Protein AF-A0A9P1BXK1-F1 (afdb_monomer)

Sequence (501 aa):
MALTTPMTELFKIKHPVMLAGMAGAAGPELAAAVSNAGGLGNIGGVGFTPAALRKTIGLLKKDLVDKNAPFGVDLLLPQVGGGARKTNKDYTAGALPELVDIIIEEKAALFICAVGVPPKWAVDKFHSAGIPVMNMIGAVKHVGKALEAGVDLICAQGGEGGGHTGDTATAILLPKVADAVRGKMSPLTGRPVQVVGAGGIFDGRGLAACLAMGCSGVWVGTRFIASDEAGAGPLHKQKILSGDYSETVRTTIYTGRPMRVFKTPYIQDWEQNRMKEMLQLQESGVPAWVVDVDGLEGGFSVGILQQEKKKGVQLSRKETRERGVFLSGQCAGAITDIKPAGQIVEEMVQGAVEQLQTRTFIQLRLFAVAELRFRPLWDFMIQGGDFTKGDGTGGKSIYGEKFADENFKLKHKRGGLLSMANAGKDTNGSQFFITTVTTPHLDGRHVVFGTVLEGMKFVRQIEAQNGTPPKEECKIEDSGEIPLEKPYKDATYRGKLDEEL

Secondary structure (DSSP, 8-state):
-----HHHHHHT-SSSEEE---TTTS-HHHHHHHHHTTSBEEEE-TT--HHHHHHHHHHHHHH-SSTT--EEEEEE-PPBS-TTS-B---TTTT-HHHHHHHHHHTT-SEEEEESS---HHHHHHHHHTT--EEEEESSGGGHHHHHHTT-SEEEEE-TTSSEE--SS-HHHHHHHHHHHHTT-B-TTTSSBPEEEEESS--SHHHHHHHHHTT-SEEEE-HHHHTBSS----HHHHHHHHT--TTSEEEE-TTTTS-EEEE--HHHHHHHHTSHHHHHHHHHTT--GGGGGSSS----STTTHHHHHHHTT----TTHHHHT------GGGGG----B-HHHHHHHHHHHHHHHHHHHH-----TB--S----EEETTTEEEE--TTTSSSS---BTTBS-B------S---SSSEEEE--SSTT-B-S-EEEESS--GGGTTTS-EEEE--S-HHHHHHHHHT-SSS-SS-----B------SS----B-TTSPBPS--

Nearest PDB structures (foldseek):
  2cfe-assembly1_A  TM=8.986E-01  e=7.215E-14  Malassezia sympodialis
  1cyn-assembly1_A  TM=7.731E-01  e=2.241E-15  Homo sapiens
  2alf-assembly1_A  TM=8.663E-01  e=1.480E-13  Homo sapiens
  4zsd-assembly1_A  TM=7.719E-01  e=1.571E-13  Homo sapiens
  9bfy-assembly2_C  TM=7.742E-01  e=3.632E-13  Homo sapiens

Structure (mmCIF, N/CA/C/O backbone):
data_AF-A0A9P1BXK1-F1
#
_entry.id   AF-A0A9P1BXK1-F1
#
loop_
_atom_site.group_PDB
_atom_site.id
_atom_site.type_symbol
_atom_site.label_atom_id
_atom_site.label_alt_id
_atom_site.label_comp_id
_atom_site.label_asym_id
_atom_site.label_entity_id
_atom_site.label_seq_id
_atom_site.pdbx_PDB_ins_code
_atom_site.Cartn_x
_atom_site.Cartn_y
_atom_site.Cartn_z
_atom_site.occupancy
_atom_site.B_iso_or_equiv
_atom_site.auth_seq_id
_atom_site.auth_comp_id
_atom_site.auth_asym_id
_atom_site.auth_atom_id
_atom_site.pdbx_PDB_model_num
ATOM 1 N N . MET A 1 1 ? -0.272 -0.522 21.206 1.00 59.00 1 MET A N 1
ATOM 2 C CA . MET A 1 1 ? -1.734 -0.288 21.045 1.00 59.00 1 MET A CA 1
ATOM 3 C C . MET A 1 1 ? -2.209 -1.000 19.775 1.00 59.00 1 MET A C 1
ATOM 5 O O . MET A 1 1 ? -1.367 -1.593 19.113 1.00 59.00 1 MET A O 1
ATOM 9 N N . ALA A 1 2 ? -3.501 -0.990 19.431 1.00 65.94 2 ALA A N 1
ATOM 10 C CA . ALA A 1 2 ? -4.022 -1.560 18.179 1.00 65.94 2 ALA A CA 1
ATOM 11 C C . ALA A 1 2 ? -5.198 -0.716 17.652 1.00 65.94 2 ALA A C 1
ATOM 13 O O . ALA A 1 2 ? -5.863 -0.044 18.439 1.00 65.94 2 ALA A O 1
ATOM 14 N N . LEU A 1 3 ? -5.435 -0.752 16.338 1.00 83.19 3 LEU A N 1
ATOM 15 C CA . LEU A 1 3 ? -6.536 -0.057 15.661 1.00 83.19 3 LEU A CA 1
ATOM 16 C C . LEU A 1 3 ? -7.360 -1.092 14.893 1.00 83.19 3 LEU A C 1
ATOM 18 O O . LEU A 1 3 ? -6.921 -1.556 13.844 1.00 83.19 3 LEU A O 1
ATOM 22 N N . THR A 1 4 ? -8.532 -1.454 15.414 1.00 89.62 4 THR A N 1
ATOM 23 C CA . THR A 1 4 ? -9.440 -2.386 14.735 1.00 89.62 4 THR A CA 1
ATOM 24 C C . THR A 1 4 ? -10.182 -1.676 13.608 1.00 89.62 4 THR A C 1
ATOM 26 O O . THR A 1 4 ? -10.806 -0.638 13.820 1.00 89.62 4 THR A O 1
ATOM 29 N N . THR A 1 5 ? -10.138 -2.250 12.410 1.00 94.06 5 THR A N 1
ATOM 30 C CA . THR A 1 5 ? -10.879 -1.816 11.221 1.00 94.06 5 THR A CA 1
ATOM 31 C C . THR A 1 5 ? -11.443 -3.046 10.492 1.00 94.06 5 THR A C 1
ATOM 33 O O . THR A 1 5 ? -10.995 -4.170 10.743 1.00 94.06 5 THR A O 1
ATOM 36 N N . PRO A 1 6 ? -12.354 -2.887 9.513 1.00 95.62 6 PRO A N 1
ATOM 37 C CA . PRO A 1 6 ? -12.804 -4.018 8.697 1.00 95.62 6 PRO A CA 1
ATOM 38 C C . PRO A 1 6 ? -11.660 -4.728 7.949 1.00 95.62 6 PRO A C 1
ATOM 40 O O . PRO A 1 6 ? -11.767 -5.913 7.644 1.00 95.62 6 PRO A O 1
ATOM 43 N N . MET A 1 7 ? -10.548 -4.029 7.686 1.00 95.81 7 MET A N 1
ATOM 44 C CA . MET A 1 7 ? -9.342 -4.598 7.077 1.00 95.81 7 MET A CA 1
ATOM 45 C C . MET A 1 7 ? -8.569 -5.475 8.064 1.00 95.81 7 MET A C 1
ATOM 47 O O . MET A 1 7 ? -8.105 -6.551 7.690 1.00 95.81 7 MET A O 1
ATOM 51 N N . THR A 1 8 ? -8.445 -5.043 9.325 1.00 96.62 8 THR A N 1
ATOM 52 C CA . THR A 1 8 ? -7.776 -5.855 10.349 1.00 96.62 8 THR A CA 1
ATOM 53 C C . THR A 1 8 ? -8.582 -7.104 10.682 1.00 96.62 8 THR A C 1
ATOM 55 O O . THR A 1 8 ? -7.996 -8.166 10.854 1.00 96.62 8 THR A O 1
ATOM 58 N N . GLU A 1 9 ? -9.917 -7.008 10.694 1.00 96.12 9 GLU A N 1
ATOM 59 C CA . GLU A 1 9 ? -10.799 -8.177 10.803 1.00 96.12 9 GLU A CA 1
ATOM 60 C C . GLU A 1 9 ? -10.638 -9.145 9.624 1.00 96.12 9 GLU A C 1
ATOM 62 O O . GLU A 1 9 ? -10.459 -10.342 9.843 1.00 96.12 9 GLU A O 1
ATOM 67 N N . LEU A 1 10 ? -10.683 -8.637 8.383 1.00 96.50 10 LEU A N 1
ATOM 68 C CA . LEU A 1 10 ? -10.643 -9.457 7.167 1.00 96.50 10 LEU A CA 1
ATOM 69 C C . LEU A 1 10 ? -9.372 -10.312 7.083 1.00 96.50 10 LEU A C 1
ATOM 71 O O . LEU A 1 10 ? -9.455 -11.510 6.824 1.00 96.50 10 LEU A O 1
ATOM 75 N N . PHE A 1 11 ? -8.209 -9.709 7.342 1.00 97.88 11 PHE A N 1
ATOM 76 C CA . PHE A 1 11 ? -6.918 -10.404 7.277 1.00 97.88 11 PHE A CA 1
ATOM 77 C C . PHE A 1 11 ? -6.453 -10.975 8.624 1.00 97.88 11 PHE A C 1
ATOM 79 O O . PHE A 1 11 ? -5.421 -11.634 8.667 1.00 97.88 11 PHE A O 1
ATOM 86 N N . LYS A 1 12 ? -7.193 -10.745 9.720 1.00 96.50 12 LYS A N 1
ATOM 87 C CA . LYS A 1 12 ? -6.822 -11.119 11.103 1.00 96.50 12 LYS A CA 1
ATOM 88 C C . LYS A 1 12 ? -5.472 -10.535 11.560 1.00 96.50 12 LYS A C 1
ATOM 90 O O . LYS A 1 12 ? -4.751 -11.146 12.344 1.00 96.50 12 LYS A O 1
ATOM 95 N N . ILE A 1 13 ? -5.141 -9.338 11.073 1.00 96.44 13 ILE A N 1
ATOM 96 C CA . ILE A 1 13 ? -3.922 -8.589 11.423 1.00 96.44 13 ILE A CA 1
ATOM 97 C C . ILE A 1 13 ? -4.162 -7.657 12.625 1.00 96.44 13 ILE A C 1
ATOM 99 O O . ILE A 1 13 ? -5.293 -7.296 12.934 1.00 96.44 13 ILE A O 1
ATOM 103 N N . LYS A 1 14 ? -3.090 -7.244 13.309 1.00 95.25 14 LYS A N 1
ATOM 104 C CA . LYS A 1 14 ? -3.104 -6.356 14.497 1.00 95.25 14 LYS A CA 1
ATOM 105 C C . LYS A 1 14 ? -3.240 -4.872 14.118 1.00 95.25 14 LYS A C 1
ATOM 107 O O . LYS A 1 14 ? -3.661 -4.045 14.933 1.00 95.25 14 LYS A O 1
ATOM 112 N N . HIS A 1 15 ? -2.815 -4.519 12.905 1.00 97.00 15 HIS A N 1
ATOM 113 C CA . HIS A 1 15 ? -2.535 -3.150 12.485 1.00 97.00 15 HIS A CA 1
ATOM 114 C C . HIS A 1 15 ? -3.047 -2.863 11.065 1.00 97.00 15 HIS A C 1
ATOM 116 O O . HIS A 1 15 ? -2.793 -3.660 10.163 1.00 97.00 15 HIS A O 1
ATOM 122 N N . PRO A 1 16 ? -3.705 -1.714 10.810 1.00 98.00 16 PRO A N 1
ATOM 123 C CA . PRO A 1 16 ? -4.266 -1.378 9.501 1.00 98.00 16 PRO A CA 1
ATOM 124 C C . PRO A 1 16 ? -3.208 -0.835 8.512 1.00 98.00 16 PRO A C 1
ATOM 126 O O . PRO A 1 16 ? -3.438 0.154 7.813 1.00 98.00 16 PRO A O 1
ATOM 129 N N . VAL A 1 17 ? -2.038 -1.480 8.457 1.00 98.75 17 VAL A N 1
ATOM 130 C CA . VAL A 1 17 ? -0.879 -1.099 7.637 1.00 98.75 17 VAL A CA 1
ATOM 131 C C . VAL A 1 17 ? -0.486 -2.266 6.731 1.00 98.75 17 VAL A C 1
ATOM 133 O O . VAL A 1 17 ? -0.153 -3.351 7.205 1.00 98.75 17 VAL A O 1
ATOM 136 N N . MET A 1 18 ? -0.503 -2.026 5.423 1.00 98.69 18 MET A N 1
ATOM 137 C CA . MET A 1 18 ? -0.021 -2.935 4.388 1.00 98.69 18 MET A CA 1
ATOM 138 C C . MET A 1 18 ? 1.305 -2.431 3.805 1.00 98.69 18 MET A C 1
ATOM 140 O O . MET A 1 18 ? 1.444 -1.248 3.478 1.00 98.69 18 MET A O 1
ATOM 144 N N . LEU A 1 19 ? 2.255 -3.341 3.596 1.00 98.75 19 LEU A N 1
ATOM 145 C CA . LEU A 1 19 ? 3.417 -3.102 2.739 1.00 98.75 19 LEU A CA 1
ATOM 146 C C . LEU A 1 19 ? 2.964 -3.011 1.275 1.00 98.75 19 LEU A C 1
ATOM 148 O O . LEU A 1 19 ? 2.184 -3.849 0.830 1.00 98.75 19 LEU A O 1
ATOM 152 N N . ALA A 1 20 ? 3.469 -2.049 0.506 1.00 97.94 20 ALA A N 1
ATOM 153 C CA . ALA A 1 20 ? 3.225 -2.012 -0.933 1.00 97.94 20 ALA A CA 1
ATOM 154 C C . ALA A 1 20 ? 4.051 -3.069 -1.689 1.00 97.94 20 ALA A C 1
ATOM 156 O O . ALA A 1 20 ? 5.233 -3.256 -1.397 1.00 97.94 20 ALA A O 1
ATOM 157 N N . GLY A 1 21 ? 3.458 -3.682 -2.721 1.00 93.62 21 GLY A N 1
ATOM 158 C CA . GLY A 1 21 ? 4.090 -4.640 -3.641 1.00 93.62 21 GLY A CA 1
ATOM 159 C C . GLY A 1 21 ? 5.176 -4.031 -4.540 1.00 93.62 21 GLY A C 1
ATOM 160 O O . GLY A 1 21 ? 5.074 -3.987 -5.763 1.00 93.62 21 GLY A O 1
ATOM 161 N N . MET A 1 22 ? 6.257 -3.543 -3.938 1.00 91.94 22 MET A N 1
ATOM 162 C CA . MET A 1 22 ? 7.347 -2.859 -4.629 1.00 91.94 22 MET A CA 1
ATOM 163 C C . MET A 1 22 ? 8.348 -3.860 -5.206 1.00 91.94 22 MET A C 1
ATOM 165 O O . MET A 1 22 ? 9.279 -4.273 -4.518 1.00 91.94 22 MET A O 1
ATOM 169 N N . ALA A 1 23 ? 8.205 -4.237 -6.475 1.00 80.19 23 ALA A N 1
ATOM 170 C CA . ALA A 1 23 ? 9.159 -5.141 -7.117 1.00 80.19 23 ALA A CA 1
ATOM 171 C C . ALA A 1 23 ? 10.616 -4.652 -6.959 1.00 80.19 23 ALA A C 1
ATOM 173 O O . ALA A 1 23 ? 10.934 -3.506 -7.274 1.00 80.19 23 ALA A O 1
ATOM 174 N N . GLY A 1 24 ? 11.491 -5.526 -6.454 1.00 76.19 24 GLY A N 1
ATOM 175 C CA . GLY A 1 24 ? 12.896 -5.228 -6.138 1.00 76.19 24 GLY A CA 1
ATOM 176 C C . GLY A 1 24 ? 13.160 -4.651 -4.736 1.00 76.19 24 GLY A C 1
ATOM 177 O O . GLY A 1 24 ? 14.251 -4.857 -4.217 1.00 76.19 24 GLY A O 1
ATOM 178 N N . ALA A 1 25 ? 12.189 -3.989 -4.095 1.00 86.81 25 ALA A N 1
ATOM 179 C CA . ALA A 1 25 ? 12.340 -3.434 -2.739 1.00 86.81 25 ALA A CA 1
ATOM 180 C C . ALA A 1 25 ? 11.573 -4.241 -1.674 1.00 86.81 25 ALA A C 1
ATOM 182 O O . ALA A 1 25 ? 12.128 -4.555 -0.622 1.00 86.81 25 ALA A O 1
ATOM 183 N N . ALA A 1 26 ? 10.330 -4.632 -1.971 1.00 88.19 26 ALA A N 1
ATOM 184 C CA . ALA A 1 26 ? 9.516 -5.566 -1.196 1.00 88.19 26 ALA A CA 1
ATOM 185 C C . ALA A 1 26 ? 9.923 -7.016 -1.496 1.00 88.19 26 ALA A C 1
ATOM 187 O O . ALA A 1 26 ? 9.222 -7.763 -2.185 1.00 88.19 26 ALA A O 1
ATOM 188 N N . GLY A 1 27 ? 11.111 -7.369 -1.000 1.00 89.44 27 GLY A N 1
ATOM 189 C CA . GLY A 1 27 ? 11.593 -8.743 -0.920 1.00 89.44 27 GLY A CA 1
ATOM 190 C C . GLY A 1 27 ? 10.859 -9.561 0.153 1.00 89.44 27 GLY A C 1
ATOM 191 O O . GLY A 1 27 ? 10.060 -9.010 0.921 1.00 89.44 27 GLY A O 1
ATOM 192 N N . PRO A 1 28 ? 11.118 -10.878 0.213 1.00 95.81 28 PRO A N 1
ATOM 193 C CA . PRO A 1 28 ? 10.489 -11.764 1.189 1.00 95.8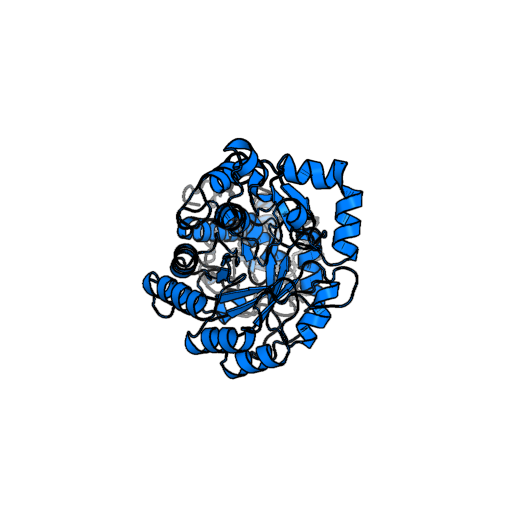1 28 PRO A CA 1
ATOM 194 C C . PRO A 1 28 ? 10.802 -11.377 2.638 1.00 95.81 28 PRO A C 1
ATOM 196 O O . PRO A 1 28 ? 9.929 -11.504 3.490 1.00 95.81 28 PRO A O 1
ATOM 199 N N . GLU A 1 29 ? 11.998 -10.848 2.902 1.00 97.31 29 GLU A N 1
ATOM 200 C CA . GLU A 1 29 ? 12.458 -10.415 4.223 1.00 97.31 29 GLU A CA 1
ATOM 201 C C . GLU A 1 29 ? 11.623 -9.230 4.738 1.00 97.31 29 GLU A C 1
ATOM 203 O O . GLU A 1 29 ? 11.104 -9.263 5.854 1.00 97.31 29 GLU A O 1
ATOM 208 N N . LEU A 1 30 ? 11.408 -8.212 3.894 1.00 98.56 30 LEU A N 1
ATOM 209 C CA . LEU A 1 30 ? 10.589 -7.040 4.222 1.00 98.56 30 LEU A CA 1
ATOM 210 C C . LEU A 1 30 ? 9.115 -7.406 4.438 1.00 98.56 30 LEU A C 1
ATOM 212 O O . LEU A 1 30 ? 8.471 -6.914 5.366 1.00 98.56 30 LEU A O 1
ATOM 216 N N . ALA A 1 31 ? 8.576 -8.280 3.587 1.00 98.50 31 ALA A N 1
ATOM 217 C CA . ALA A 1 31 ? 7.204 -8.749 3.719 1.00 98.50 31 ALA A CA 1
ATOM 218 C C . ALA A 1 31 ? 7.019 -9.613 4.981 1.00 98.50 31 ALA A C 1
ATOM 220 O O . ALA A 1 31 ? 6.024 -9.447 5.689 1.00 98.50 31 ALA A O 1
ATOM 221 N N . ALA A 1 32 ? 7.991 -10.461 5.332 1.00 98.62 32 ALA A N 1
ATOM 222 C CA . ALA A 1 32 ? 7.982 -11.180 6.601 1.00 98.62 32 ALA A CA 1
ATOM 223 C C . ALA A 1 32 ? 8.036 -10.212 7.797 1.00 98.62 32 ALA A C 1
ATOM 225 O O . ALA A 1 32 ? 7.208 -10.321 8.697 1.00 98.62 32 ALA A O 1
ATOM 226 N N . ALA A 1 33 ? 8.924 -9.212 7.782 1.00 98.81 33 ALA A N 1
ATOM 227 C CA . ALA A 1 33 ? 9.066 -8.234 8.864 1.00 98.81 33 ALA A CA 1
ATOM 228 C C . ALA A 1 33 ? 7.783 -7.421 9.134 1.00 98.81 33 ALA A C 1
ATOM 230 O O . ALA A 1 33 ? 7.361 -7.302 10.286 1.00 98.81 33 ALA A O 1
ATOM 231 N N . VAL A 1 34 ? 7.106 -6.923 8.089 1.00 98.81 34 VAL A N 1
ATOM 232 C CA . VAL A 1 34 ? 5.826 -6.196 8.240 1.00 98.81 34 VAL A CA 1
ATOM 233 C C . VAL A 1 34 ? 4.707 -7.107 8.763 1.00 98.81 34 VAL A C 1
ATOM 235 O O . VAL A 1 34 ? 3.894 -6.672 9.581 1.00 98.81 34 VAL A O 1
ATOM 238 N N . SER A 1 35 ? 4.685 -8.376 8.346 1.00 98.69 35 SER A N 1
ATOM 239 C CA . SER A 1 35 ? 3.708 -9.367 8.828 1.00 98.69 35 SER A CA 1
ATOM 240 C C . SER A 1 35 ? 3.966 -9.747 10.293 1.00 98.69 35 SER A C 1
ATOM 242 O O . SER A 1 35 ? 3.038 -9.783 11.097 1.00 98.69 35 SER A O 1
ATOM 244 N N . ASN A 1 36 ? 5.235 -9.926 10.676 1.00 98.62 36 ASN A N 1
ATOM 245 C CA . ASN A 1 36 ? 5.672 -10.206 12.049 1.00 98.62 36 ASN A CA 1
ATOM 246 C C . ASN A 1 36 ? 5.333 -9.064 13.022 1.00 98.62 36 ASN A C 1
ATOM 248 O O . ASN A 1 36 ? 5.006 -9.314 14.179 1.00 98.62 36 ASN A O 1
ATOM 252 N N . ALA A 1 37 ? 5.356 -7.815 12.551 1.00 98.06 37 ALA A N 1
ATOM 253 C CA . ALA A 1 37 ? 4.908 -6.651 13.317 1.00 98.06 37 ALA A CA 1
ATOM 254 C C . ALA A 1 37 ? 3.376 -6.584 13.496 1.00 98.06 37 ALA A C 1
ATOM 256 O O . ALA A 1 37 ? 2.869 -5.797 14.301 1.00 98.06 37 ALA A O 1
ATOM 257 N N . GLY A 1 38 ? 2.629 -7.410 12.757 1.00 97.00 38 GLY A N 1
ATOM 258 C CA . GLY A 1 38 ? 1.171 -7.472 12.774 1.00 97.00 38 GLY A CA 1
ATOM 259 C C . GLY A 1 38 ? 0.479 -6.551 11.765 1.00 97.00 38 GLY A C 1
ATOM 260 O O . GLY A 1 38 ? -0.714 -6.293 11.926 1.00 97.00 38 GLY A O 1
ATOM 261 N N . GLY A 1 39 ? 1.198 -6.047 10.756 1.00 98.25 39 GLY A N 1
ATOM 262 C CA . GLY A 1 39 ? 0.604 -5.526 9.519 1.00 98.25 39 GLY A CA 1
ATOM 263 C C . GLY A 1 39 ? 0.370 -6.646 8.494 1.00 98.25 39 GLY A C 1
ATOM 264 O O . GLY A 1 39 ? 0.363 -7.823 8.848 1.00 98.25 39 GLY A O 1
ATOM 265 N N . LEU A 1 40 ? 0.213 -6.289 7.216 1.00 98.75 40 LEU A N 1
ATOM 266 C CA . LEU A 1 40 ? 0.184 -7.244 6.097 1.00 98.75 40 LEU A CA 1
ATOM 267 C C . LEU A 1 40 ? 1.387 -7.023 5.170 1.00 98.75 40 LEU A C 1
ATOM 269 O O . LEU A 1 40 ? 1.492 -5.979 4.520 1.00 98.75 40 LEU A O 1
ATOM 273 N N . GLY A 1 41 ? 2.289 -8.000 5.086 1.00 98.50 41 GLY A N 1
ATOM 274 C CA . GLY A 1 41 ? 3.388 -7.995 4.123 1.00 98.50 41 GLY A CA 1
ATOM 275 C C . GLY A 1 41 ? 2.943 -8.460 2.738 1.00 98.50 41 GLY A C 1
ATOM 276 O O . GLY A 1 41 ? 2.319 -9.509 2.612 1.00 98.50 41 GLY A O 1
ATOM 277 N N . ASN A 1 42 ? 3.296 -7.717 1.686 1.00 98.12 42 ASN A N 1
ATOM 278 C CA . ASN A 1 42 ? 2.961 -8.071 0.304 1.00 98.12 42 ASN A CA 1
ATOM 279 C C . ASN A 1 42 ? 4.220 -8.130 -0.571 1.00 98.12 42 ASN A C 1
ATOM 281 O O . ASN A 1 42 ? 5.043 -7.216 -0.542 1.00 98.12 42 ASN A O 1
ATOM 285 N N . ILE A 1 43 ? 4.356 -9.194 -1.366 1.00 95.00 43 ILE A N 1
ATOM 286 C CA . ILE A 1 43 ? 5.467 -9.383 -2.313 1.00 95.00 43 ILE A CA 1
ATOM 287 C C . ILE A 1 43 ? 5.142 -8.682 -3.640 1.00 95.00 43 ILE A C 1
ATOM 289 O O . ILE A 1 43 ? 4.075 -8.909 -4.209 1.00 95.00 43 ILE A O 1
ATOM 293 N N . GLY A 1 44 ? 6.076 -7.888 -4.176 1.00 90.81 44 GLY A N 1
ATOM 294 C CA . GLY A 1 44 ? 5.955 -7.270 -5.507 1.00 90.81 44 GLY A CA 1
ATOM 295 C C . GLY A 1 44 ? 6.449 -8.179 -6.640 1.00 90.81 44 GLY A C 1
ATOM 296 O O . GLY A 1 44 ? 7.638 -8.171 -6.960 1.00 90.81 44 GLY A O 1
ATOM 297 N N . GLY A 1 45 ? 5.550 -8.933 -7.276 1.00 86.50 45 GLY A N 1
ATOM 298 C CA . GLY A 1 45 ? 5.857 -10.026 -8.212 1.00 86.50 45 GLY A CA 1
ATOM 299 C C . GLY A 1 45 ? 6.060 -9.653 -9.690 1.00 86.50 45 GLY A C 1
ATOM 300 O O . GLY A 1 45 ? 5.800 -10.476 -10.568 1.00 86.50 45 GLY A O 1
ATOM 301 N N . VAL A 1 46 ? 6.493 -8.427 -10.014 1.00 84.62 46 VAL A N 1
ATOM 302 C CA . VAL A 1 46 ? 6.667 -7.984 -11.419 1.00 84.62 46 VAL A CA 1
ATOM 303 C C . VAL A 1 46 ? 7.662 -8.869 -12.167 1.00 84.62 46 VAL A C 1
ATOM 305 O O . VAL A 1 46 ? 8.844 -8.904 -11.825 1.00 84.62 46 VAL A O 1
ATOM 308 N N . GLY A 1 47 ? 7.200 -9.522 -13.237 1.00 81.62 47 GLY A N 1
ATOM 309 C CA . GLY A 1 47 ? 8.037 -10.386 -14.071 1.00 81.62 47 GLY A CA 1
ATOM 310 C C . GLY A 1 47 ? 8.515 -11.658 -13.364 1.00 81.6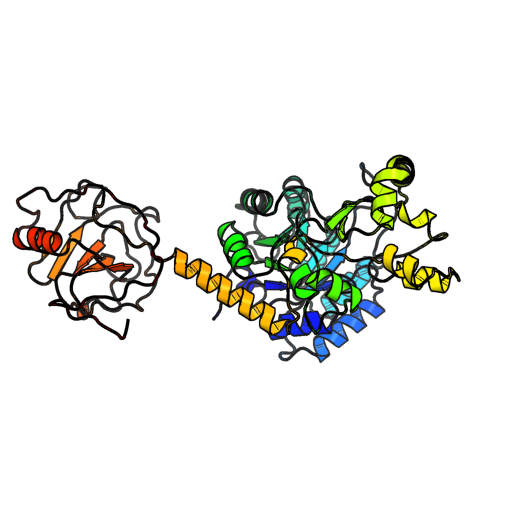2 47 GLY A C 1
ATOM 311 O O . GLY A 1 47 ? 9.510 -12.246 -13.787 1.00 81.62 47 GLY A O 1
ATOM 312 N N . PHE A 1 48 ? 7.850 -12.076 -12.281 1.00 88.50 48 PHE A N 1
ATOM 313 C CA . PHE A 1 48 ? 8.133 -13.357 -11.643 1.00 88.50 48 PHE A CA 1
ATOM 314 C C . PHE A 1 48 ? 7.748 -14.514 -12.568 1.00 88.50 48 PHE A C 1
ATOM 316 O O . PHE A 1 48 ? 6.636 -14.574 -13.088 1.00 88.50 48 PHE A O 1
ATOM 323 N N . THR A 1 49 ? 8.654 -15.481 -12.705 1.00 93.25 49 THR A N 1
ATOM 324 C CA . THR A 1 49 ? 8.294 -16.820 -13.175 1.00 93.25 49 THR A CA 1
ATOM 325 C C . THR A 1 49 ? 7.635 -17.611 -12.036 1.00 93.25 49 THR A C 1
ATOM 327 O O . THR A 1 49 ? 7.884 -17.309 -10.863 1.00 93.25 49 THR A O 1
ATOM 330 N N . PRO A 1 50 ? 6.865 -18.669 -12.336 1.00 96.25 50 PRO A N 1
ATOM 331 C CA . PRO A 1 50 ? 6.305 -19.580 -11.333 1.00 96.25 50 PRO A CA 1
ATOM 332 C C . PRO A 1 50 ? 7.332 -20.071 -10.293 1.00 96.25 50 PRO A C 1
ATOM 334 O O . PRO A 1 50 ? 7.115 -19.973 -9.083 1.00 96.25 50 PRO A O 1
ATOM 337 N N . ALA A 1 51 ? 8.519 -20.484 -10.748 1.00 96.69 51 ALA A N 1
ATOM 338 C CA . ALA A 1 51 ? 9.619 -20.897 -9.874 1.00 96.69 51 ALA A CA 1
ATOM 339 C C . ALA A 1 51 ? 10.166 -19.751 -8.992 1.00 96.69 51 ALA A C 1
ATOM 341 O O . ALA A 1 51 ? 10.514 -19.977 -7.830 1.00 96.69 51 ALA A O 1
ATOM 342 N N . ALA A 1 52 ? 10.225 -18.516 -9.508 1.00 94.38 52 ALA A N 1
ATOM 343 C CA . ALA A 1 52 ? 10.627 -17.346 -8.725 1.00 94.38 52 ALA A CA 1
ATOM 344 C C . ALA A 1 52 ? 9.582 -16.974 -7.659 1.00 94.38 52 ALA A C 1
ATOM 346 O O . ALA A 1 52 ? 9.955 -16.598 -6.543 1.00 94.38 52 ALA A O 1
ATOM 347 N N . LEU A 1 53 ? 8.290 -17.129 -7.973 1.00 96.25 53 LEU A N 1
ATOM 348 C CA . LEU A 1 53 ? 7.199 -16.887 -7.034 1.00 96.25 53 LEU A CA 1
ATOM 349 C C . LEU A 1 53 ? 7.216 -17.896 -5.878 1.00 96.25 53 LEU A C 1
ATOM 351 O O . LEU A 1 53 ? 7.298 -17.465 -4.727 1.00 96.25 53 LEU A O 1
ATOM 355 N N . ARG A 1 54 ? 7.249 -19.212 -6.159 1.00 97.75 54 ARG A N 1
ATOM 356 C CA . ARG A 1 54 ? 7.374 -20.245 -5.105 1.00 97.75 54 ARG A CA 1
ATOM 357 C C . ARG A 1 54 ? 8.603 -20.012 -4.226 1.00 97.75 54 ARG A C 1
ATOM 359 O O . ARG A 1 54 ? 8.493 -20.034 -3.004 1.00 97.75 54 ARG A O 1
ATOM 366 N N . LYS A 1 55 ? 9.768 -19.723 -4.826 1.00 97.44 55 LYS A N 1
ATOM 367 C CA . LYS A 1 55 ? 10.997 -19.437 -4.067 1.00 97.44 55 LYS A CA 1
ATOM 368 C C . LYS A 1 55 ? 10.827 -18.234 -3.135 1.00 97.44 55 LYS A C 1
ATOM 370 O O . LYS A 1 55 ? 11.224 -18.309 -1.976 1.00 97.44 55 LYS A O 1
ATOM 375 N N . THR A 1 56 ? 10.246 -17.140 -3.625 1.00 96.62 56 THR A N 1
ATOM 376 C CA . THR A 1 56 ? 10.051 -15.923 -2.824 1.00 96.62 56 THR A CA 1
ATOM 377 C C . THR A 1 56 ? 9.052 -16.151 -1.686 1.00 96.62 56 THR A C 1
ATOM 379 O O . THR A 1 56 ? 9.340 -15.777 -0.554 1.00 96.62 56 THR A O 1
ATOM 382 N N . ILE A 1 57 ? 7.929 -16.834 -1.931 1.00 97.94 57 ILE A N 1
ATOM 383 C CA . ILE A 1 57 ? 6.966 -17.159 -0.866 1.00 97.94 57 ILE A CA 1
ATOM 384 C C . ILE A 1 57 ? 7.582 -18.121 0.167 1.00 97.94 57 ILE A C 1
ATOM 386 O O . ILE A 1 57 ? 7.408 -17.923 1.368 1.00 97.94 57 ILE A O 1
ATOM 390 N N . GLY A 1 58 ? 8.360 -19.116 -0.271 1.00 98.19 58 GLY A N 1
ATOM 391 C CA . GLY A 1 58 ? 9.077 -20.029 0.625 1.00 98.19 58 GLY A CA 1
ATOM 392 C C . GLY A 1 58 ? 10.082 -19.317 1.539 1.00 98.19 58 GLY A C 1
ATOM 393 O O . GLY A 1 58 ? 10.171 -19.645 2.722 1.00 98.19 58 GLY A O 1
ATOM 394 N N . LEU A 1 59 ? 10.791 -18.304 1.025 1.00 98.00 59 LEU A N 1
ATOM 395 C CA . LEU A 1 59 ? 11.668 -17.444 1.830 1.00 98.00 59 LEU A CA 1
ATOM 396 C C . LEU A 1 59 ? 10.871 -16.587 2.825 1.00 98.00 59 LEU A C 1
ATOM 398 O O . LEU A 1 59 ? 11.204 -16.584 4.005 1.00 98.00 59 LEU A O 1
ATOM 402 N N . LEU A 1 60 ? 9.772 -15.953 2.395 1.00 98.06 60 LEU A N 1
ATOM 403 C CA . LEU A 1 60 ? 8.898 -15.175 3.286 1.00 98.06 60 LEU A CA 1
ATOM 404 C C . LEU A 1 60 ? 8.419 -16.046 4.456 1.00 98.06 60 LEU A C 1
ATOM 406 O O . LEU A 1 60 ? 8.620 -15.703 5.619 1.00 98.06 60 LEU A O 1
ATOM 410 N N . LYS A 1 61 ? 7.855 -17.223 4.161 1.00 98.44 61 LYS A N 1
ATOM 411 C CA . LYS A 1 61 ? 7.350 -18.171 5.168 1.00 98.44 61 LYS A CA 1
ATOM 412 C C . LYS A 1 61 ? 8.436 -18.699 6.105 1.00 98.44 61 LYS A C 1
ATOM 414 O O . LYS A 1 61 ? 8.149 -18.996 7.269 1.00 98.44 61 LYS A O 1
ATOM 419 N N . LYS A 1 62 ? 9.684 -18.817 5.636 1.00 98.12 62 LYS A N 1
ATOM 420 C CA . LYS A 1 62 ? 10.827 -19.186 6.483 1.00 98.12 62 LYS A CA 1
ATOM 421 C C . LYS A 1 62 ? 11.058 -18.149 7.587 1.00 98.12 62 LYS A C 1
ATOM 423 O O . LYS A 1 62 ? 11.293 -18.558 8.724 1.00 98.12 62 LYS A O 1
ATOM 428 N N . ASP A 1 63 ? 10.894 -16.865 7.282 1.00 97.94 63 ASP A N 1
ATOM 429 C CA . ASP A 1 63 ? 11.259 -15.759 8.175 1.00 97.94 63 ASP A CA 1
ATOM 430 C C . ASP A 1 63 ? 10.053 -15.142 8.931 1.00 97.94 63 ASP A C 1
ATOM 432 O O . ASP A 1 63 ? 10.219 -14.276 9.793 1.00 97.94 63 ASP A O 1
ATOM 436 N N . LEU A 1 64 ? 8.831 -15.642 8.696 1.00 98.44 64 LEU A N 1
ATOM 437 C CA . LEU A 1 64 ? 7.678 -15.397 9.574 1.00 98.44 64 LEU A CA 1
ATOM 438 C C . LEU A 1 64 ? 7.884 -15.979 10.985 1.00 98.44 64 LEU A C 1
ATOM 440 O O . LEU A 1 64 ? 8.386 -17.094 11.129 1.00 98.44 64 LEU A O 1
ATOM 444 N N . VAL A 1 65 ? 7.422 -15.278 12.020 1.00 97.81 65 VAL A N 1
ATOM 445 C CA . VAL A 1 65 ? 7.397 -15.763 13.411 1.00 97.81 65 VAL A CA 1
ATOM 446 C C . VAL A 1 65 ? 6.197 -16.690 13.625 1.00 97.81 65 VAL A C 1
ATOM 448 O O . VAL A 1 65 ? 6.386 -17.863 13.944 1.00 97.81 65 VAL A O 1
ATOM 451 N N . ASP A 1 66 ? 4.975 -16.214 13.364 1.00 97.25 66 ASP A N 1
ATOM 452 C CA . ASP A 1 66 ? 3.808 -17.091 13.210 1.00 97.25 66 ASP A CA 1
ATOM 453 C C . ASP A 1 66 ? 3.750 -17.603 11.767 1.00 97.25 66 ASP A C 1
ATOM 455 O O . ASP A 1 66 ? 3.615 -16.831 10.819 1.00 97.25 66 ASP A O 1
ATOM 459 N N . LYS A 1 67 ? 3.818 -18.925 11.589 1.00 95.44 67 LYS A N 1
ATOM 460 C CA . LYS A 1 67 ? 3.773 -19.572 10.268 1.00 95.44 67 LYS A CA 1
ATOM 461 C C . LYS A 1 67 ? 2.406 -19.490 9.578 1.00 95.44 67 LYS A C 1
ATOM 463 O O . LYS A 1 67 ? 2.307 -19.866 8.413 1.00 95.44 67 LYS A O 1
ATOM 468 N N . ASN A 1 68 ? 1.390 -18.982 10.273 1.00 94.50 68 ASN A N 1
ATOM 469 C CA . ASN A 1 68 ? 0.056 -18.690 9.752 1.00 94.50 68 ASN A CA 1
ATOM 470 C C . ASN A 1 68 ? -0.173 -17.186 9.518 1.00 94.50 68 ASN A C 1
ATOM 472 O O . ASN A 1 68 ? -1.270 -16.810 9.102 1.00 94.50 68 ASN A O 1
ATOM 476 N N . ALA A 1 69 ? 0.825 -16.330 9.781 1.00 97.44 69 ALA A N 1
ATOM 477 C CA . ALA A 1 69 ? 0.696 -14.895 9.565 1.00 97.44 69 ALA A CA 1
ATOM 478 C C . ALA A 1 69 ? 0.388 -14.596 8.082 1.00 97.44 69 ALA A C 1
ATOM 480 O O . ALA A 1 69 ? 1.003 -15.186 7.185 1.00 97.44 69 ALA A O 1
ATOM 481 N N . PRO A 1 70 ? -0.569 -13.697 7.806 1.00 98.25 70 PRO A N 1
ATOM 482 C CA . PRO A 1 70 ? -1.037 -13.442 6.455 1.00 98.25 70 PRO A CA 1
ATOM 483 C C . PRO A 1 70 ? 0.014 -12.684 5.641 1.00 98.25 70 PRO A C 1
ATOM 485 O O . PRO A 1 70 ? 0.686 -11.782 6.139 1.00 98.25 70 PRO A O 1
ATOM 488 N N . PHE A 1 71 ? 0.093 -13.011 4.356 1.00 98.62 71 PHE A N 1
ATOM 489 C CA . PHE A 1 71 ? 0.880 -12.290 3.358 1.00 98.62 71 PHE A CA 1
ATOM 490 C C . PHE A 1 71 ? 0.082 -12.187 2.055 1.00 98.62 71 PHE A C 1
ATOM 492 O O . PHE A 1 71 ? -0.779 -13.030 1.791 1.00 98.62 71 PHE A O 1
ATOM 499 N N . GLY A 1 72 ? 0.366 -11.183 1.229 1.00 98.31 72 GLY A N 1
ATOM 500 C CA . GLY A 1 72 ? -0.232 -11.040 -0.101 1.00 98.31 72 GLY A CA 1
ATOM 501 C C . GLY A 1 72 ? 0.781 -11.054 -1.244 1.00 98.31 72 GLY A C 1
ATOM 502 O O . GLY A 1 72 ? 1.997 -10.964 -1.044 1.00 98.31 72 GLY A O 1
ATOM 503 N N . VAL A 1 73 ? 0.267 -11.168 -2.468 1.00 98.19 73 VAL A N 1
ATOM 504 C CA . VAL A 1 73 ? 1.065 -11.177 -3.705 1.00 98.19 73 VAL A CA 1
ATOM 505 C C . VAL A 1 73 ? 0.494 -10.163 -4.693 1.00 98.19 73 VAL A C 1
ATOM 507 O O . VAL A 1 73 ? -0.672 -10.255 -5.072 1.00 98.19 73 VAL A O 1
ATOM 510 N N . ASP A 1 74 ? 1.327 -9.209 -5.109 1.00 97.38 74 ASP A N 1
ATOM 511 C CA . ASP A 1 74 ? 0.994 -8.156 -6.072 1.00 97.38 74 ASP A CA 1
ATOM 512 C C . ASP A 1 74 ? 1.549 -8.491 -7.460 1.00 97.38 74 ASP A C 1
ATOM 514 O O . ASP A 1 74 ? 2.762 -8.648 -7.633 1.00 97.38 74 ASP A O 1
ATOM 518 N N . LEU A 1 75 ? 0.658 -8.604 -8.449 1.00 95.81 75 LEU A N 1
ATOM 519 C CA . LEU A 1 75 ? 1.002 -8.783 -9.857 1.00 95.81 75 LEU A CA 1
ATOM 520 C C . LEU A 1 75 ? 0.477 -7.610 -10.689 1.00 95.81 75 LEU A C 1
ATOM 522 O O . LEU A 1 75 ? -0.678 -7.191 -10.589 1.00 95.81 75 LEU A O 1
ATOM 526 N N . LEU A 1 76 ? 1.329 -7.119 -11.589 1.00 92.25 76 LEU A N 1
ATOM 527 C CA . LEU A 1 76 ? 0.971 -6.059 -12.524 1.00 92.25 76 LEU A CA 1
ATOM 528 C C . LEU A 1 76 ? 0.330 -6.669 -13.773 1.00 92.25 76 LEU A C 1
ATOM 530 O O . LEU A 1 76 ? 1.026 -7.301 -14.566 1.00 92.25 76 LEU A O 1
ATOM 534 N N . LEU A 1 77 ? -0.975 -6.451 -13.960 1.00 92.56 77 LEU A N 1
ATOM 535 C CA . LEU A 1 77 ? -1.781 -7.040 -15.039 1.00 92.56 77 LEU A CA 1
ATOM 536 C C . LEU A 1 77 ? -2.325 -5.961 -15.998 1.00 92.56 77 LEU A C 1
ATOM 538 O O . LEU A 1 77 ? -3.532 -5.702 -16.034 1.00 92.56 77 LEU A O 1
ATOM 542 N N . PRO A 1 78 ? -1.465 -5.268 -16.769 1.00 87.00 78 PRO A N 1
ATOM 543 C CA . PRO A 1 78 ? -1.918 -4.216 -17.667 1.00 87.00 78 PRO A CA 1
ATOM 544 C C . PRO A 1 78 ? -2.743 -4.782 -18.828 1.00 87.00 78 PRO A C 1
ATOM 546 O O . PRO A 1 78 ? -2.370 -5.776 -19.445 1.00 87.00 78 PRO A O 1
ATOM 549 N N . GLN A 1 79 ? -3.827 -4.085 -19.191 1.00 83.44 79 GLN A N 1
ATOM 550 C CA . GLN A 1 79 ? -4.580 -4.385 -20.412 1.00 83.44 79 GLN A CA 1
ATOM 551 C C . GLN A 1 79 ? -3.645 -4.356 -21.632 1.00 83.44 79 GLN A C 1
ATOM 553 O O . GLN A 1 79 ? -3.099 -3.297 -21.965 1.00 83.44 79 GLN A O 1
ATOM 558 N N . VAL A 1 80 ? -3.498 -5.513 -22.282 1.00 77.69 80 VAL A N 1
ATOM 559 C CA . VAL A 1 80 ? -2.754 -5.691 -23.532 1.00 77.69 80 VAL A CA 1
ATOM 560 C C . VAL A 1 80 ? -3.621 -5.239 -24.707 1.00 77.69 80 VAL A C 1
ATOM 562 O O . VAL A 1 80 ? -4.791 -5.606 -24.810 1.00 77.69 80 VAL A O 1
ATOM 565 N N . GLY A 1 81 ? -3.040 -4.422 -25.587 1.00 69.19 81 GLY A N 1
ATOM 566 C CA . GLY A 1 81 ? -3.732 -3.784 -26.704 1.00 69.19 81 GLY A CA 1
ATOM 567 C C . GLY A 1 81 ? -4.748 -2.700 -26.302 1.00 69.19 81 GLY A C 1
ATOM 568 O O . GLY A 1 81 ? -5.120 -2.530 -25.142 1.00 69.19 81 GLY A O 1
ATOM 569 N N . GLY A 1 82 ? -5.214 -1.957 -27.310 1.00 64.94 82 GLY A N 1
ATOM 570 C CA . GLY A 1 82 ? -6.287 -0.965 -27.180 1.00 64.94 82 GLY A CA 1
ATOM 571 C C . GLY A 1 82 ? -5.926 0.359 -26.481 1.00 64.94 82 GLY A C 1
ATOM 572 O O . GLY A 1 82 ? -4.931 0.495 -25.771 1.00 64.94 82 GLY A O 1
ATOM 573 N N . GLY A 1 83 ? -6.785 1.361 -26.693 1.00 64.62 83 GLY A N 1
ATOM 574 C CA . GLY A 1 83 ? -6.725 2.663 -26.020 1.00 64.62 83 GLY A CA 1
ATOM 575 C C . GLY A 1 83 ? -5.504 3.536 -26.352 1.00 64.62 83 GLY A C 1
ATOM 576 O O . GLY A 1 83 ? -4.745 3.272 -27.281 1.00 64.62 83 GLY A O 1
ATOM 577 N N . ALA A 1 84 ? -5.336 4.601 -25.562 1.00 48.88 84 ALA A N 1
ATOM 578 C CA . ALA A 1 84 ? -4.302 5.631 -25.729 1.00 48.88 84 ALA A CA 1
ATOM 579 C C . ALA A 1 84 ? -2.999 5.366 -24.937 1.00 48.88 84 ALA A C 1
ATOM 581 O O . ALA A 1 84 ? -2.154 6.247 -24.830 1.00 48.88 84 ALA A O 1
ATOM 582 N N . ARG A 1 85 ? -2.851 4.180 -24.326 1.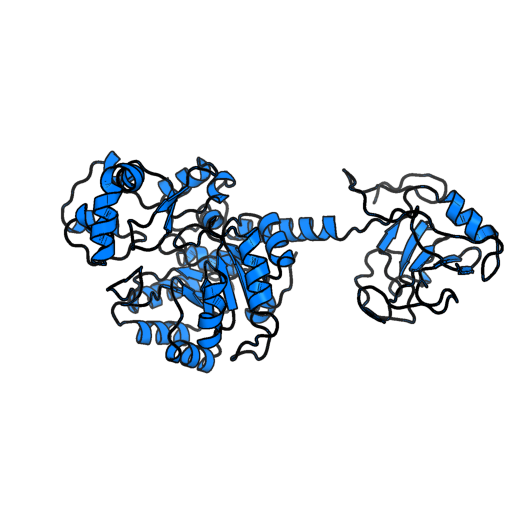00 65.56 85 ARG A N 1
ATOM 583 C CA . ARG A 1 85 ? -1.646 3.727 -23.593 1.00 65.56 85 ARG A CA 1
ATOM 584 C C . ARG A 1 85 ? -1.441 2.222 -23.797 1.00 65.56 85 ARG A C 1
ATOM 586 O O . ARG A 1 85 ? -1.436 1.439 -22.837 1.00 65.56 85 ARG A O 1
ATOM 593 N N . LYS A 1 86 ? -1.377 1.820 -25.069 1.00 61.91 86 LYS A N 1
ATOM 594 C CA . LYS A 1 86 ? -1.199 0.425 -25.493 1.00 61.91 86 LYS A CA 1
ATOM 595 C C . LYS A 1 86 ? 0.057 -0.152 -24.835 1.00 61.91 86 LYS A C 1
ATOM 597 O O . LYS A 1 86 ? 1.118 0.455 -24.906 1.00 61.91 86 LYS A O 1
ATOM 602 N N . THR A 1 87 ? -0.057 -1.330 -24.227 1.00 68.44 87 THR A N 1
ATOM 603 C CA . THR A 1 87 ? 1.089 -2.238 -24.096 1.00 68.44 87 THR A CA 1
ATOM 604 C C . THR A 1 87 ? 0.842 -3.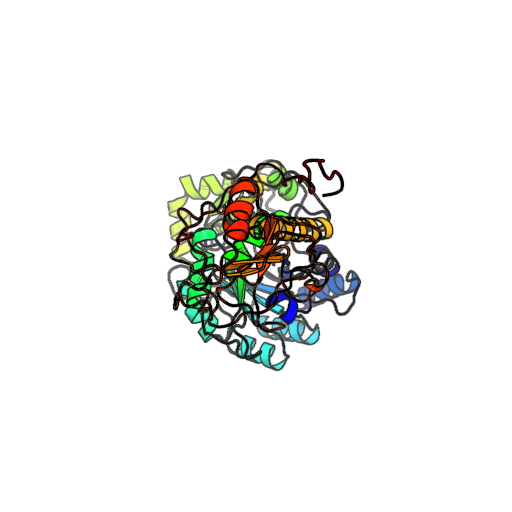406 -25.034 1.00 68.44 87 THR A C 1
ATOM 606 O O . THR A 1 87 ? -0.266 -3.938 -25.074 1.00 68.44 87 THR A O 1
ATOM 609 N N . ASN A 1 88 ? 1.869 -3.808 -25.776 1.00 69.56 88 ASN A N 1
ATOM 610 C CA . ASN A 1 88 ? 1.837 -5.015 -26.603 1.00 69.56 88 ASN A CA 1
ATOM 611 C C . ASN A 1 88 ? 2.358 -6.242 -25.825 1.00 69.56 88 ASN A C 1
ATOM 613 O O . ASN A 1 88 ? 2.528 -7.312 -26.397 1.00 69.56 88 ASN A O 1
ATOM 617 N N . LYS A 1 89 ? 2.630 -6.080 -24.521 1.00 76.81 89 LYS A N 1
ATOM 618 C CA . LYS A 1 89 ? 3.260 -7.073 -23.649 1.00 76.81 89 LYS A CA 1
ATOM 619 C C . LYS A 1 89 ? 2.411 -7.363 -22.413 1.00 76.81 89 LYS A C 1
ATOM 621 O O . LYS A 1 89 ? 2.120 -6.451 -21.635 1.00 76.81 89 LYS A O 1
ATOM 626 N N . ASP A 1 90 ? 2.105 -8.643 -22.219 1.00 83.75 90 ASP A N 1
ATOM 627 C CA . ASP A 1 90 ? 1.721 -9.225 -20.932 1.00 83.75 90 ASP A CA 1
ATOM 628 C C . ASP A 1 90 ? 2.960 -9.316 -20.023 1.00 83.75 90 ASP A C 1
ATOM 630 O O . ASP A 1 90 ? 4.025 -9.780 -20.436 1.00 83.75 90 ASP A O 1
ATOM 634 N N . TYR A 1 91 ? 2.834 -8.848 -18.783 1.00 85.88 91 TYR A N 1
ATOM 635 C CA . TYR A 1 91 ? 3.929 -8.816 -17.811 1.00 85.88 91 TYR A CA 1
ATOM 636 C C . TYR A 1 91 ? 4.152 -10.172 -17.115 1.00 85.88 91 TYR A C 1
ATOM 638 O O . TYR A 1 91 ? 5.184 -10.347 -16.468 1.00 85.88 91 TYR A O 1
ATOM 646 N N . THR A 1 92 ? 3.230 -11.129 -17.276 1.00 88.56 92 THR A N 1
ATOM 647 C CA . THR A 1 92 ? 3.374 -12.528 -16.832 1.00 88.56 92 THR A CA 1
ATOM 648 C C . THR A 1 92 ? 3.905 -13.465 -17.922 1.00 88.56 92 THR A C 1
ATOM 650 O O . THR A 1 92 ? 4.211 -14.617 -17.629 1.00 88.56 92 THR A O 1
ATOM 653 N N . ALA A 1 93 ? 4.032 -12.989 -19.169 1.00 88.62 93 ALA A N 1
ATOM 654 C CA . ALA A 1 93 ? 4.452 -13.778 -20.333 1.00 88.62 93 ALA A CA 1
ATOM 655 C C . ALA A 1 93 ? 3.663 -15.099 -20.514 1.00 88.62 93 ALA A C 1
ATOM 657 O O . ALA A 1 93 ? 4.234 -16.142 -20.822 1.00 88.62 93 ALA A O 1
ATOM 658 N N . GLY A 1 94 ? 2.346 -15.056 -20.295 1.00 91.31 94 GLY A N 1
ATOM 659 C CA . GLY A 1 94 ? 1.432 -16.197 -20.360 1.00 91.31 94 GLY A CA 1
ATOM 660 C C . GLY A 1 94 ? 1.311 -17.003 -19.062 1.00 91.31 94 GLY A C 1
ATOM 661 O O . GLY A 1 94 ? 0.388 -17.805 -18.943 1.00 91.31 94 GLY A O 1
ATOM 662 N N . ALA A 1 95 ? 2.178 -16.780 -18.068 1.00 95.38 95 ALA A N 1
ATOM 663 C CA . ALA A 1 95 ? 2.232 -17.590 -16.848 1.00 95.38 95 ALA A CA 1
ATOM 664 C C . ALA A 1 95 ? 1.133 -17.280 -15.811 1.00 95.38 95 ALA A C 1
ATOM 666 O O . ALA A 1 95 ? 1.079 -17.951 -14.781 1.00 95.38 95 ALA A O 1
ATOM 667 N N . LEU A 1 96 ? 0.252 -16.294 -16.044 1.00 96.38 96 LEU A N 1
ATOM 668 C CA . LEU A 1 96 ? -0.789 -15.898 -15.082 1.00 96.38 96 LEU A CA 1
ATOM 669 C C . LEU A 1 96 ? -1.609 -17.072 -14.497 1.00 96.38 96 LEU A C 1
ATOM 671 O O . LEU A 1 96 ? -1.822 -17.048 -13.287 1.00 96.38 96 LEU A O 1
ATOM 675 N N . PRO A 1 97 ? -2.048 -18.102 -15.253 1.00 98.06 97 PRO A N 1
ATOM 676 C CA . PRO A 1 97 ? -2.780 -19.230 -14.671 1.00 98.06 97 PRO A CA 1
ATOM 677 C C . PRO A 1 97 ? -1.976 -19.990 -13.607 1.00 98.06 97 PRO A C 1
ATOM 679 O O . PRO A 1 97 ? -2.486 -20.204 -12.511 1.00 98.06 97 PRO A O 1
ATOM 682 N N . GLU A 1 98 ? -0.710 -20.313 -13.890 1.00 98.38 98 GLU A N 1
ATOM 683 C CA . GLU A 1 98 ? 0.182 -21.031 -12.965 1.00 98.38 98 GLU A CA 1
ATOM 684 C C . GLU A 1 98 ? 0.587 -20.152 -11.770 1.00 98.38 98 GLU A C 1
ATOM 686 O O . GLU A 1 98 ? 0.671 -20.628 -10.641 1.00 98.38 98 GLU A O 1
ATOM 691 N N . LEU A 1 99 ? 0.773 -18.843 -11.987 1.00 98.44 99 LEU A N 1
ATOM 692 C CA . LEU A 1 99 ? 0.990 -17.887 -10.898 1.00 98.44 99 LEU A CA 1
ATOM 693 C C . LEU A 1 99 ? -0.230 -17.822 -9.962 1.00 98.44 99 LEU A C 1
ATOM 695 O O . LEU A 1 99 ? -0.050 -17.797 -8.748 1.00 98.44 99 LEU A O 1
ATOM 699 N N . VAL A 1 100 ? -1.459 -17.846 -10.495 1.00 98.69 100 VAL A N 1
ATOM 700 C CA . VAL A 1 100 ? -2.699 -17.908 -9.694 1.00 98.69 100 VAL A CA 1
ATOM 701 C C . VAL A 1 100 ? -2.785 -19.219 -8.904 1.00 98.69 100 VAL A C 1
ATOM 703 O O . VAL A 1 100 ? -3.088 -19.172 -7.713 1.00 98.69 100 VAL A O 1
ATOM 706 N N . ASP A 1 101 ? -2.472 -20.366 -9.519 1.00 98.75 101 ASP A N 1
ATOM 707 C CA . ASP A 1 101 ? -2.421 -21.656 -8.812 1.00 98.75 101 ASP A CA 1
ATOM 708 C C . ASP A 1 101 ? -1.406 -21.640 -7.663 1.00 98.75 101 ASP A C 1
ATOM 710 O O . ASP A 1 101 ? -1.747 -22.013 -6.544 1.00 98.75 101 ASP A O 1
ATOM 714 N N . ILE A 1 102 ? -0.202 -21.101 -7.878 1.00 98.69 102 ILE A N 1
ATOM 715 C CA . ILE A 1 102 ? 0.815 -20.969 -6.823 1.00 98.69 102 ILE A CA 1
ATOM 716 C C . ILE A 1 102 ? 0.334 -20.081 -5.670 1.00 98.69 102 ILE A C 1
ATOM 718 O O . ILE A 1 102 ? 0.547 -20.428 -4.512 1.00 98.69 102 ILE A O 1
ATOM 722 N N . ILE A 1 103 ? -0.327 -18.953 -5.947 1.00 98.62 103 ILE A N 1
ATOM 723 C CA . ILE A 1 103 ? -0.851 -18.053 -4.900 1.00 98.62 103 ILE A CA 1
ATOM 724 C C . ILE A 1 103 ? -1.912 -18.770 -4.039 1.00 98.62 103 ILE A C 1
ATOM 726 O O . ILE A 1 103 ? -1.970 -18.548 -2.826 1.00 98.62 103 ILE A O 1
ATOM 730 N N . ILE A 1 104 ? -2.702 -19.663 -4.648 1.00 98.81 104 ILE A N 1
ATOM 731 C CA . ILE A 1 104 ? -3.722 -20.486 -3.983 1.00 98.81 104 ILE A CA 1
ATOM 732 C C . ILE A 1 104 ? -3.094 -21.640 -3.187 1.00 98.81 104 ILE A C 1
ATOM 734 O O . ILE A 1 104 ? -3.371 -21.777 -1.996 1.00 98.81 104 ILE A O 1
ATOM 738 N N . GLU A 1 105 ? -2.219 -22.441 -3.802 1.00 98.62 105 GLU A N 1
ATOM 739 C CA . GLU A 1 105 ? -1.499 -23.544 -3.146 1.00 98.62 105 GLU A CA 1
ATOM 740 C C . GLU A 1 105 ? -0.696 -23.060 -1.932 1.00 98.62 105 GLU A C 1
ATOM 742 O O . GLU A 1 105 ? -0.713 -23.675 -0.863 1.00 98.62 105 GLU A O 1
ATOM 747 N N . GLU A 1 106 ? -0.011 -21.926 -2.086 1.00 98.06 106 GLU A N 1
ATOM 748 C CA . GLU A 1 106 ? 0.778 -21.306 -1.030 1.00 98.06 106 GLU A CA 1
ATOM 749 C C . GLU A 1 106 ? -0.084 -20.542 -0.007 1.00 98.06 106 GLU A C 1
ATOM 751 O O . GLU A 1 106 ? 0.465 -20.056 0.984 1.00 98.06 106 GLU A O 1
ATOM 756 N N . LYS A 1 107 ? -1.411 -20.476 -0.183 1.00 97.88 107 LYS A N 1
ATOM 757 C CA . LYS A 1 107 ? -2.372 -19.862 0.752 1.00 97.88 107 LYS A CA 1
ATOM 758 C C . LYS A 1 107 ? -2.052 -18.400 1.082 1.00 97.88 107 LYS A C 1
ATOM 760 O O . LYS A 1 107 ? -2.009 -18.019 2.253 1.00 97.88 107 LYS A O 1
ATOM 765 N N . ALA A 1 108 ? -1.818 -17.577 0.060 1.00 98.44 108 ALA A N 1
ATOM 766 C CA . ALA A 1 108 ? -1.750 -16.132 0.263 1.00 98.44 108 ALA A CA 1
ATOM 767 C C . ALA A 1 108 ? -3.092 -15.609 0.809 1.00 98.44 108 ALA A C 1
ATOM 769 O O . ALA A 1 108 ? -4.161 -16.029 0.374 1.00 98.44 108 ALA A O 1
ATOM 770 N N . ALA A 1 109 ? -3.043 -14.661 1.741 1.00 98.69 109 ALA A N 1
ATOM 771 C CA . ALA A 1 109 ? -4.230 -14.058 2.344 1.00 98.69 109 ALA A CA 1
ATOM 772 C C . ALA A 1 109 ? -4.869 -12.967 1.464 1.00 98.69 109 ALA A C 1
ATOM 774 O O . ALA A 1 109 ? -5.978 -12.523 1.751 1.00 98.69 109 ALA A O 1
ATOM 775 N N . LEU A 1 110 ? -4.165 -12.509 0.424 1.00 98.81 110 LEU A N 1
ATOM 776 C CA . LEU A 1 110 ? -4.610 -11.453 -0.481 1.00 98.81 110 LEU A CA 1
ATOM 777 C C . LEU A 1 110 ? -3.938 -11.579 -1.853 1.00 98.81 110 LEU A C 1
ATOM 779 O O . LEU A 1 110 ? -2.708 -11.641 -1.941 1.00 98.81 110 LEU A O 1
ATOM 783 N N . PHE A 1 111 ? -4.727 -11.521 -2.926 1.00 98.75 111 PHE A N 1
ATOM 784 C CA . PHE A 1 111 ? -4.208 -11.214 -4.258 1.00 98.75 111 PHE A CA 1
ATOM 785 C C . PHE A 1 111 ? -4.371 -9.720 -4.563 1.00 98.75 111 PHE A C 1
ATOM 787 O O . PHE A 1 111 ? -5.448 -9.157 -4.357 1.00 98.75 111 PHE A O 1
ATOM 794 N N . ILE A 1 112 ? -3.321 -9.076 -5.081 1.00 98.62 112 ILE A N 1
ATOM 795 C CA . ILE A 1 112 ? -3.365 -7.686 -5.538 1.00 98.62 112 ILE A CA 1
ATOM 796 C C . ILE A 1 112 ? -3.118 -7.639 -7.047 1.00 98.62 112 ILE A C 1
ATOM 798 O O . ILE A 1 112 ? -2.113 -8.136 -7.551 1.00 98.62 112 ILE A O 1
ATOM 802 N N . CYS A 1 113 ? -4.040 -7.001 -7.764 1.00 97.69 113 CYS A N 1
ATOM 803 C CA . CYS A 1 113 ? -3.876 -6.626 -9.160 1.00 97.69 113 CYS A CA 1
ATOM 804 C C . CYS A 1 113 ? -3.519 -5.138 -9.248 1.00 97.69 113 CYS A C 1
ATOM 806 O O . CYS A 1 113 ? -4.331 -4.265 -8.918 1.00 97.69 113 CYS A O 1
ATOM 808 N N . ALA A 1 114 ? -2.315 -4.835 -9.728 1.00 93.19 114 ALA A N 1
ATOM 809 C CA . ALA A 1 114 ? -1.887 -3.471 -10.005 1.00 93.19 114 ALA A CA 1
ATOM 810 C C . ALA A 1 114 ? -1.803 -3.169 -11.511 1.00 93.19 114 ALA A C 1
ATOM 812 O O . ALA A 1 114 ? -1.691 -4.051 -12.362 1.00 93.19 114 ALA A O 1
ATOM 813 N N . VAL A 1 115 ? -1.857 -1.876 -11.853 1.00 86.69 115 VAL A N 1
ATOM 814 C CA . VAL A 1 115 ? -1.688 -1.343 -13.226 1.00 86.69 115 VAL A CA 1
ATOM 815 C C . VAL A 1 115 ? -2.739 -1.857 -14.241 1.00 86.69 115 VAL A C 1
ATOM 817 O O . VAL A 1 115 ? -2.579 -1.697 -15.455 1.00 86.69 115 VAL A O 1
ATOM 820 N N . GLY A 1 116 ? -3.875 -2.372 -13.760 1.00 90.88 116 GLY A N 1
ATOM 821 C CA . GLY A 1 116 ? -4.956 -2.891 -14.598 1.00 90.88 116 GLY A CA 1
ATOM 822 C C . GLY A 1 116 ? -6.273 -3.139 -13.858 1.00 90.88 116 GLY A C 1
ATOM 823 O O . GLY A 1 116 ? -6.673 -2.355 -12.996 1.00 90.88 116 GLY A O 1
ATOM 824 N N . VAL A 1 117 ? -6.950 -4.211 -14.270 1.00 95.19 117 VAL A N 1
ATOM 825 C CA . VAL A 1 117 ? -8.155 -4.808 -13.672 1.00 95.19 117 VAL A CA 1
ATOM 826 C C . VAL A 1 117 ? -7.982 -6.326 -13.835 1.00 95.19 117 VAL A C 1
ATOM 828 O O . VAL A 1 117 ? -7.605 -6.744 -14.935 1.00 95.19 117 VAL A O 1
ATOM 831 N N . PRO A 1 118 ? -8.210 -7.160 -12.803 1.00 96.56 118 PRO A N 1
ATOM 832 C CA . PRO A 1 118 ? -7.979 -8.596 -12.911 1.00 96.56 118 PRO A CA 1
ATOM 833 C C . PRO A 1 118 ? -8.981 -9.239 -13.883 1.00 96.56 118 PRO A C 1
ATOM 835 O O . PRO A 1 118 ? -10.140 -8.819 -13.939 1.00 96.56 118 PRO A O 1
ATOM 838 N N . PRO A 1 119 ? -8.585 -10.275 -14.643 1.00 96.75 119 PRO A N 1
ATOM 839 C CA . PRO A 1 119 ? -9.532 -11.013 -15.463 1.00 96.75 119 PRO A CA 1
ATOM 840 C C . PRO A 1 119 ? -10.503 -11.786 -14.560 1.00 96.75 119 PRO A C 1
ATOM 842 O O . PRO A 1 119 ? -10.088 -12.421 -13.591 1.00 96.75 119 PRO A O 1
ATOM 845 N N . LYS A 1 120 ? -11.797 -11.764 -14.899 1.00 97.12 120 LYS A N 1
ATOM 846 C CA . LYS A 1 120 ? -12.881 -12.318 -14.066 1.00 97.12 120 LYS A CA 1
ATOM 847 C C . LYS A 1 120 ? -12.644 -13.774 -13.634 1.00 97.12 120 LYS A C 1
ATOM 849 O O . LYS A 1 120 ? -12.868 -14.096 -12.474 1.00 97.12 120 LYS A O 1
ATOM 854 N N . TRP A 1 121 ? -12.090 -14.613 -14.516 1.00 98.06 121 TRP A N 1
ATOM 855 C CA . TRP A 1 121 ? -11.752 -16.009 -14.197 1.00 98.06 121 TRP A CA 1
ATOM 856 C C . TRP A 1 121 ? -10.734 -16.146 -13.054 1.00 98.06 121 TRP A C 1
ATOM 858 O O . TRP A 1 121 ? -10.797 -17.116 -12.304 1.00 98.06 121 TRP A O 1
ATOM 868 N N . ALA A 1 122 ? -9.806 -15.195 -12.900 1.00 98.44 122 ALA A N 1
ATOM 869 C CA . ALA A 1 122 ? -8.827 -15.219 -11.816 1.00 98.44 122 ALA A CA 1
ATOM 870 C C . ALA A 1 122 ? -9.480 -14.801 -10.495 1.00 98.44 122 ALA A C 1
ATOM 872 O O . ALA A 1 122 ? -9.231 -15.439 -9.477 1.00 98.44 122 ALA A O 1
ATOM 873 N N . VAL A 1 123 ? -10.366 -13.797 -10.521 1.00 98.81 123 VAL A N 1
ATOM 874 C CA . VAL A 1 123 ? -11.169 -13.404 -9.349 1.00 98.81 123 VAL A CA 1
ATOM 875 C C . VAL A 1 123 ? -12.025 -14.576 -8.874 1.00 98.81 123 VAL A C 1
ATOM 877 O O . VAL A 1 123 ? -11.945 -14.946 -7.710 1.00 98.81 123 VAL A O 1
ATOM 880 N N . ASP A 1 124 ? -12.741 -15.239 -9.786 1.00 98.75 124 ASP A N 1
ATOM 881 C CA . ASP A 1 124 ? -13.577 -16.402 -9.461 1.00 98.75 124 ASP A CA 1
ATOM 882 C C . ASP A 1 124 ? -12.760 -17.580 -8.904 1.00 98.75 124 ASP A C 1
ATOM 884 O O . ASP A 1 124 ? -13.202 -18.268 -7.981 1.00 98.75 124 ASP A O 1
ATOM 888 N N . LYS A 1 125 ? -11.539 -17.792 -9.414 1.00 98.81 125 LYS A N 1
ATOM 889 C CA . LYS A 1 125 ? -10.620 -18.832 -8.929 1.00 98.81 125 LYS A CA 1
ATOM 890 C C . LYS A 1 125 ? -10.047 -18.506 -7.541 1.00 98.81 125 LYS A C 1
ATOM 892 O O . LYS A 1 125 ? -9.968 -19.403 -6.706 1.00 98.81 125 LYS A O 1
AT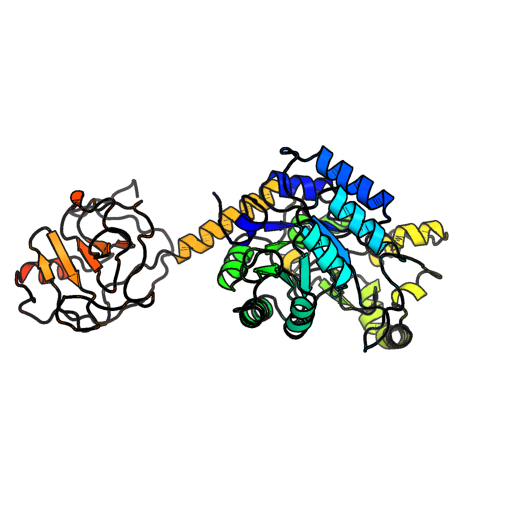OM 897 N N . PHE A 1 126 ? -9.725 -17.241 -7.255 1.00 98.81 126 PHE A N 1
ATOM 898 C CA . PHE A 1 126 ? -9.331 -16.794 -5.912 1.00 98.81 126 PHE A CA 1
ATOM 899 C C . PHE A 1 126 ? -10.492 -16.860 -4.913 1.00 98.81 126 PHE A C 1
ATOM 901 O O . PHE A 1 126 ? -10.321 -17.393 -3.817 1.00 98.81 126 PHE A O 1
ATOM 908 N N . HIS A 1 127 ? -11.690 -16.419 -5.303 1.00 98.81 127 HIS A N 1
ATOM 909 C CA . HIS A 1 127 ? -12.899 -16.505 -4.476 1.00 98.81 127 HIS A CA 1
ATOM 910 C C . HIS A 1 127 ? -13.262 -17.956 -4.146 1.00 98.81 127 HIS A C 1
ATOM 912 O O . HIS A 1 127 ? -13.567 -18.260 -2.996 1.00 98.81 127 HIS A O 1
ATOM 918 N N . SER A 1 128 ? -13.117 -18.875 -5.107 1.00 98.69 128 SER A N 1
ATOM 919 C CA . SER A 1 128 ? -13.285 -20.323 -4.886 1.00 98.69 128 SER A CA 1
ATOM 920 C C . SER A 1 128 ? -12.282 -2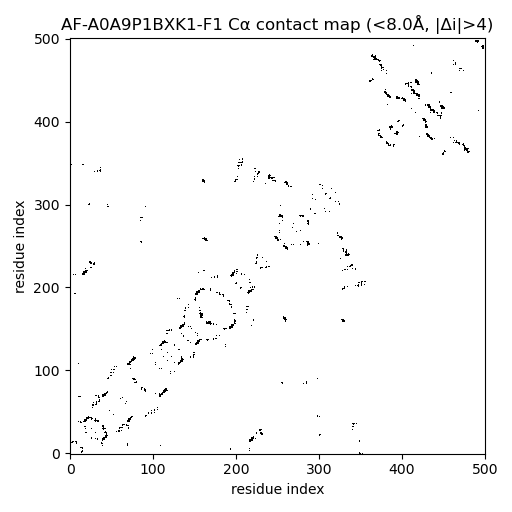0.910 -3.878 1.00 98.69 128 SER A C 1
ATOM 922 O O . SER A 1 128 ? -12.564 -21.932 -3.259 1.00 98.69 128 SER A O 1
ATOM 924 N N . ALA A 1 129 ? -11.127 -20.263 -3.691 1.00 98.69 129 ALA A N 1
ATOM 925 C CA . ALA A 1 129 ? -10.120 -20.609 -2.687 1.00 98.69 129 ALA A CA 1
ATOM 926 C C . ALA A 1 129 ? -10.266 -19.826 -1.362 1.00 98.69 129 ALA A C 1
ATOM 928 O O . ALA A 1 129 ? -9.459 -20.009 -0.451 1.00 98.69 129 ALA A O 1
ATOM 929 N N . GLY A 1 130 ? -11.268 -18.948 -1.240 1.00 98.50 130 GLY A N 1
ATOM 930 C CA . GLY A 1 130 ? -11.457 -18.079 -0.074 1.00 98.50 130 GLY A CA 1
ATOM 931 C C . GLY A 1 130 ? -10.513 -16.870 -0.008 1.00 98.50 130 GLY A C 1
ATOM 932 O O . GLY A 1 130 ? -10.436 -16.224 1.036 1.00 98.50 130 GLY A O 1
ATOM 933 N N . ILE A 1 131 ? -9.791 -16.561 -1.091 1.00 98.81 131 ILE A N 1
ATOM 934 C CA . ILE A 1 131 ? -8.796 -15.483 -1.150 1.00 98.81 131 ILE A CA 1
ATOM 935 C C . ILE A 1 131 ? -9.454 -14.210 -1.713 1.00 98.81 131 ILE A C 1
ATOM 937 O O . ILE A 1 131 ? -9.935 -14.234 -2.849 1.00 98.81 131 ILE A O 1
ATOM 941 N N . PRO A 1 132 ? -9.479 -13.086 -0.969 1.00 98.75 132 PRO A N 1
ATOM 942 C CA . PRO A 1 132 ? -9.982 -11.815 -1.480 1.00 98.75 132 PRO A CA 1
ATOM 943 C C . PRO A 1 132 ? -9.041 -11.211 -2.528 1.00 98.75 132 PRO A C 1
ATOM 945 O O . PRO A 1 132 ? -7.826 -11.434 -2.518 1.00 98.75 132 PRO A O 1
ATOM 948 N N . VAL A 1 133 ? -9.608 -10.381 -3.403 1.00 98.88 133 VAL A N 1
ATOM 949 C CA . VAL A 1 133 ? -8.879 -9.654 -4.446 1.00 98.88 133 VAL A CA 1
ATOM 950 C C . VAL A 1 133 ? -8.933 -8.150 -4.191 1.00 98.88 133 VAL A C 1
ATOM 952 O O . VAL A 1 133 ? -10.005 -7.576 -4.002 1.00 98.88 133 VAL A O 1
ATOM 955 N N . MET A 1 134 ? -7.774 -7.493 -4.255 1.00 98.81 134 MET A N 1
ATOM 956 C CA . MET A 1 134 ? -7.648 -6.036 -4.274 1.00 98.81 134 MET A CA 1
ATOM 957 C C . MET A 1 134 ? -7.215 -5.542 -5.656 1.00 98.81 134 MET A C 1
ATOM 959 O O . MET A 1 134 ? -6.318 -6.122 -6.265 1.00 98.81 134 MET A O 1
ATOM 963 N N . ASN A 1 135 ? -7.789 -4.436 -6.140 1.00 98.69 135 ASN A N 1
ATOM 964 C CA . ASN A 1 135 ? -7.305 -3.764 -7.354 1.00 98.69 135 ASN A CA 1
ATOM 965 C C . ASN A 1 135 ? -6.795 -2.348 -7.067 1.00 98.69 135 ASN A C 1
ATOM 967 O O . ASN A 1 135 ? -7.472 -1.564 -6.399 1.00 98.69 135 ASN A O 1
ATOM 971 N N . MET A 1 136 ? -5.629 -1.996 -7.612 1.00 97.56 136 MET A N 1
ATOM 972 C CA . MET A 1 136 ? -5.071 -0.644 -7.497 1.00 97.56 136 MET A CA 1
ATOM 973 C C . MET A 1 136 ? -5.657 0.310 -8.543 1.00 97.56 136 MET A C 1
ATOM 975 O O . MET A 1 136 ? -5.672 0.012 -9.738 1.00 97.56 136 MET A O 1
ATOM 979 N N . ILE A 1 137 ? -6.079 1.500 -8.111 1.00 96.50 137 ILE A N 1
ATOM 980 C CA . ILE A 1 137 ? -6.596 2.564 -8.979 1.00 96.50 137 ILE A CA 1
ATOM 981 C C . ILE A 1 137 ? -5.919 3.905 -8.677 1.00 96.50 137 ILE A C 1
ATOM 983 O O . ILE A 1 137 ? -5.739 4.281 -7.525 1.00 96.50 137 ILE A O 1
ATOM 987 N N . GLY A 1 138 ? -5.613 4.667 -9.733 1.00 94.94 138 GLY A N 1
ATOM 988 C CA . GLY A 1 138 ? -5.129 6.056 -9.642 1.00 94.94 138 GLY A CA 1
ATOM 989 C C . GLY A 1 138 ? -6.137 7.124 -10.094 1.00 94.94 138 GLY A C 1
ATOM 990 O O . GLY A 1 138 ? -5.734 8.237 -10.408 1.00 94.94 138 GLY A O 1
ATOM 991 N N . ALA A 1 139 ? -7.423 6.779 -10.241 1.00 95.00 139 ALA A N 1
ATOM 992 C CA . ALA A 1 139 ? -8.507 7.719 -10.557 1.00 95.00 139 ALA A CA 1
ATOM 993 C C . ALA A 1 139 ? -9.881 7.093 -10.264 1.00 95.00 139 ALA A C 1
ATOM 995 O O . ALA A 1 139 ? -10.084 5.903 -10.516 1.00 95.00 139 ALA A O 1
ATOM 996 N N . VAL A 1 140 ? -10.849 7.908 -9.828 1.00 96.56 140 VAL A N 1
ATOM 997 C CA . VAL A 1 140 ? -12.217 7.475 -9.459 1.00 96.56 140 VAL A CA 1
ATOM 998 C C . VAL A 1 140 ? -12.913 6.699 -10.588 1.00 96.56 140 VAL A C 1
ATOM 1000 O O . VAL A 1 140 ? -13.554 5.683 -10.344 1.00 96.56 140 VAL A O 1
ATOM 1003 N N . LYS A 1 141 ? -12.714 7.102 -11.852 1.00 95.12 141 LYS A N 1
ATOM 1004 C CA . LYS A 1 141 ? -13.314 6.452 -13.036 1.00 95.12 141 LYS A CA 1
ATOM 1005 C C . LYS A 1 141 ? -12.913 4.984 -13.259 1.00 95.12 141 LYS A C 1
ATOM 1007 O O . LYS A 1 141 ? -13.495 4.326 -14.113 1.00 95.12 141 LYS A O 1
ATOM 1012 N N . HIS A 1 142 ? -11.915 4.469 -12.539 1.00 95.44 142 HIS A N 1
ATOM 1013 C CA . HIS A 1 142 ? -11.526 3.057 -12.606 1.00 95.44 142 HIS A CA 1
ATOM 1014 C C . HIS A 1 142 ? -12.334 2.168 -11.641 1.00 95.44 142 HIS A C 1
ATOM 1016 O O . HIS A 1 142 ? -12.354 0.953 -11.824 1.00 95.44 142 HIS A O 1
ATOM 1022 N N . VAL A 1 143 ? -13.016 2.756 -10.645 1.00 97.94 143 VAL A N 1
ATOM 1023 C CA . VAL A 1 143 ? -13.764 2.028 -9.601 1.00 97.94 143 VAL A CA 1
ATOM 1024 C C . VAL A 1 143 ? -14.841 1.122 -10.200 1.00 97.94 143 VAL A C 1
ATOM 1026 O O . VAL A 1 143 ? -14.911 -0.042 -9.824 1.00 97.94 143 VAL A O 1
ATOM 1029 N N . GLY A 1 144 ? -15.616 1.607 -11.180 1.00 98.06 144 GLY A N 1
ATOM 1030 C CA . GLY A 1 144 ? -16.664 0.813 -11.840 1.00 98.06 144 GLY A CA 1
ATOM 1031 C C . GLY A 1 144 ? -16.139 -0.510 -12.405 1.00 98.06 144 GLY A C 1
ATOM 1032 O O . GLY A 1 144 ? -16.604 -1.570 -12.004 1.00 98.06 144 GLY A O 1
ATOM 1033 N N . LYS A 1 145 ? -15.075 -0.461 -13.217 1.00 96.94 145 LYS A N 1
ATOM 1034 C CA . LYS A 1 145 ? -14.469 -1.662 -13.820 1.00 96.94 145 LYS A CA 1
ATOM 1035 C C . LYS A 1 145 ? -13.841 -2.620 -12.806 1.00 96.94 145 LYS A C 1
ATOM 1037 O O . LYS A 1 145 ? -13.832 -3.824 -13.037 1.00 96.94 145 LYS A O 1
ATOM 1042 N N . ALA A 1 146 ? -13.316 -2.105 -11.694 1.00 98.12 146 ALA A N 1
ATOM 1043 C CA . ALA A 1 146 ? -12.817 -2.947 -10.610 1.00 98.12 146 ALA A CA 1
ATOM 1044 C C . ALA A 1 146 ? -13.970 -3.700 -9.916 1.00 98.12 146 ALA A C 1
ATOM 1046 O O . ALA A 1 146 ? -13.881 -4.907 -9.706 1.00 98.12 146 ALA A O 1
ATOM 1047 N N . LEU A 1 147 ? -15.081 -3.011 -9.634 1.00 98.44 147 LEU A N 1
ATOM 1048 C CA . LEU A 1 147 ? -16.289 -3.614 -9.060 1.00 98.44 147 LEU A CA 1
ATOM 1049 C C . LEU A 1 147 ? -16.959 -4.611 -10.025 1.00 98.44 147 LEU A C 1
ATOM 1051 O O . LEU A 1 147 ? -17.388 -5.674 -9.592 1.00 98.44 147 LEU A O 1
ATOM 1055 N N . GLU A 1 148 ? -17.003 -4.308 -11.326 1.00 98.12 148 GLU A N 1
ATOM 1056 C CA . GLU A 1 148 ? -17.497 -5.208 -12.387 1.00 98.12 148 GLU A CA 1
ATOM 1057 C C . GLU A 1 148 ? -16.689 -6.515 -12.472 1.00 98.12 148 GLU A C 1
ATOM 1059 O O . GLU A 1 148 ? -17.252 -7.575 -12.747 1.00 98.12 148 GLU A O 1
ATOM 1064 N N . ALA A 1 149 ? -15.381 -6.464 -12.196 1.00 98.06 149 ALA A N 1
ATOM 1065 C CA . ALA A 1 149 ? -14.536 -7.654 -12.094 1.00 98.06 149 ALA A CA 1
ATOM 1066 C C . ALA A 1 149 ? -14.772 -8.467 -10.804 1.00 98.06 149 ALA A C 1
ATOM 1068 O O . ALA A 1 149 ? -14.337 -9.614 -10.736 1.00 98.06 149 ALA A O 1
ATOM 1069 N N . GLY A 1 150 ? -15.479 -7.909 -9.813 1.00 98.25 150 GLY A N 1
ATOM 1070 C CA . GLY A 1 150 ? -15.850 -8.580 -8.564 1.00 98.25 150 GLY A CA 1
ATOM 1071 C C . GLY A 1 150 ? -14.852 -8.429 -7.413 1.00 98.25 150 GLY A C 1
ATOM 1072 O O . GLY A 1 150 ? -14.837 -9.281 -6.533 1.00 98.25 150 GLY A O 1
ATOM 1073 N N . VAL A 1 151 ? -14.001 -7.396 -7.405 1.00 98.69 151 VAL A N 1
ATOM 1074 C CA . VAL A 1 151 ? -12.965 -7.243 -6.362 1.00 98.69 151 VAL A CA 1
ATOM 1075 C C . VAL A 1 151 ? -13.531 -6.813 -5.003 1.00 98.69 151 VAL A C 1
ATOM 1077 O O . VAL A 1 151 ? -14.525 -6.092 -4.919 1.00 98.69 151 VAL A O 1
ATOM 1080 N N . ASP A 1 152 ? -12.856 -7.225 -3.932 1.00 98.81 152 ASP A N 1
ATOM 1081 C CA . ASP A 1 152 ? -13.302 -7.058 -2.543 1.00 98.81 152 ASP A CA 1
ATOM 1082 C C . ASP A 1 152 ? -12.704 -5.815 -1.868 1.00 98.81 152 ASP A C 1
ATOM 1084 O O . ASP A 1 152 ? -13.290 -5.264 -0.930 1.00 98.81 152 ASP A O 1
ATOM 1088 N N . LEU A 1 153 ? -11.549 -5.352 -2.360 1.00 98.81 153 LEU A N 1
ATOM 1089 C CA . LEU A 1 153 ? -10.898 -4.117 -1.928 1.00 98.81 153 LEU A CA 1
ATOM 1090 C C . LEU A 1 153 ? -10.450 -3.266 -3.125 1.00 98.81 153 LEU A C 1
ATOM 1092 O O . LEU A 1 153 ? -10.061 -3.773 -4.180 1.00 98.81 153 LEU A O 1
ATOM 1096 N N . ILE A 1 154 ? -10.413 -1.951 -2.928 1.00 98.81 154 ILE A N 1
ATOM 1097 C CA . ILE A 1 154 ? -9.819 -0.995 -3.864 1.00 98.81 154 ILE A CA 1
ATOM 1098 C C . ILE A 1 154 ? -8.673 -0.261 -3.170 1.00 98.81 154 ILE A C 1
ATOM 1100 O O . ILE A 1 154 ? -8.889 0.468 -2.203 1.00 98.81 154 ILE A O 1
ATOM 1104 N N . CYS A 1 155 ? -7.455 -0.409 -3.691 1.00 98.69 155 CYS A N 1
ATOM 1105 C CA . CYS A 1 155 ? -6.321 0.407 -3.266 1.00 98.69 155 CYS A CA 1
ATOM 1106 C C . CYS A 1 155 ? -6.313 1.707 -4.078 1.00 98.69 155 CYS A C 1
ATOM 1108 O O . CYS A 1 155 ? -6.101 1.689 -5.291 1.00 98.69 155 CYS A O 1
ATOM 1110 N N . ALA A 1 156 ? -6.586 2.834 -3.430 1.00 98.38 156 ALA A N 1
ATOM 1111 C CA . ALA A 1 156 ? -6.680 4.137 -4.071 1.00 98.38 156 ALA A CA 1
ATOM 1112 C C . ALA A 1 156 ? -5.355 4.895 -3.917 1.00 98.38 156 ALA A C 1
ATOM 1114 O O . ALA A 1 156 ? -5.027 5.371 -2.833 1.00 98.38 156 ALA A O 1
ATOM 1115 N N . GLN A 1 157 ? -4.586 5.000 -5.004 1.00 98.38 157 GLN A N 1
ATOM 1116 C CA . GLN A 1 157 ? -3.247 5.587 -5.003 1.00 98.38 157 GLN A CA 1
ATOM 1117 C C . GLN A 1 157 ? -3.237 7.013 -5.565 1.00 98.38 157 GLN A C 1
ATOM 1119 O O . GLN A 1 157 ? -3.405 7.217 -6.770 1.00 98.38 157 GLN A O 1
ATOM 1124 N N . GLY A 1 158 ? -2.985 7.991 -4.691 1.00 98.00 158 GLY A N 1
ATOM 1125 C CA . GLY A 1 158 ? -2.781 9.386 -5.078 1.00 98.00 158 GLY A CA 1
ATOM 1126 C C . GLY A 1 158 ? -1.484 9.618 -5.859 1.00 98.00 158 GLY A C 1
ATOM 1127 O O . GLY A 1 158 ? -0.505 8.864 -5.749 1.00 98.00 158 GLY A O 1
ATOM 1128 N N . GLY A 1 159 ? -1.471 10.688 -6.657 1.00 97.06 159 GLY A N 1
ATOM 1129 C CA . GLY A 1 159 ? -0.368 11.068 -7.544 1.00 97.06 159 GLY A CA 1
ATOM 1130 C C . GLY A 1 159 ? 0.970 11.351 -6.852 1.00 97.06 159 GLY A C 1
ATOM 1131 O O . GLY A 1 159 ? 2.008 11.395 -7.513 1.00 97.06 159 GLY A O 1
ATOM 1132 N N . GLU A 1 160 ? 0.974 11.494 -5.530 1.00 97.44 160 GLU A N 1
ATOM 1133 C CA . GLU A 1 160 ? 2.131 11.615 -4.641 1.00 97.44 160 GLU A CA 1
ATOM 1134 C C . GLU A 1 160 ? 2.875 10.279 -4.452 1.00 97.44 160 GLU A C 1
ATOM 1136 O O . GLU A 1 160 ? 4.042 10.272 -4.056 1.00 97.44 160 GLU A O 1
ATOM 1141 N N . GLY A 1 161 ? 2.219 9.139 -4.700 1.00 97.12 161 GLY A N 1
ATOM 1142 C CA . GLY A 1 161 ? 2.792 7.799 -4.536 1.00 97.12 161 GLY A CA 1
ATOM 1143 C C . GLY A 1 161 ? 3.875 7.448 -5.562 1.00 97.12 161 GLY A C 1
ATOM 1144 O O . GLY A 1 161 ? 3.844 7.927 -6.691 1.00 97.12 161 GLY A O 1
ATOM 1145 N N . GLY A 1 162 ? 4.825 6.598 -5.164 1.00 95.31 162 GLY A N 1
ATOM 1146 C CA . GLY A 1 162 ? 5.878 6.069 -6.042 1.00 95.31 162 GLY A CA 1
ATOM 1147 C C . GLY A 1 162 ? 5.377 4.979 -6.992 1.00 95.31 162 GLY A C 1
ATOM 1148 O O . GLY A 1 162 ? 4.344 4.361 -6.741 1.00 95.31 162 GLY A O 1
ATOM 1149 N N . GLY A 1 163 ? 6.120 4.713 -8.068 1.00 93.56 163 GLY A N 1
ATOM 1150 C CA . GLY A 1 163 ? 5.709 3.722 -9.067 1.00 93.56 163 GLY A CA 1
ATOM 1151 C C . GLY A 1 163 ? 4.575 4.220 -9.964 1.00 93.56 163 GLY A C 1
ATOM 1152 O O . GLY A 1 163 ? 4.366 5.427 -10.089 1.00 93.56 163 GLY A O 1
ATOM 1153 N N . HIS A 1 164 ? 3.871 3.309 -10.639 1.00 92.56 164 HIS A N 1
ATOM 1154 C CA . HIS A 1 164 ? 2.729 3.654 -11.494 1.00 92.56 164 HIS A CA 1
ATOM 1155 C C . HIS A 1 164 ? 1.658 4.416 -10.708 1.00 92.56 164 HIS A C 1
ATOM 1157 O O . HIS A 1 164 ? 1.122 3.881 -9.745 1.00 92.56 164 HIS A O 1
ATOM 1163 N N . THR A 1 165 ? 1.328 5.649 -11.109 1.00 92.31 165 THR A N 1
ATOM 1164 C CA . THR A 1 165 ? 0.400 6.483 -10.327 1.00 92.31 165 THR A CA 1
ATOM 1165 C C . THR A 1 165 ? -0.431 7.481 -11.146 1.00 92.31 165 THR A C 1
ATOM 1167 O O . THR A 1 165 ? -0.036 7.957 -12.221 1.00 92.31 165 THR A O 1
ATOM 1170 N N . GLY A 1 166 ? -1.603 7.816 -10.601 1.00 90.50 166 GLY A N 1
ATOM 1171 C CA . GLY A 1 166 ? -2.487 8.877 -11.075 1.00 90.50 166 GLY A CA 1
ATOM 1172 C C . GLY A 1 166 ? -1.885 10.277 -10.948 1.00 90.50 166 GLY A C 1
ATOM 1173 O O . GLY A 1 166 ? -0.733 10.457 -10.571 1.00 90.50 166 GLY A O 1
ATOM 1174 N N . ASP A 1 167 ? -2.657 11.281 -11.338 1.00 92.81 167 ASP A N 1
ATOM 1175 C CA . ASP A 1 167 ? -2.361 12.712 -11.166 1.00 92.81 167 ASP A CA 1
ATOM 1176 C C . ASP A 1 167 ? -3.068 13.298 -9.935 1.00 92.81 167 ASP A C 1
ATOM 1178 O O . ASP A 1 167 ? -2.530 14.176 -9.267 1.00 92.81 167 ASP A O 1
ATOM 1182 N N . THR A 1 168 ? -4.261 12.788 -9.638 1.00 96.94 168 THR A N 1
ATOM 1183 C CA . THR A 1 168 ? -5.144 13.243 -8.563 1.00 96.94 168 THR A CA 1
ATOM 1184 C C . THR A 1 168 ? -4.491 13.030 -7.194 1.00 96.94 168 THR A C 1
ATOM 1186 O O . THR A 1 168 ? -4.084 11.914 -6.873 1.00 96.94 168 THR A O 1
ATOM 1189 N N . ALA A 1 169 ? -4.410 14.090 -6.386 1.00 97.69 169 ALA A N 1
ATOM 1190 C CA . ALA A 1 169 ? -3.823 14.054 -5.046 1.00 97.69 169 ALA A CA 1
ATOM 1191 C C . ALA A 1 169 ? -4.577 13.100 -4.098 1.00 97.69 169 ALA A C 1
ATOM 1193 O O . ALA A 1 169 ? -5.806 12.998 -4.178 1.00 97.69 169 ALA A O 1
ATOM 1194 N N . THR A 1 170 ? -3.872 12.456 -3.163 1.00 98.25 170 THR A N 1
ATOM 1195 C CA . THR A 1 170 ? -4.420 11.512 -2.171 1.00 98.25 170 THR A CA 1
ATOM 1196 C C . THR A 1 170 ? -5.636 12.105 -1.449 1.00 98.25 170 THR A C 1
ATOM 1198 O O . THR A 1 170 ? -6.695 11.481 -1.415 1.00 98.25 170 THR A O 1
ATOM 1201 N N . ALA A 1 171 ? -5.537 13.349 -0.965 1.00 97.62 171 ALA A N 1
ATOM 1202 C CA . ALA A 1 171 ? -6.615 14.033 -0.237 1.00 97.62 171 ALA A CA 1
ATOM 1203 C C . ALA A 1 171 ? -7.901 14.277 -1.062 1.00 97.62 171 ALA A C 1
ATOM 1205 O O . ALA A 1 171 ? -8.964 14.509 -0.493 1.00 97.62 171 ALA A O 1
ATOM 1206 N N . ILE A 1 172 ? -7.821 14.217 -2.397 1.00 98.25 172 ILE A N 1
ATOM 1207 C CA . ILE A 1 172 ? -8.968 14.351 -3.310 1.00 98.25 172 ILE A CA 1
ATOM 1208 C C . ILE A 1 172 ? -9.461 12.965 -3.749 1.00 98.25 172 ILE A C 1
ATOM 1210 O O . ILE A 1 172 ? -10.668 12.722 -3.820 1.00 98.25 172 ILE A O 1
ATOM 1214 N N . LEU A 1 173 ? -8.534 12.046 -4.040 1.00 98.62 173 LEU A N 1
ATOM 1215 C CA . LEU A 1 173 ? -8.848 10.719 -4.562 1.00 98.62 173 LEU A CA 1
ATOM 1216 C C . LEU A 1 173 ? -9.532 9.831 -3.516 1.00 98.62 173 LEU A C 1
ATOM 1218 O O . LEU A 1 173 ? -10.562 9.237 -3.829 1.00 98.62 173 LEU A O 1
ATOM 1222 N N . LEU A 1 174 ? -8.985 9.739 -2.298 1.00 98.62 174 LEU A N 1
ATOM 1223 C CA . LEU A 1 174 ? -9.467 8.803 -1.273 1.00 98.62 174 LEU A CA 1
ATOM 1224 C C . LEU A 1 174 ? -10.959 8.980 -0.931 1.00 98.62 174 LEU A C 1
ATOM 1226 O O . LEU A 1 174 ? -11.706 8.016 -1.125 1.00 98.62 174 LEU A O 1
ATOM 1230 N N . PRO A 1 175 ? -11.452 10.171 -0.525 1.00 98.12 175 PRO A N 1
ATOM 1231 C CA . PRO A 1 175 ? -12.863 10.331 -0.175 1.00 98.12 175 PRO A CA 1
ATOM 1232 C C . PRO A 1 175 ? -13.791 10.116 -1.379 1.00 98.12 175 PRO A C 1
ATOM 1234 O O . PRO A 1 175 ? -14.901 9.614 -1.217 1.00 98.12 175 PRO A O 1
ATOM 1237 N N . LYS A 1 176 ? -13.344 10.417 -2.610 1.00 98.50 176 LYS A N 1
ATOM 1238 C CA . LYS A 1 176 ? -14.141 10.166 -3.823 1.00 98.50 176 LYS A CA 1
ATOM 1239 C C . LYS A 1 176 ? -14.130 8.723 -4.307 1.00 98.50 176 LYS A C 1
ATOM 1241 O O . LYS A 1 176 ? -15.053 8.331 -5.016 1.00 98.50 176 LYS A O 1
ATOM 1246 N N . VAL A 1 177 ? -13.175 7.909 -3.869 1.00 98.69 177 VAL A N 1
ATOM 1247 C CA . VAL A 1 177 ? -13.246 6.450 -4.016 1.00 98.69 177 VAL A CA 1
ATOM 1248 C C . VAL A 1 177 ? -14.140 5.845 -2.932 1.00 98.69 177 VAL A C 1
ATOM 1250 O O . VAL A 1 177 ? -14.978 5.012 -3.266 1.00 98.69 177 VAL A O 1
ATOM 1253 N N . ALA A 1 178 ? -14.048 6.317 -1.683 1.00 98.19 178 ALA A N 1
ATOM 1254 C CA . ALA A 1 178 ? -14.946 5.912 -0.597 1.00 98.19 178 ALA A CA 1
ATOM 1255 C C . ALA A 1 178 ? -16.426 6.207 -0.922 1.00 98.19 178 ALA A C 1
ATOM 1257 O O . ALA A 1 178 ? -17.281 5.339 -0.751 1.00 98.19 178 ALA A O 1
ATOM 1258 N N . ASP A 1 179 ? -16.728 7.383 -1.488 1.00 98.19 179 ASP A N 1
ATOM 1259 C CA . ASP A 1 179 ? -18.057 7.704 -2.025 1.00 98.19 179 ASP A CA 1
ATOM 1260 C C . ASP A 1 179 ? -18.482 6.743 -3.153 1.00 98.19 179 ASP A C 1
ATOM 1262 O O . ASP A 1 179 ? -19.629 6.300 -3.180 1.00 98.19 179 ASP A O 1
ATOM 1266 N N . ALA A 1 180 ? -17.573 6.392 -4.071 1.00 98.12 180 ALA A N 1
ATOM 1267 C CA . ALA A 1 180 ? -17.879 5.562 -5.240 1.00 98.12 180 ALA A CA 1
ATOM 1268 C C . ALA A 1 180 ? -18.083 4.063 -4.927 1.00 98.12 180 ALA A C 1
ATOM 1270 O O . ALA A 1 180 ? -18.789 3.382 -5.675 1.00 98.12 180 ALA A O 1
ATOM 1271 N N . VAL A 1 181 ? -17.505 3.543 -3.835 1.00 97.25 181 VAL A N 1
ATOM 1272 C CA . VAL A 1 181 ? -17.765 2.169 -3.348 1.00 97.25 181 VAL A CA 1
ATOM 1273 C C . VAL A 1 181 ? -18.901 2.087 -2.323 1.00 97.25 181 VAL A C 1
ATOM 1275 O O . VAL A 1 181 ? -19.273 0.990 -1.906 1.00 97.25 181 VAL A O 1
ATOM 1278 N N . ARG A 1 182 ? -19.478 3.219 -1.902 1.00 96.00 182 ARG A N 1
ATOM 1279 C CA . ARG A 1 182 ? -20.518 3.265 -0.865 1.00 96.00 182 ARG A CA 1
ATOM 1280 C C . ARG A 1 182 ? -21.717 2.387 -1.258 1.00 96.00 182 ARG A C 1
ATOM 1282 O O . ARG A 1 182 ? -22.310 2.558 -2.321 1.00 96.00 182 ARG A O 1
ATOM 1289 N N . GLY A 1 183 ? -22.064 1.427 -0.398 1.00 93.00 183 GLY A N 1
ATOM 1290 C CA . GLY A 1 183 ? -23.152 0.468 -0.640 1.00 93.00 183 GLY A CA 1
ATOM 1291 C C . GLY A 1 183 ? -22.833 -0.659 -1.635 1.00 93.00 183 GLY A C 1
ATOM 1292 O O . GLY A 1 183 ? -23.735 -1.407 -2.004 1.00 93.00 183 GLY A O 1
ATOM 1293 N N . LYS A 1 184 ? -21.579 -0.807 -2.082 1.00 97.88 184 LYS A N 1
ATOM 1294 C CA . LYS A 1 184 ? -21.117 -1.963 -2.865 1.00 97.88 184 LYS A CA 1
ATOM 1295 C C . LYS A 1 184 ? -20.641 -3.064 -1.920 1.00 97.88 184 LYS A C 1
ATOM 1297 O O . LYS A 1 184 ? -19.949 -2.765 -0.950 1.00 97.88 184 LYS A O 1
ATOM 1302 N N . MET A 1 185 ? -20.984 -4.317 -2.214 1.00 98.00 185 MET A N 1
ATOM 1303 C CA . MET A 1 185 ? -20.603 -5.482 -1.406 1.00 98.00 185 MET A CA 1
ATOM 1304 C C . MET A 1 185 ? -19.568 -6.344 -2.135 1.00 98.00 185 MET A C 1
ATOM 1306 O O . MET A 1 185 ? -19.637 -6.502 -3.352 1.00 98.00 185 MET A O 1
ATOM 1310 N N . SER A 1 186 ? -18.628 -6.897 -1.373 1.00 98.25 186 SER A N 1
ATOM 1311 C CA . SER A 1 186 ? -17.655 -7.899 -1.811 1.00 98.25 186 SER A CA 1
ATOM 1312 C C . SER A 1 186 ? -18.385 -9.215 -2.135 1.00 98.25 186 SER A C 1
ATOM 1314 O O . SER A 1 186 ? -19.106 -9.719 -1.265 1.00 98.25 186 SER A O 1
ATOM 1316 N N . PRO A 1 187 ? -18.210 -9.797 -3.340 1.00 97.50 187 PRO A N 1
ATOM 1317 C CA . PRO A 1 187 ? -18.842 -11.069 -3.697 1.00 97.50 187 PRO A CA 1
ATOM 1318 C C . PRO A 1 187 ? -18.393 -12.239 -2.815 1.00 97.50 187 PRO A C 1
ATOM 1320 O O . PRO A 1 187 ? -19.199 -13.120 -2.530 1.00 97.50 187 PRO A O 1
ATOM 1323 N N . LEU A 1 188 ? -17.138 -12.229 -2.347 1.00 98.06 188 LEU A N 1
ATOM 1324 C CA . LEU A 1 188 ? -16.592 -13.275 -1.480 1.00 98.06 188 LEU A CA 1
ATOM 1325 C C . LEU A 1 188 ? -17.117 -13.198 -0.040 1.00 98.06 188 LEU A C 1
ATOM 1327 O O . LEU A 1 188 ? -17.405 -14.222 0.574 1.00 98.06 188 LEU A O 1
ATOM 1331 N N . THR A 1 189 ? -17.186 -11.994 0.534 1.00 95.56 189 THR A N 1
ATOM 1332 C CA . THR A 1 189 ? -17.385 -11.826 1.987 1.00 95.56 189 THR A CA 1
ATOM 1333 C C . THR A 1 189 ? -18.802 -11.418 2.381 1.00 95.56 189 THR A C 1
ATOM 1335 O O . THR A 1 189 ? -19.138 -11.471 3.564 1.00 95.56 189 THR A O 1
ATOM 1338 N N . GLY A 1 190 ? -19.616 -10.935 1.434 1.00 96.56 190 GLY A N 1
ATOM 1339 C CA . GLY A 1 190 ? -20.930 -10.337 1.706 1.00 96.56 190 GLY A CA 1
ATOM 1340 C C . GLY A 1 190 ? -20.885 -9.020 2.500 1.00 96.56 190 GLY A C 1
ATOM 1341 O O . GLY A 1 190 ? -21.932 -8.449 2.800 1.00 96.56 190 GLY A O 1
ATOM 1342 N N . ARG A 1 191 ? -19.689 -8.524 2.846 1.00 95.94 191 ARG A N 1
ATOM 1343 C CA . ARG A 1 191 ? -19.455 -7.252 3.548 1.00 95.94 191 ARG A CA 1
ATOM 1344 C C . ARG A 1 191 ? -19.228 -6.114 2.537 1.00 95.94 191 ARG A C 1
ATOM 1346 O O . ARG A 1 191 ? -18.969 -6.395 1.367 1.00 95.94 191 ARG A O 1
ATOM 1353 N N . PRO A 1 192 ? -19.277 -4.832 2.947 1.00 97.62 192 PRO A N 1
ATOM 1354 C CA . PRO A 1 192 ? -18.949 -3.718 2.058 1.00 97.62 192 PRO A CA 1
ATOM 1355 C C . PRO A 1 192 ? -17.550 -3.839 1.437 1.00 97.62 192 PRO A C 1
ATOM 1357 O O . PRO A 1 192 ? -16.616 -4.288 2.105 1.00 97.62 192 PRO A O 1
ATOM 1360 N N . VAL A 1 193 ? -17.395 -3.400 0.185 1.00 98.44 193 VAL A N 1
ATOM 1361 C CA . VAL A 1 193 ? -16.086 -3.283 -0.483 1.00 98.44 193 VAL A CA 1
ATOM 1362 C C . VAL A 1 193 ? -15.227 -2.267 0.266 1.00 98.44 193 VAL A C 1
ATOM 1364 O O . VAL A 1 193 ? -15.679 -1.163 0.568 1.00 98.44 193 VAL A O 1
ATOM 1367 N N . GLN A 1 194 ? -13.987 -2.643 0.575 1.00 98.25 194 GLN A N 1
ATOM 1368 C CA . GLN A 1 194 ? -13.089 -1.829 1.398 1.00 98.25 194 GLN A CA 1
ATOM 1369 C C . GLN A 1 194 ? -12.199 -0.909 0.552 1.00 98.25 194 GLN A C 1
ATOM 1371 O O . GLN A 1 194 ? -11.838 -1.245 -0.575 1.00 98.25 194 GLN A O 1
ATOM 1376 N N . VAL A 1 195 ? -11.801 0.241 1.106 1.00 98.81 195 VAL A N 1
ATOM 1377 C CA . VAL A 1 195 ? -10.833 1.156 0.473 1.00 98.81 195 VAL A CA 1
ATOM 1378 C C . VAL A 1 195 ? -9.536 1.165 1.270 1.00 98.81 195 VAL A C 1
ATOM 1380 O O . VAL A 1 195 ? -9.550 1.401 2.475 1.00 98.81 195 VAL A O 1
ATOM 1383 N N . VAL A 1 196 ? -8.408 0.957 0.598 1.00 98.81 196 VAL A N 1
ATOM 1384 C CA . VAL A 1 196 ? -7.068 1.076 1.187 1.00 98.81 196 VAL A CA 1
ATOM 1385 C C . VAL A 1 196 ? -6.405 2.334 0.629 1.00 98.81 196 VAL A C 1
ATOM 1387 O O . VAL A 1 196 ? -6.351 2.522 -0.587 1.00 98.81 196 VAL A O 1
ATOM 1390 N N . GLY A 1 197 ? -5.931 3.219 1.506 1.00 98.69 197 GLY A N 1
ATOM 1391 C CA . GLY A 1 197 ? -5.329 4.491 1.107 1.00 98.69 197 GLY A CA 1
ATOM 1392 C C . GLY A 1 197 ? -3.862 4.343 0.710 1.00 98.69 197 GLY A C 1
ATOM 1393 O O . GLY A 1 197 ? -3.079 3.766 1.462 1.00 98.69 197 GLY A O 1
ATOM 1394 N N . ALA A 1 198 ? -3.466 4.882 -0.444 1.00 98.69 198 ALA A N 1
ATOM 1395 C CA . ALA A 1 198 ? -2.093 4.829 -0.941 1.00 98.69 198 ALA A CA 1
ATOM 1396 C C . ALA A 1 198 ? -1.607 6.174 -1.508 1.00 98.69 198 ALA A C 1
ATOM 1398 O O . ALA A 1 198 ? -2.377 6.992 -2.006 1.00 98.69 198 ALA A O 1
ATOM 1399 N N . GLY A 1 199 ? -0.286 6.365 -1.491 1.00 97.75 199 GLY A N 1
ATOM 1400 C CA . GLY A 1 199 ? 0.380 7.578 -1.978 1.00 97.75 199 GLY A CA 1
ATOM 1401 C C . GLY A 1 199 ? 0.489 8.677 -0.918 1.00 97.75 199 GLY A C 1
ATOM 1402 O O . GLY A 1 199 ? -0.439 8.919 -0.152 1.00 97.75 199 GLY A O 1
ATOM 1403 N N . GLY A 1 200 ? 1.660 9.314 -0.827 1.00 96.69 200 GLY A N 1
ATOM 1404 C CA . GLY A 1 200 ? 1.946 10.383 0.143 1.00 96.69 200 GLY A CA 1
ATOM 1405 C C . GLY A 1 200 ? 2.080 9.950 1.614 1.00 96.69 200 GLY A C 1
ATOM 1406 O O . GLY A 1 200 ? 2.660 10.689 2.397 1.00 96.69 200 GLY A O 1
ATOM 1407 N N . ILE A 1 201 ? 1.610 8.760 1.994 1.00 98.50 201 ILE A N 1
ATOM 1408 C CA . ILE A 1 201 ? 1.633 8.247 3.375 1.00 98.50 201 ILE A CA 1
ATOM 1409 C C . ILE A 1 201 ? 3.046 7.778 3.770 1.00 98.50 201 ILE A C 1
ATOM 1411 O O . ILE A 1 201 ? 3.699 7.054 3.012 1.00 98.50 201 ILE A O 1
ATOM 1415 N N . PHE A 1 202 ? 3.501 8.171 4.965 1.00 97.81 202 PHE A N 1
ATOM 1416 C CA . PHE A 1 202 ? 4.789 7.755 5.547 1.00 97.81 202 PHE A CA 1
ATOM 1417 C C . PHE A 1 202 ? 4.807 7.668 7.087 1.00 97.81 202 PHE A C 1
ATOM 1419 O O . PHE A 1 202 ? 5.797 7.199 7.640 1.00 97.81 202 PHE A O 1
ATOM 1426 N N . ASP A 1 203 ? 3.752 8.115 7.777 1.00 98.25 203 ASP A N 1
ATOM 1427 C CA . ASP A 1 203 ? 3.670 8.168 9.241 1.00 98.25 203 ASP A CA 1
ATOM 1428 C C . ASP A 1 203 ? 2.224 7.972 9.755 1.00 98.25 203 ASP A C 1
ATOM 1430 O O . ASP A 1 203 ? 1.282 7.745 8.984 1.00 98.25 203 ASP A O 1
ATOM 1434 N N . GLY A 1 204 ? 2.039 8.089 11.073 1.00 97.12 204 GLY A N 1
ATOM 1435 C CA . GLY A 1 204 ? 0.731 7.967 11.717 1.00 97.12 204 GLY A CA 1
ATOM 1436 C C . GLY A 1 204 ? -0.270 9.084 11.400 1.00 97.12 204 GLY A C 1
ATOM 1437 O O . GLY A 1 204 ? -1.474 8.831 11.422 1.00 97.12 204 GLY A O 1
ATOM 1438 N N . ARG A 1 205 ? 0.184 10.289 11.016 1.00 97.06 205 ARG A N 1
ATOM 1439 C CA . ARG A 1 205 ? -0.708 11.364 10.537 1.00 97.06 205 ARG A CA 1
ATOM 1440 C C . ARG A 1 205 ? -1.342 10.956 9.209 1.00 97.06 205 ARG A C 1
ATOM 1442 O O . ARG A 1 205 ? -2.550 11.100 9.038 1.00 97.06 205 ARG A O 1
ATOM 1449 N N . GLY A 1 206 ? -0.546 10.373 8.309 1.00 98.12 206 GLY A N 1
ATOM 1450 C CA . GLY A 1 206 ? -1.027 9.802 7.051 1.00 98.12 206 GLY A CA 1
ATOM 1451 C C . GLY A 1 206 ? -2.040 8.669 7.253 1.00 98.12 206 GLY A C 1
ATOM 1452 O O . GLY A 1 206 ? -3.078 8.660 6.592 1.00 98.12 206 GLY A O 1
ATOM 1453 N N . LEU A 1 207 ? -1.792 7.751 8.197 1.00 98.44 207 LEU A N 1
ATOM 1454 C CA . LEU A 1 207 ? -2.743 6.684 8.541 1.00 98.44 207 LEU A CA 1
ATOM 1455 C C . LEU A 1 207 ? -4.052 7.242 9.128 1.00 98.44 207 LEU A C 1
ATOM 1457 O O . LEU A 1 207 ? -5.120 6.926 8.605 1.00 98.44 207 LEU A O 1
ATOM 1461 N N . ALA A 1 208 ? -3.994 8.109 10.144 1.00 96.62 208 ALA A N 1
ATOM 1462 C CA . ALA A 1 208 ? -5.190 8.719 10.734 1.00 96.62 208 ALA A CA 1
ATOM 1463 C C . ALA A 1 208 ? -6.031 9.486 9.695 1.00 96.62 208 ALA A C 1
ATOM 1465 O O . ALA A 1 208 ? -7.254 9.343 9.663 1.00 96.62 208 ALA A O 1
ATOM 1466 N N . ALA A 1 209 ? -5.384 10.232 8.793 1.00 97.38 209 ALA A N 1
ATOM 1467 C CA . ALA A 1 209 ? -6.062 10.937 7.708 1.00 97.38 209 ALA A CA 1
ATOM 1468 C C . ALA A 1 209 ? -6.758 9.979 6.721 1.00 97.38 209 ALA A C 1
ATOM 1470 O O . ALA A 1 209 ? -7.878 10.253 6.294 1.00 97.38 209 ALA A O 1
ATOM 1471 N N . CYS A 1 210 ? -6.145 8.839 6.381 1.00 98.50 210 CYS A N 1
ATOM 1472 C CA . CYS A 1 210 ? -6.777 7.840 5.511 1.00 98.50 210 CYS A CA 1
ATOM 1473 C C . CYS A 1 210 ? -8.011 7.204 6.162 1.00 98.50 210 CYS A C 1
ATOM 1475 O O . CYS A 1 210 ? -9.036 7.065 5.495 1.00 98.50 210 CYS A O 1
ATOM 1477 N N . LEU A 1 211 ? -7.941 6.878 7.458 1.00 96.50 211 LEU A N 1
ATOM 1478 C CA . LEU A 1 211 ? -9.090 6.368 8.217 1.00 96.50 211 LEU A CA 1
ATOM 1479 C C . LEU A 1 211 ? -10.239 7.395 8.237 1.00 96.50 211 LEU A C 1
ATOM 1481 O O . LEU A 1 211 ? -11.378 7.052 7.927 1.00 96.50 211 LEU A O 1
ATOM 1485 N N . ALA A 1 212 ? -9.934 8.673 8.492 1.00 95.50 212 ALA A N 1
ATOM 1486 C CA . ALA A 1 212 ? -10.916 9.762 8.452 1.00 95.50 212 ALA A CA 1
ATOM 1487 C C . ALA A 1 212 ? -11.519 10.003 7.049 1.00 95.50 212 ALA A C 1
ATOM 1489 O O . ALA A 1 212 ? -12.677 10.398 6.934 1.00 95.50 212 ALA A O 1
ATOM 1490 N N . MET A 1 213 ? -10.773 9.719 5.975 1.00 97.31 213 MET A N 1
ATOM 1491 C CA . MET A 1 213 ? -11.259 9.759 4.585 1.00 97.31 213 MET A CA 1
ATOM 1492 C C . MET A 1 213 ? -12.044 8.500 4.160 1.00 97.31 213 MET A C 1
ATOM 1494 O O . MET A 1 213 ? -12.349 8.342 2.977 1.00 97.31 213 MET A O 1
ATOM 1498 N N . GLY A 1 214 ? -12.386 7.606 5.095 1.00 94.94 214 GLY A N 1
ATOM 1499 C CA . GLY A 1 214 ? -13.193 6.411 4.830 1.00 94.94 214 GLY A CA 1
ATOM 1500 C C . GLY A 1 214 ? -12.408 5.206 4.305 1.00 94.94 214 GLY A C 1
ATOM 1501 O O . GLY A 1 214 ? -13.015 4.272 3.782 1.00 94.94 214 GLY A O 1
ATOM 1502 N N . CYS A 1 215 ? -11.078 5.201 4.432 1.00 98.56 215 CYS A N 1
ATOM 1503 C CA . CYS A 1 215 ? -10.277 4.004 4.173 1.00 98.56 215 CYS A CA 1
ATOM 1504 C C . CYS A 1 215 ? -10.281 3.075 5.395 1.00 98.56 215 CYS A C 1
ATOM 1506 O O . CYS A 1 215 ? -10.293 3.521 6.537 1.00 98.56 215 CYS A O 1
ATOM 1508 N N . SER A 1 216 ? -10.179 1.771 5.165 1.00 98.06 216 SER A N 1
ATOM 1509 C CA . SER A 1 216 ? -10.036 0.752 6.209 1.00 98.06 216 SER A CA 1
ATOM 1510 C C . SER A 1 216 ? -8.580 0.536 6.654 1.00 98.06 216 SER A C 1
ATOM 1512 O O . SER A 1 216 ? -8.319 -0.255 7.558 1.00 98.06 216 SER A O 1
ATOM 1514 N N . GLY A 1 217 ? -7.624 1.211 6.015 1.00 98.50 217 GLY A N 1
ATOM 1515 C CA . GLY A 1 217 ? -6.194 1.155 6.317 1.00 98.50 217 GLY A CA 1
ATOM 1516 C C . GLY A 1 217 ? -5.349 1.770 5.203 1.00 98.50 217 GLY A C 1
ATOM 1517 O O . GLY A 1 217 ? -5.887 2.431 4.310 1.00 98.50 217 GLY A O 1
ATOM 1518 N N . VAL A 1 218 ? -4.031 1.559 5.255 1.00 98.88 218 VAL A N 1
ATOM 1519 C CA . VAL A 1 218 ? -3.062 2.156 4.315 1.00 98.88 218 VAL A CA 1
ATOM 1520 C C . VAL A 1 218 ? -2.155 1.138 3.634 1.00 98.88 218 VAL A C 1
ATOM 1522 O O . VAL A 1 218 ? -1.813 0.114 4.215 1.00 98.88 218 VAL A O 1
ATOM 1525 N N . TRP A 1 219 ? -1.716 1.471 2.421 1.00 98.62 219 TRP A N 1
ATOM 1526 C CA . TRP A 1 219 ? -0.769 0.725 1.592 1.00 98.62 219 TRP A CA 1
ATOM 1527 C C . TRP A 1 219 ? 0.457 1.604 1.320 1.00 98.62 219 TRP A C 1
ATOM 1529 O O . TRP A 1 219 ? 0.380 2.648 0.662 1.00 98.62 219 TRP A O 1
ATOM 1539 N N . VAL A 1 220 ? 1.591 1.213 1.903 1.00 98.75 220 VAL A N 1
ATOM 1540 C CA . VAL A 1 220 ? 2.739 2.101 2.131 1.00 98.75 220 VAL A CA 1
ATOM 1541 C C . VAL A 1 220 ? 3.953 1.631 1.338 1.00 98.75 220 VAL A C 1
ATOM 1543 O O . VAL A 1 220 ? 4.409 0.500 1.482 1.00 98.75 220 VAL A O 1
ATOM 1546 N N . GLY A 1 221 ? 4.490 2.525 0.504 1.00 97.94 221 GLY A N 1
ATOM 1547 C CA . GLY A 1 221 ? 5.682 2.275 -0.309 1.00 97.94 221 GLY A CA 1
ATOM 1548 C C . GLY A 1 221 ? 6.938 2.930 0.261 1.00 97.94 221 GLY A C 1
ATOM 1549 O O . GLY A 1 221 ? 7.672 2.320 1.030 1.00 97.94 221 GLY A O 1
ATOM 1550 N N . THR A 1 222 ? 7.177 4.194 -0.108 1.00 97.81 222 THR A N 1
ATOM 1551 C CA . THR A 1 222 ? 8.445 4.928 0.090 1.00 97.81 222 THR A CA 1
ATOM 1552 C C . THR A 1 222 ? 9.057 4.797 1.488 1.00 97.81 222 THR A C 1
ATOM 1554 O O . THR A 1 222 ? 10.262 4.597 1.605 1.00 97.81 222 THR A O 1
ATOM 1557 N N . ARG A 1 223 ? 8.234 4.860 2.544 1.00 98.38 223 ARG A N 1
ATOM 1558 C CA . ARG A 1 223 ? 8.667 4.725 3.945 1.00 98.38 223 ARG A CA 1
ATOM 1559 C C . ARG A 1 223 ? 9.345 3.383 4.230 1.00 98.38 223 ARG A C 1
ATOM 1561 O O . ARG A 1 223 ? 10.357 3.372 4.921 1.00 98.38 223 ARG A O 1
ATOM 1568 N N . PHE A 1 224 ? 8.840 2.287 3.667 1.00 98.56 224 PHE A N 1
ATOM 1569 C CA . PHE A 1 224 ? 9.442 0.962 3.817 1.00 98.56 224 PHE A CA 1
ATOM 1570 C C . PHE A 1 224 ? 10.654 0.736 2.907 1.00 98.56 224 PHE A C 1
ATOM 1572 O O . PHE A 1 224 ? 11.435 -0.158 3.182 1.00 98.56 224 PHE A O 1
ATOM 1579 N N . ILE A 1 225 ? 10.882 1.547 1.865 1.00 97.19 225 ILE A N 1
ATOM 1580 C CA . ILE A 1 225 ? 12.142 1.484 1.096 1.00 97.19 225 ILE A CA 1
ATOM 1581 C C . ILE A 1 225 ? 13.326 1.899 1.990 1.00 97.19 225 ILE A C 1
ATOM 1583 O O . ILE A 1 225 ? 14.408 1.321 1.903 1.00 97.19 225 ILE A O 1
ATOM 1587 N N . ALA A 1 226 ? 13.096 2.858 2.893 1.00 96.56 226 ALA A N 1
ATOM 1588 C CA . ALA A 1 226 ? 13.999 3.228 3.980 1.00 96.56 226 ALA A CA 1
ATOM 1589 C C . ALA A 1 226 ? 13.716 2.414 5.262 1.00 96.56 226 ALA A C 1
ATOM 1591 O O . ALA A 1 226 ? 13.533 2.983 6.343 1.00 96.56 226 ALA A O 1
ATOM 1592 N N . SER A 1 227 ? 13.673 1.085 5.127 1.00 98.19 227 SER A N 1
ATOM 1593 C CA . SER A 1 227 ? 13.823 0.143 6.242 1.00 98.19 227 SER A CA 1
ATOM 1594 C C . SER A 1 227 ? 15.089 -0.702 6.079 1.00 98.19 227 SER A C 1
ATOM 1596 O O . SER A 1 227 ? 15.701 -0.694 5.005 1.00 98.19 227 SER A O 1
ATOM 1598 N N . ASP A 1 228 ? 15.506 -1.425 7.115 1.00 97.81 228 ASP A N 1
ATOM 1599 C CA . ASP A 1 228 ? 16.679 -2.306 7.052 1.00 97.81 228 ASP A CA 1
ATOM 1600 C C . ASP A 1 228 ? 16.472 -3.473 6.072 1.00 97.81 228 ASP A C 1
ATOM 1602 O O . ASP A 1 228 ? 17.285 -3.688 5.169 1.00 97.81 228 ASP A O 1
ATOM 1606 N N . GLU A 1 229 ? 15.331 -4.152 6.186 1.00 97.88 229 GLU A N 1
ATOM 1607 C CA . GLU A 1 229 ? 14.961 -5.395 5.492 1.00 97.88 229 GLU A CA 1
ATOM 1608 C C . GLU A 1 229 ? 14.626 -5.199 4.004 1.00 97.88 229 GLU A C 1
ATOM 1610 O O . GLU A 1 229 ? 14.523 -6.163 3.246 1.00 97.88 229 GLU A O 1
ATOM 1615 N N . ALA A 1 230 ? 14.436 -3.954 3.562 1.00 95.44 230 ALA A N 1
ATOM 1616 C CA . ALA A 1 230 ? 14.107 -3.653 2.177 1.00 95.44 230 ALA A CA 1
ATOM 1617 C C . ALA A 1 230 ? 15.277 -3.936 1.223 1.00 95.44 230 ALA A C 1
ATOM 1619 O O . ALA A 1 230 ? 16.370 -3.388 1.387 1.00 95.44 230 ALA A O 1
ATOM 1620 N N . GLY A 1 231 ? 15.009 -4.693 0.153 1.00 90.81 231 GLY A N 1
ATOM 1621 C CA . GLY A 1 231 ? 15.987 -5.086 -0.877 1.00 90.81 231 GLY A CA 1
ATOM 1622 C C . GLY A 1 231 ? 16.499 -3.943 -1.768 1.00 90.81 231 GLY A C 1
ATOM 1623 O O . GLY A 1 231 ? 17.295 -4.166 -2.681 1.00 90.81 231 GLY A O 1
ATOM 1624 N N . ALA A 1 232 ? 16.062 -2.708 -1.513 1.00 89.06 232 ALA A N 1
ATOM 1625 C CA . ALA A 1 232 ? 16.502 -1.525 -2.235 1.00 89.06 232 ALA A CA 1
ATOM 1626 C C . ALA A 1 232 ? 17.995 -1.239 -1.994 1.00 89.06 232 ALA A C 1
ATOM 1628 O O . ALA A 1 232 ? 18.459 -1.150 -0.856 1.00 89.06 232 ALA A O 1
ATOM 1629 N N . GLY A 1 233 ? 18.759 -1.060 -3.075 1.00 87.25 233 GLY A N 1
ATOM 1630 C CA . GLY A 1 233 ? 20.204 -0.841 -2.986 1.00 87.25 233 GLY A CA 1
ATOM 1631 C C . GLY A 1 233 ? 20.581 0.451 -2.233 1.00 87.25 233 GLY A C 1
ATOM 1632 O O . GLY A 1 233 ? 19.796 1.405 -2.231 1.00 87.25 233 GLY A O 1
ATOM 1633 N N . PRO A 1 234 ? 21.800 0.550 -1.659 1.00 88.75 234 PRO A N 1
ATOM 1634 C CA . PRO A 1 234 ? 22.198 1.672 -0.799 1.00 88.75 234 PRO A CA 1
ATOM 1635 C C . PRO A 1 234 ? 21.997 3.066 -1.407 1.00 88.75 234 PRO A C 1
ATOM 1637 O O . PRO A 1 234 ? 21.633 3.994 -0.694 1.00 88.75 234 PRO A O 1
ATOM 1640 N N . LEU A 1 235 ? 22.164 3.217 -2.727 1.00 88.75 235 LEU A N 1
ATOM 1641 C CA . LEU A 1 235 ? 21.945 4.487 -3.432 1.00 88.75 235 LEU A CA 1
ATOM 1642 C C . LEU A 1 235 ? 20.462 4.910 -3.481 1.00 88.75 235 LEU A C 1
ATOM 1644 O O . LEU A 1 235 ? 20.174 6.103 -3.489 1.00 88.75 235 LEU A O 1
ATOM 1648 N N . HIS A 1 236 ? 19.517 3.961 -3.486 1.00 91.75 236 HIS A N 1
ATOM 1649 C CA . HIS A 1 236 ? 18.082 4.266 -3.411 1.00 91.75 236 HIS A CA 1
ATOM 1650 C C . HIS A 1 236 ? 17.708 4.697 -1.991 1.00 91.75 236 HIS A C 1
ATOM 1652 O O . HIS A 1 236 ? 17.069 5.735 -1.833 1.00 91.75 236 HIS A O 1
ATOM 1658 N N . LYS A 1 237 ? 18.188 3.974 -0.966 1.00 94.06 237 LYS A N 1
ATOM 1659 C CA . LYS A 1 237 ? 18.014 4.375 0.442 1.00 94.06 237 LYS A CA 1
ATOM 1660 C C . LYS A 1 237 ? 18.627 5.764 0.688 1.00 94.06 237 LYS A C 1
ATOM 1662 O O . LYS A 1 237 ? 17.930 6.648 1.169 1.00 94.06 237 LYS A O 1
ATOM 1667 N N . GLN A 1 238 ? 19.859 6.013 0.226 1.00 93.12 238 GLN A N 1
ATOM 1668 C CA . GLN A 1 238 ? 20.508 7.332 0.292 1.00 93.12 238 GLN A CA 1
ATOM 1669 C C . GLN A 1 238 ? 19.680 8.437 -0.383 1.00 93.12 238 GLN A C 1
ATOM 1671 O O . GLN A 1 238 ? 19.478 9.484 0.223 1.00 93.12 238 GLN A O 1
ATOM 1676 N N . LYS A 1 239 ? 19.170 8.209 -1.605 1.00 92.38 239 LYS A N 1
ATOM 1677 C CA . LYS A 1 239 ? 18.331 9.191 -2.318 1.00 92.38 239 LYS A CA 1
ATOM 1678 C C . LYS A 1 239 ? 17.044 9.549 -1.572 1.00 92.38 239 LYS A C 1
ATOM 1680 O O . LYS A 1 239 ? 16.560 10.659 -1.751 1.00 92.38 239 LYS A O 1
ATOM 1685 N N . ILE A 1 240 ? 16.494 8.640 -0.763 1.00 95.38 240 ILE A N 1
ATOM 1686 C CA . ILE A 1 240 ? 15.352 8.942 0.110 1.00 95.38 240 ILE A CA 1
ATOM 1687 C C . ILE A 1 240 ? 15.800 9.847 1.260 1.00 95.38 240 ILE A C 1
ATOM 1689 O O . ILE A 1 240 ? 15.262 10.939 1.387 1.00 95.38 240 ILE A O 1
ATOM 1693 N N . LEU A 1 241 ? 16.837 9.448 2.006 1.00 95.62 241 LEU A N 1
ATOM 1694 C CA . LEU A 1 241 ? 17.354 10.198 3.162 1.00 95.62 241 LEU A CA 1
ATOM 1695 C C . LEU A 1 241 ? 17.834 11.622 2.832 1.00 95.62 241 LEU A C 1
ATOM 1697 O O . LEU A 1 241 ? 17.831 12.486 3.703 1.00 95.62 241 LEU A O 1
ATOM 1701 N N . SER A 1 242 ? 18.289 11.856 1.597 1.00 92.94 242 SER A N 1
ATOM 1702 C CA . SER A 1 242 ? 18.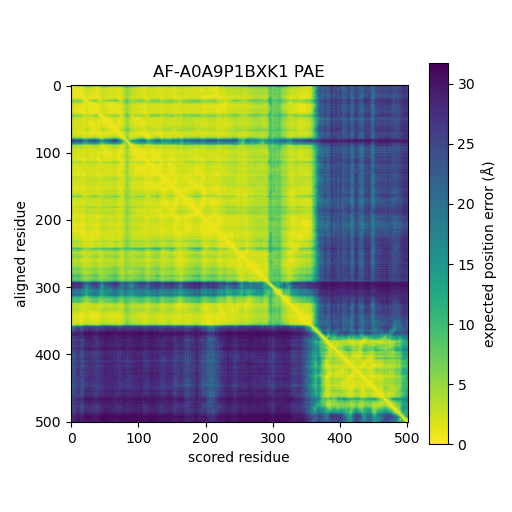775 13.158 1.121 1.00 92.94 242 SER A CA 1
ATOM 1703 C C . SER A 1 242 ? 17.841 13.835 0.108 1.00 92.94 242 SER A C 1
ATOM 1705 O O . SER A 1 242 ? 18.289 14.718 -0.624 1.00 92.94 242 SER A O 1
ATOM 1707 N N . GLY A 1 243 ? 16.601 13.362 -0.035 1.00 86.12 243 GLY A N 1
ATOM 1708 C CA . GLY A 1 243 ? 15.636 13.884 -1.003 1.00 86.12 243 GLY A CA 1
ATOM 1709 C C . GLY A 1 243 ? 14.764 15.005 -0.435 1.00 86.12 243 GLY A C 1
ATOM 1710 O O . GLY A 1 243 ? 14.626 15.147 0.775 1.00 86.12 243 GLY A O 1
ATOM 1711 N N . ASP A 1 244 ? 14.110 15.761 -1.318 1.00 91.06 244 ASP A N 1
ATOM 1712 C CA . ASP A 1 244 ? 13.033 16.692 -0.958 1.00 91.06 244 ASP A CA 1
ATOM 1713 C C . ASP A 1 244 ? 11.709 16.348 -1.677 1.00 91.06 244 ASP A C 1
ATOM 1715 O O . ASP A 1 244 ? 11.630 15.438 -2.508 1.00 91.06 244 ASP A O 1
ATOM 1719 N N . TYR A 1 245 ? 10.636 17.071 -1.345 1.00 90.69 245 TYR A N 1
ATOM 1720 C CA . TYR A 1 245 ? 9.286 16.854 -1.889 1.00 90.69 245 TYR A CA 1
ATOM 1721 C C . TYR A 1 245 ? 9.152 17.121 -3.401 1.00 90.69 245 TYR A C 1
ATOM 1723 O O . TYR A 1 245 ? 8.191 16.660 -4.032 1.00 90.69 245 TYR A O 1
ATOM 1731 N N . SER A 1 246 ? 10.094 17.870 -3.978 1.00 92.75 246 SER A N 1
ATOM 1732 C CA . SER A 1 246 ? 10.190 18.205 -5.398 1.00 92.75 246 SER A CA 1
ATOM 1733 C C . SER A 1 246 ? 11.039 17.205 -6.185 1.00 92.75 246 SER A C 1
ATOM 1735 O O . SER A 1 246 ? 10.899 17.134 -7.403 1.00 92.75 246 SER A O 1
ATOM 1737 N N . GLU A 1 247 ? 11.909 16.426 -5.534 1.00 93.38 247 GLU A N 1
ATOM 1738 C CA . GLU A 1 247 ? 12.929 15.589 -6.187 1.00 93.38 247 GLU A CA 1
ATOM 1739 C C . GLU A 1 247 ? 12.403 14.367 -6.957 1.00 93.38 247 GLU A C 1
ATOM 1741 O O . GLU A 1 247 ? 13.177 13.611 -7.547 1.00 93.38 247 GLU A O 1
ATOM 1746 N N . THR A 1 248 ? 11.082 14.202 -7.044 1.00 95.88 248 THR A N 1
ATOM 1747 C CA . THR A 1 248 ? 10.445 13.170 -7.870 1.00 95.88 248 THR A CA 1
ATOM 1748 C C . THR A 1 248 ? 9.659 13.757 -9.039 1.00 95.88 248 THR A C 1
ATOM 1750 O O . THR A 1 248 ? 9.005 14.792 -8.925 1.00 95.88 248 THR A O 1
ATOM 1753 N N . VAL A 1 249 ? 9.668 13.046 -10.164 1.00 95.44 249 VAL A N 1
ATOM 1754 C CA . VAL A 1 249 ? 8.941 13.380 -11.394 1.00 95.44 249 VAL A CA 1
ATOM 1755 C C . VAL A 1 249 ? 8.016 12.224 -11.775 1.00 95.44 249 VAL A C 1
ATOM 1757 O O . VAL A 1 249 ? 8.339 11.060 -11.530 1.00 95.44 249 VAL A O 1
ATOM 1760 N N . ARG A 1 250 ? 6.854 12.534 -12.363 1.00 95.06 250 ARG A N 1
ATOM 1761 C CA . ARG A 1 250 ? 5.997 11.541 -13.029 1.00 95.06 250 ARG A CA 1
ATOM 1762 C C . ARG A 1 250 ? 6.372 11.490 -14.504 1.00 95.06 250 ARG A C 1
ATOM 1764 O O . ARG A 1 250 ? 6.055 12.420 -15.232 1.00 95.06 250 ARG A O 1
ATOM 1771 N N . THR A 1 251 ? 7.020 10.407 -14.911 1.00 93.19 251 THR A N 1
ATOM 1772 C CA . THR A 1 251 ? 7.490 10.166 -16.282 1.00 93.19 251 THR A CA 1
ATOM 1773 C C . THR A 1 251 ? 6.698 9.041 -16.942 1.00 93.19 251 THR A C 1
ATOM 1775 O O . THR A 1 251 ? 6.127 8.194 -16.253 1.00 93.19 251 THR A O 1
ATOM 1778 N N . THR A 1 252 ? 6.659 9.001 -18.273 1.00 91.44 252 THR A N 1
ATOM 1779 C CA . THR A 1 252 ? 6.091 7.867 -19.027 1.00 91.44 252 THR A CA 1
ATOM 1780 C C . THR A 1 252 ? 7.144 6.962 -19.670 1.00 91.44 252 THR A C 1
ATOM 1782 O O . THR A 1 252 ? 6.787 5.861 -20.105 1.00 91.44 252 THR A O 1
ATOM 1785 N N . ILE A 1 253 ? 8.426 7.363 -19.677 1.00 89.12 253 ILE A N 1
ATOM 1786 C CA . ILE A 1 253 ? 9.479 6.759 -20.516 1.00 89.12 253 ILE A CA 1
ATOM 1787 C C . ILE A 1 253 ? 9.573 5.240 -20.374 1.00 89.12 253 ILE A C 1
ATOM 1789 O O . ILE A 1 253 ? 9.754 4.546 -21.367 1.00 89.12 253 ILE A O 1
ATOM 1793 N N . TYR A 1 254 ? 9.389 4.718 -19.160 1.00 84.56 254 TYR A N 1
ATOM 1794 C CA . TYR A 1 254 ? 9.681 3.328 -18.814 1.00 84.56 254 TYR A CA 1
ATOM 1795 C C . TYR A 1 254 ? 8.627 2.300 -19.249 1.00 84.56 254 TYR A C 1
ATOM 1797 O O . TYR A 1 254 ? 8.956 1.130 -19.444 1.00 84.56 254 TYR A O 1
ATOM 1805 N N . THR A 1 255 ? 7.358 2.702 -19.395 1.00 80.88 255 THR A N 1
ATOM 1806 C CA . THR A 1 255 ? 6.249 1.763 -19.690 1.00 80.88 255 THR A CA 1
ATOM 1807 C C . THR A 1 255 ? 5.123 2.342 -20.560 1.00 80.88 255 THR A C 1
ATOM 1809 O O . THR A 1 255 ? 4.091 1.692 -20.721 1.00 80.88 255 THR A O 1
ATOM 1812 N N . GLY A 1 256 ? 5.251 3.576 -21.069 1.00 82.81 256 GLY A N 1
ATOM 1813 C CA . GLY A 1 256 ? 4.141 4.303 -21.712 1.00 82.81 256 GLY A CA 1
ATOM 1814 C C . GLY A 1 256 ? 2.995 4.656 -20.746 1.00 82.81 256 GLY A C 1
ATOM 1815 O O . GLY A 1 256 ? 1.903 5.056 -21.154 1.00 82.81 256 GLY A O 1
ATOM 1816 N N . ARG A 1 257 ? 3.212 4.473 -19.437 1.00 86.50 257 ARG A N 1
ATOM 1817 C CA . ARG A 1 257 ? 2.247 4.724 -18.360 1.00 86.50 257 ARG A CA 1
ATOM 1818 C C . ARG A 1 257 ? 2.922 5.594 -17.296 1.00 86.50 257 ARG A C 1
ATOM 1820 O O . ARG A 1 257 ? 4.095 5.356 -17.019 1.00 86.50 257 ARG A O 1
ATOM 1827 N N . PRO A 1 258 ? 2.230 6.586 -16.702 1.00 91.38 258 PRO A N 1
ATOM 1828 C CA . PRO A 1 258 ? 2.856 7.485 -15.735 1.00 91.38 258 PRO A CA 1
ATOM 1829 C C . PRO A 1 258 ? 3.377 6.748 -14.497 1.00 91.38 258 PRO A C 1
ATOM 1831 O O . PRO A 1 258 ? 2.615 6.075 -13.802 1.00 91.38 258 PRO A O 1
ATOM 1834 N N . MET A 1 259 ? 4.666 6.915 -14.215 1.00 91.50 259 MET A N 1
ATOM 1835 C CA . MET A 1 259 ? 5.381 6.355 -13.071 1.00 91.50 259 MET A CA 1
ATOM 1836 C C . MET A 1 259 ? 6.111 7.468 -12.326 1.00 91.50 259 MET A C 1
ATOM 1838 O O . MET A 1 259 ? 6.796 8.273 -12.956 1.00 91.50 259 MET A O 1
ATOM 1842 N N . ARG A 1 260 ? 6.004 7.509 -10.996 1.00 95.50 260 ARG A N 1
ATOM 1843 C CA . ARG A 1 260 ? 6.787 8.425 -10.166 1.00 95.50 260 ARG A CA 1
ATOM 1844 C C . ARG A 1 260 ? 8.107 7.791 -9.726 1.00 95.50 260 ARG A C 1
ATOM 1846 O O . ARG A 1 260 ? 8.133 6.708 -9.135 1.00 95.50 260 ARG A O 1
ATOM 1853 N N . VAL A 1 261 ? 9.185 8.511 -10.009 1.00 94.50 261 VAL A N 1
ATOM 1854 C CA . VAL A 1 261 ? 10.588 8.175 -9.733 1.00 94.50 261 VAL A CA 1
ATOM 1855 C C . VAL A 1 261 ? 11.319 9.422 -9.244 1.00 94.50 261 VAL A C 1
ATOM 1857 O O . VAL A 1 261 ? 10.855 10.536 -9.490 1.00 94.50 261 VAL A O 1
ATOM 1860 N N . PHE A 1 262 ? 12.479 9.269 -8.607 1.00 94.06 262 PHE A N 1
ATOM 1861 C CA . PHE A 1 262 ? 13.413 10.391 -8.477 1.00 94.06 262 PHE A CA 1
ATOM 1862 C C . PHE A 1 262 ? 13.838 10.928 -9.844 1.00 94.06 262 PHE A C 1
ATOM 1864 O O . PHE A 1 262 ? 14.004 10.159 -10.791 1.00 94.06 262 PHE A O 1
ATOM 1871 N N . LYS A 1 263 ? 14.089 12.236 -9.919 1.00 94.12 263 LYS A N 1
ATOM 1872 C CA . LYS A 1 263 ? 14.764 12.848 -11.065 1.00 94.12 263 LYS A CA 1
ATOM 1873 C C . LYS A 1 263 ? 16.179 12.276 -11.223 1.00 94.12 263 LYS A C 1
ATOM 1875 O O . LYS A 1 263 ? 16.883 11.992 -10.245 1.00 94.12 263 LYS A O 1
ATOM 1880 N N . THR A 1 264 ? 16.604 12.182 -12.476 1.00 91.12 264 THR A N 1
ATOM 1881 C CA . THR A 1 264 ? 17.994 12.000 -12.901 1.00 91.12 264 THR A CA 1
ATOM 1882 C C . THR A 1 264 ? 18.208 12.780 -14.206 1.00 91.12 264 THR A C 1
ATOM 1884 O O . THR A 1 264 ? 17.222 13.033 -14.908 1.00 91.12 264 THR A O 1
ATOM 1887 N N . PRO A 1 265 ? 19.458 13.109 -14.586 1.00 91.44 265 PRO A N 1
ATOM 1888 C CA . PRO A 1 265 ? 19.748 13.760 -15.866 1.00 91.44 265 PRO A CA 1
ATOM 1889 C C . PRO A 1 265 ? 19.184 12.999 -17.074 1.00 91.44 265 PRO A C 1
ATOM 1891 O O . PRO A 1 265 ? 18.682 13.615 -18.005 1.00 91.44 265 PRO A O 1
ATOM 1894 N N . TYR A 1 266 ? 19.183 11.662 -17.019 1.00 89.56 266 TYR A N 1
ATOM 1895 C CA . TYR A 1 266 ? 18.609 10.795 -18.051 1.00 89.56 266 TYR A CA 1
ATOM 1896 C C . TYR A 1 266 ? 17.090 10.980 -18.218 1.00 89.56 266 TYR A C 1
ATOM 1898 O O . TYR A 1 266 ? 16.594 11.097 -19.334 1.00 89.56 266 TYR A O 1
ATOM 1906 N N . ILE A 1 267 ? 16.342 11.054 -17.110 1.00 92.56 267 ILE A N 1
ATOM 1907 C CA . ILE A 1 267 ? 14.892 11.300 -17.156 1.00 92.56 267 ILE A CA 1
ATOM 1908 C C . ILE A 1 267 ? 14.610 12.741 -17.605 1.00 92.56 267 ILE A C 1
ATOM 1910 O O . ILE A 1 267 ? 13.668 12.981 -18.353 1.00 92.56 267 ILE A O 1
ATOM 1914 N N . GLN A 1 268 ? 15.426 13.705 -17.165 1.00 93.94 268 GLN A N 1
ATOM 1915 C CA . GLN A 1 268 ? 15.277 15.111 -17.548 1.00 93.94 268 GLN A CA 1
ATOM 1916 C C . GLN A 1 268 ? 15.517 15.322 -19.048 1.00 93.94 268 GLN A C 1
ATOM 1918 O O . GLN A 1 268 ? 14.733 16.023 -19.677 1.00 93.94 268 GLN A O 1
ATOM 1923 N N . ASP A 1 269 ? 16.525 14.672 -19.634 1.00 93.50 269 ASP A N 1
ATOM 1924 C CA . ASP A 1 269 ? 16.780 14.706 -21.078 1.00 93.50 269 ASP A CA 1
ATOM 1925 C C . ASP A 1 269 ? 15.590 14.166 -21.888 1.00 93.50 269 ASP A C 1
ATOM 1927 O O . ASP A 1 269 ? 15.133 14.809 -22.837 1.00 93.50 269 ASP A O 1
ATOM 1931 N N . TRP A 1 270 ? 15.004 13.045 -21.459 1.00 93.62 270 TRP A N 1
ATOM 1932 C CA . TRP A 1 270 ? 13.813 12.488 -22.101 1.00 93.62 270 TRP A CA 1
ATOM 1933 C C . TRP A 1 270 ? 12.569 13.381 -22.008 1.00 93.62 270 TRP A C 1
ATOM 1935 O O . TRP A 1 270 ? 11.854 13.540 -22.998 1.00 93.62 270 TRP A O 1
ATOM 1945 N N . GLU A 1 271 ? 12.299 13.963 -20.838 1.00 93.38 271 GLU A N 1
ATOM 1946 C CA . GLU A 1 271 ? 11.117 14.809 -20.613 1.00 93.38 271 GLU A CA 1
ATOM 1947 C C . GLU A 1 271 ? 11.269 16.228 -21.205 1.00 93.38 271 GLU A C 1
ATOM 1949 O O . GLU A 1 271 ? 10.263 16.886 -21.456 1.00 93.38 271 GLU A O 1
ATOM 1954 N N . GLN A 1 272 ? 12.497 16.714 -21.441 1.00 94.06 272 GLN A N 1
ATOM 1955 C CA . GLN A 1 272 ? 12.759 18.087 -21.913 1.00 94.06 272 GLN A CA 1
ATOM 1956 C C . GLN A 1 272 ? 13.254 18.150 -23.365 1.00 94.06 272 GLN A C 1
ATOM 1958 O O . GLN A 1 272 ? 12.702 18.904 -24.167 1.00 94.06 272 GLN A O 1
ATOM 1963 N N . ASN A 1 273 ? 14.263 17.353 -23.724 1.00 95.88 273 ASN A N 1
ATOM 1964 C CA . ASN A 1 273 ? 14.935 17.430 -25.025 1.00 95.88 273 ASN A CA 1
ATOM 1965 C C . ASN A 1 273 ? 14.348 16.425 -26.029 1.00 95.88 273 ASN A C 1
ATOM 1967 O O . ASN A 1 273 ? 14.064 16.776 -27.175 1.00 95.88 273 ASN A O 1
ATOM 1971 N N . ARG A 1 274 ? 14.108 15.180 -25.591 1.00 94.19 274 ARG A N 1
ATOM 1972 C CA . ARG A 1 274 ? 13.653 14.063 -26.446 1.00 94.19 274 ARG A CA 1
ATOM 1973 C C . ARG A 1 274 ? 12.145 13.790 -26.362 1.00 94.19 274 ARG A C 1
ATOM 1975 O O . ARG A 1 274 ? 11.668 12.762 -26.837 1.00 94.19 274 ARG A O 1
ATOM 1982 N N . MET A 1 275 ? 11.350 14.729 -25.837 1.00 93.31 275 MET A N 1
ATOM 1983 C CA . MET A 1 275 ? 9.903 14.539 -25.630 1.00 93.31 275 MET A CA 1
ATOM 1984 C C . MET A 1 275 ? 9.145 14.150 -26.919 1.00 93.31 275 MET A C 1
ATOM 1986 O O . MET A 1 275 ? 8.209 13.356 -26.872 1.00 93.31 275 MET A O 1
ATOM 1990 N N . LYS A 1 276 ? 9.561 14.662 -28.088 1.00 93.56 276 LYS A N 1
ATOM 1991 C CA . LYS A 1 276 ? 8.961 14.306 -29.392 1.00 93.56 276 LYS A CA 1
ATOM 1992 C C . LYS A 1 276 ? 9.214 12.843 -29.775 1.00 93.56 276 LYS A C 1
ATOM 1994 O O . LYS A 1 276 ? 8.292 12.157 -30.204 1.00 93.56 276 LYS A O 1
ATOM 1999 N N . GLU A 1 277 ? 10.444 12.376 -29.583 1.00 93.06 277 GLU A N 1
ATOM 2000 C CA . GLU A 1 277 ? 10.869 10.992 -29.825 1.00 93.06 277 GLU A CA 1
ATOM 2001 C C . GLU A 1 277 ? 10.145 10.034 -28.865 1.00 93.06 277 GLU A C 1
ATOM 2003 O O . GLU A 1 277 ? 9.580 9.030 -29.296 1.00 93.06 277 GLU A O 1
ATOM 2008 N N . MET A 1 278 ? 10.053 10.401 -27.579 1.00 90.69 278 MET A N 1
ATOM 2009 C CA . MET A 1 278 ? 9.297 9.650 -26.570 1.00 90.69 278 MET A CA 1
ATOM 2010 C C . MET A 1 278 ? 7.848 9.400 -27.008 1.00 90.69 278 MET A C 1
ATOM 2012 O O . MET A 1 278 ? 7.349 8.285 -26.858 1.00 90.69 278 MET A O 1
ATOM 2016 N N . LEU A 1 279 ? 7.168 10.424 -27.532 1.00 89.69 279 LEU A N 1
ATOM 2017 C CA . LEU A 1 279 ? 5.771 10.313 -27.951 1.00 89.69 279 LEU A CA 1
ATOM 2018 C C . LEU A 1 279 ? 5.613 9.406 -29.183 1.00 89.69 279 LEU A C 1
ATOM 2020 O O . LEU A 1 279 ? 4.758 8.525 -29.166 1.00 89.69 279 LEU A O 1
ATOM 2024 N N . GLN A 1 280 ? 6.480 9.535 -30.193 1.00 89.69 280 GLN A N 1
ATOM 2025 C CA . GLN A 1 280 ? 6.466 8.686 -31.398 1.00 89.69 280 GLN A CA 1
ATOM 2026 C C . GLN A 1 280 ? 6.707 7.197 -31.080 1.00 89.69 280 GLN A C 1
ATOM 2028 O O . GLN A 1 280 ? 6.047 6.306 -31.629 1.00 89.69 280 GLN A O 1
ATOM 2033 N N . LEU A 1 281 ? 7.618 6.912 -30.144 1.00 86.12 281 LEU A N 1
ATOM 2034 C CA . LEU A 1 281 ? 7.854 5.555 -29.644 1.00 86.12 281 LEU A CA 1
ATOM 2035 C C . LEU A 1 281 ? 6.611 5.016 -28.915 1.00 86.12 281 LEU A C 1
ATOM 2037 O O . LEU A 1 281 ? 6.173 3.894 -29.183 1.00 86.12 281 LEU A O 1
ATOM 2041 N N . GLN A 1 282 ? 5.973 5.828 -28.067 1.00 84.69 282 GLN A N 1
ATOM 2042 C CA . GLN A 1 282 ? 4.773 5.429 -27.322 1.00 84.69 282 GLN A CA 1
ATOM 2043 C C . GLN A 1 282 ? 3.527 5.242 -28.203 1.00 84.69 282 GLN A C 1
ATOM 2045 O O . GLN A 1 282 ? 2.737 4.334 -27.934 1.00 84.69 282 GLN A O 1
ATOM 2050 N N . GLU A 1 283 ? 3.360 6.017 -29.278 1.00 83.62 283 GLU A N 1
ATOM 2051 C CA . GLU A 1 283 ? 2.322 5.788 -30.300 1.00 83.62 283 GLU A CA 1
ATOM 2052 C C . GLU A 1 283 ? 2.469 4.406 -30.959 1.00 83.62 283 GLU A C 1
ATOM 2054 O O . GLU A 1 283 ? 1.476 3.703 -31.184 1.00 83.62 283 GLU A O 1
ATOM 2059 N N . SER A 1 284 ? 3.720 3.977 -31.160 1.00 80.75 284 SER A N 1
ATOM 2060 C CA . SER A 1 284 ? 4.101 2.644 -31.648 1.00 80.75 284 SER A CA 1
ATOM 2061 C C . SER A 1 284 ? 3.999 1.540 -30.576 1.00 80.75 284 SER A C 1
ATOM 2063 O O . SER A 1 284 ? 4.207 0.363 -30.871 1.00 80.75 284 SER A O 1
ATOM 2065 N N . GLY A 1 285 ? 3.667 1.885 -29.325 1.00 76.56 285 GLY A N 1
ATOM 2066 C CA . GLY A 1 285 ? 3.618 0.957 -28.187 1.00 76.56 285 GLY A CA 1
ATOM 2067 C C . GLY A 1 285 ? 4.988 0.586 -27.602 1.00 76.56 285 GLY A C 1
ATOM 2068 O O . GLY A 1 285 ? 5.075 -0.364 -26.822 1.00 76.56 285 GLY A O 1
ATOM 2069 N N . VAL A 1 286 ? 6.049 1.314 -27.966 1.00 79.00 286 VAL A N 1
ATOM 2070 C CA . VAL A 1 286 ? 7.429 1.109 -27.506 1.00 79.00 286 VAL A CA 1
ATOM 2071 C C . VAL A 1 286 ? 7.733 2.062 -26.339 1.00 79.00 286 VAL A C 1
ATOM 2073 O O . VAL A 1 286 ? 7.605 3.278 -26.489 1.00 79.00 286 VAL A O 1
ATOM 2076 N N . PRO A 1 287 ? 8.146 1.564 -25.159 1.00 81.56 287 PRO A N 1
ATOM 2077 C CA . PRO A 1 287 ? 8.622 2.425 -24.081 1.00 81.56 287 PRO A CA 1
ATOM 2078 C C . PRO A 1 287 ? 9.927 3.130 -24.473 1.00 81.56 287 PRO A C 1
ATOM 2080 O O . PRO A 1 287 ? 10.882 2.473 -24.882 1.00 81.56 287 PRO A O 1
ATOM 2083 N N . ALA A 1 288 ? 9.975 4.453 -24.312 1.00 86.06 288 ALA A N 1
ATOM 2084 C CA . ALA A 1 288 ? 11.039 5.310 -24.834 1.00 86.06 288 ALA A CA 1
ATOM 2085 C C . ALA A 1 288 ? 12.458 4.858 -24.445 1.00 86.06 288 ALA A C 1
ATOM 2087 O O . ALA A 1 288 ? 13.320 4.758 -25.310 1.00 86.06 288 ALA A O 1
ATOM 2088 N N . TRP A 1 289 ? 12.675 4.479 -23.179 1.00 80.50 289 TRP A N 1
ATOM 2089 C CA . TRP A 1 289 ? 13.991 4.047 -22.681 1.00 80.50 289 TRP A CA 1
ATOM 2090 C C . TRP A 1 289 ? 14.641 2.910 -23.485 1.00 80.50 289 TRP A C 1
ATOM 2092 O O . TRP A 1 289 ? 15.862 2.803 -23.494 1.00 80.50 289 TRP A O 1
ATOM 2102 N N . VAL A 1 290 ? 13.850 2.064 -24.159 1.00 76.00 290 VAL A N 1
ATOM 2103 C CA . VAL A 1 290 ? 14.337 0.861 -24.853 1.00 76.00 290 VAL A CA 1
ATOM 2104 C C . VAL A 1 290 ? 15.271 1.196 -26.023 1.00 76.00 290 VAL A C 1
ATOM 2106 O O . VAL A 1 290 ? 16.126 0.379 -26.350 1.00 76.00 290 VAL A O 1
ATOM 2109 N N . VAL A 1 291 ? 15.175 2.386 -26.631 1.00 78.50 291 VAL A N 1
ATOM 2110 C CA . VAL A 1 291 ? 16.087 2.764 -27.733 1.00 78.50 291 VAL A CA 1
ATOM 2111 C C . VAL A 1 291 ? 17.505 3.083 -27.255 1.00 78.50 291 VAL A C 1
ATOM 2113 O O . VAL A 1 291 ? 18.441 3.028 -28.042 1.00 78.50 291 VAL A O 1
ATOM 2116 N N . ASP A 1 292 ? 17.683 3.361 -25.961 1.00 76.00 292 ASP A N 1
ATOM 2117 C CA . ASP A 1 292 ? 18.993 3.639 -25.364 1.00 76.00 292 ASP A CA 1
ATOM 2118 C C . ASP A 1 292 ? 19.708 2.365 -24.866 1.00 76.00 292 ASP A C 1
ATOM 2120 O O . ASP A 1 292 ? 20.803 2.455 -24.293 1.00 76.00 292 ASP A O 1
ATOM 2124 N N . VAL A 1 293 ? 19.064 1.198 -25.021 1.00 66.38 293 VAL A N 1
ATOM 2125 C CA . VAL A 1 293 ? 19.499 -0.127 -24.547 1.00 66.38 293 VAL A CA 1
ATOM 2126 C C . VAL A 1 293 ? 19.016 -1.235 -25.496 1.00 66.38 293 VAL A C 1
ATOM 2128 O O . VAL A 1 293 ? 17.944 -1.805 -25.317 1.00 66.38 293 VAL A O 1
ATOM 2131 N N . ASP A 1 294 ? 19.823 -1.562 -26.507 1.00 47.28 294 ASP A N 1
ATOM 2132 C CA . ASP A 1 294 ? 19.455 -2.421 -27.646 1.00 47.28 294 ASP A CA 1
ATOM 2133 C C . ASP A 1 294 ? 18.526 -3.612 -27.326 1.00 47.28 294 ASP A C 1
ATOM 2135 O O . ASP A 1 294 ? 18.934 -4.614 -26.730 1.00 47.28 294 ASP A O 1
ATOM 2139 N N . GLY A 1 295 ? 17.277 -3.545 -27.806 1.00 43.78 295 GLY A N 1
ATOM 2140 C CA . GLY A 1 295 ? 16.360 -4.681 -27.992 1.00 43.78 295 GLY A CA 1
ATOM 2141 C C . GLY A 1 295 ? 16.015 -5.498 -26.737 1.00 43.78 295 GLY A C 1
ATOM 2142 O O . GLY A 1 295 ? 16.312 -6.696 -26.687 1.00 43.78 295 GLY A O 1
ATOM 2143 N N . LEU A 1 296 ? 15.421 -4.883 -25.710 1.00 50.53 296 LEU A N 1
ATOM 2144 C CA . LEU A 1 296 ? 15.117 -5.561 -24.440 1.00 50.53 296 LEU A CA 1
ATOM 2145 C C . LEU A 1 296 ? 13.729 -6.216 -24.350 1.00 50.53 296 LEU A C 1
ATOM 2147 O O . LEU A 1 296 ? 12.697 -5.550 -24.285 1.00 50.53 296 LEU A O 1
ATOM 2151 N N . GLU A 1 297 ? 13.722 -7.530 -24.127 1.00 36.97 297 GLU A N 1
ATOM 2152 C CA . GLU A 1 297 ? 12.576 -8.262 -23.581 1.00 36.97 297 GLU A CA 1
ATOM 2153 C C . GLU A 1 297 ? 12.665 -8.323 -22.044 1.00 36.97 297 GLU A C 1
ATOM 2155 O O . GLU A 1 297 ? 13.071 -9.320 -21.452 1.00 36.97 297 GLU A O 1
ATOM 2160 N N . GLY A 1 298 ? 12.301 -7.228 -21.367 1.00 40.94 298 GLY A N 1
ATOM 2161 C CA . GLY A 1 298 ? 12.531 -7.079 -19.921 1.00 40.94 298 GLY A CA 1
ATOM 2162 C C . GLY A 1 298 ? 11.335 -6.632 -19.081 1.00 40.94 298 GLY A C 1
ATOM 2163 O O . GLY A 1 298 ? 10.274 -6.284 -19.605 1.00 40.94 298 GLY A O 1
ATOM 2164 N N . GLY A 1 299 ? 11.544 -6.666 -17.763 1.00 44.44 299 GLY A N 1
ATOM 2165 C CA . GLY A 1 299 ? 10.750 -6.006 -16.726 1.00 44.44 299 GLY A CA 1
ATOM 2166 C C . GLY A 1 299 ? 11.642 -5.033 -15.940 1.00 44.44 299 GLY A C 1
ATOM 2167 O O . GLY A 1 299 ? 12.865 -5.169 -15.929 1.00 44.44 299 GLY A O 1
ATOM 2168 N N . PHE A 1 300 ? 11.042 -4.016 -15.327 1.00 51.97 300 PHE A N 1
ATOM 2169 C CA . PHE A 1 300 ? 11.729 -2.744 -15.065 1.00 51.97 300 PHE A CA 1
ATOM 2170 C C . PHE A 1 300 ? 12.485 -2.624 -13.721 1.00 51.97 300 PHE A C 1
ATOM 2172 O O . PHE A 1 300 ? 13.459 -1.883 -13.636 1.00 51.97 300 PHE A O 1
ATOM 2179 N N . SER A 1 301 ? 12.073 -3.347 -12.677 1.00 44.12 301 SER A N 1
ATOM 2180 C CA . SER A 1 301 ? 12.405 -3.051 -11.265 1.00 44.12 301 SER A CA 1
ATOM 2181 C C . SER A 1 301 ? 13.891 -3.091 -10.885 1.00 44.12 301 SER A C 1
ATOM 2183 O O . SER A 1 301 ? 14.364 -2.209 -10.176 1.00 44.12 301 SER A O 1
ATOM 2185 N N . VAL A 1 302 ? 14.625 -4.108 -11.342 1.00 40.41 302 VAL A N 1
ATOM 2186 C CA . VAL A 1 302 ? 16.092 -4.246 -11.162 1.00 40.41 302 VAL A CA 1
ATOM 2187 C C . VAL A 1 302 ? 16.773 -4.573 -12.509 1.00 40.41 302 VAL A C 1
ATOM 2189 O O . VAL A 1 302 ? 17.977 -4.805 -12.592 1.00 40.41 302 VAL A O 1
ATOM 2192 N N . GLY A 1 303 ? 15.986 -4.606 -13.592 1.00 42.50 303 GLY A N 1
ATOM 2193 C CA . GLY A 1 303 ? 16.350 -5.246 -14.854 1.00 42.50 303 GLY A CA 1
ATOM 2194 C C . GLY A 1 303 ? 17.362 -4.479 -15.700 1.00 42.50 303 GLY A C 1
ATOM 2195 O O . GLY A 1 303 ? 18.278 -5.109 -16.217 1.00 42.50 303 GLY A O 1
ATOM 2196 N N . ILE A 1 304 ? 17.235 -3.150 -15.822 1.00 52.38 304 ILE A N 1
ATOM 2197 C CA . ILE A 1 304 ? 17.985 -2.335 -16.806 1.00 52.38 304 ILE A CA 1
ATOM 2198 C C . ILE A 1 304 ? 19.494 -2.595 -16.731 1.00 52.38 304 ILE A C 1
ATOM 2200 O O . ILE A 1 304 ? 20.068 -3.201 -17.634 1.00 52.38 304 ILE A O 1
ATOM 2204 N N . LEU A 1 305 ? 20.107 -2.249 -15.596 1.00 52.66 305 LEU A N 1
ATOM 2205 C CA . LEU A 1 305 ? 21.554 -2.358 -15.379 1.00 52.66 305 LEU A CA 1
ATOM 2206 C C . LEU A 1 305 ? 22.060 -3.816 -15.383 1.00 52.66 305 LEU A C 1
ATOM 2208 O O . LEU A 1 305 ? 23.262 -4.061 -15.498 1.00 52.66 305 LEU A O 1
ATOM 2212 N N . GLN A 1 306 ? 21.168 -4.800 -15.213 1.00 51.53 306 GLN A N 1
ATOM 2213 C CA . GLN A 1 306 ? 21.502 -6.225 -15.296 1.00 51.53 306 GLN A CA 1
ATOM 2214 C C . GLN A 1 306 ? 21.403 -6.754 -16.737 1.00 51.53 306 GLN A C 1
ATOM 2216 O O . GLN A 1 306 ? 22.141 -7.667 -17.107 1.00 51.53 306 GLN A O 1
ATOM 2221 N N . GLN A 1 307 ? 20.521 -6.181 -17.557 1.00 52.78 307 GLN A N 1
ATOM 2222 C CA . GLN A 1 307 ? 20.312 -6.547 -18.957 1.00 52.78 307 GLN A CA 1
ATOM 2223 C C . GLN A 1 307 ? 21.299 -5.837 -19.894 1.00 52.78 307 GLN A C 1
ATOM 2225 O O . GLN A 1 307 ? 21.859 -6.503 -20.761 1.00 52.78 307 GLN A O 1
ATOM 2230 N N . GLU A 1 308 ? 21.621 -4.562 -19.648 1.00 60.25 308 GLU A N 1
ATOM 2231 C CA . GLU A 1 308 ? 22.747 -3.846 -20.279 1.00 60.25 308 GLU A CA 1
ATOM 2232 C C . GLU A 1 308 ? 24.043 -4.669 -20.174 1.00 60.25 308 GLU A C 1
ATOM 2234 O O . GLU A 1 308 ? 24.671 -4.999 -21.181 1.00 60.25 308 GLU A O 1
ATOM 2239 N N . LYS A 1 309 ? 24.376 -5.128 -18.957 1.00 57.00 309 LYS A N 1
ATOM 2240 C CA . LYS A 1 309 ? 25.535 -6.001 -18.702 1.00 57.00 309 LYS A CA 1
ATOM 2241 C C . LYS A 1 309 ? 25.469 -7.339 -19.437 1.00 57.00 309 LYS A C 1
ATOM 2243 O O . LYS A 1 309 ? 26.490 -7.785 -19.950 1.00 57.00 309 LYS A O 1
ATOM 2248 N N . LYS A 1 310 ? 24.293 -7.977 -19.519 1.00 55.56 310 LYS A N 1
ATOM 2249 C CA . LYS A 1 310 ? 24.108 -9.221 -20.295 1.00 55.56 310 LYS A CA 1
ATOM 2250 C C . LYS A 1 310 ? 24.328 -9.030 -21.801 1.00 55.56 310 LYS A C 1
ATOM 2252 O O . LYS A 1 310 ? 24.597 -10.015 -22.478 1.00 55.56 310 LYS A O 1
ATOM 2257 N N . LYS A 1 311 ? 24.216 -7.799 -22.311 1.00 58.78 311 LYS A N 1
ATOM 2258 C CA . LYS A 1 311 ? 24.440 -7.444 -23.721 1.00 58.78 311 LYS A CA 1
ATOM 2259 C C . LYS A 1 311 ? 25.788 -6.759 -23.989 1.00 58.78 311 LYS A C 1
ATOM 2261 O O . LYS A 1 311 ? 26.029 -6.326 -25.107 1.00 58.78 311 LYS A O 1
ATOM 2266 N N . GLY A 1 312 ? 26.671 -6.671 -22.992 1.00 61.22 312 GLY A N 1
ATOM 2267 C CA . GLY A 1 312 ? 27.996 -6.057 -23.143 1.00 61.22 312 GLY A CA 1
ATOM 2268 C C . GLY A 1 312 ? 28.008 -4.523 -23.149 1.00 61.22 312 GLY A C 1
ATOM 2269 O O . GLY A 1 312 ? 29.056 -3.935 -23.401 1.00 61.22 312 GLY A O 1
ATOM 2270 N N . VAL A 1 313 ? 26.888 -3.859 -22.837 1.00 67.38 313 VAL A N 1
ATOM 2271 C CA . VAL A 1 313 ? 26.829 -2.392 -22.731 1.00 67.38 313 VAL A CA 1
ATOM 2272 C C . VAL A 1 313 ? 27.602 -1.948 -21.484 1.00 67.38 313 VAL A C 1
ATOM 2274 O O . VAL A 1 313 ? 27.159 -2.150 -20.350 1.00 67.38 313 VAL A O 1
ATOM 2277 N N . GLN A 1 314 ? 28.780 -1.354 -21.686 1.00 67.75 314 GLN A N 1
ATOM 2278 C CA . GLN A 1 314 ? 29.685 -0.943 -20.611 1.00 67.75 314 GLN A CA 1
ATOM 2279 C C . GLN A 1 314 ? 29.542 0.551 -20.283 1.00 67.75 314 GLN A C 1
ATOM 2281 O O . GLN A 1 314 ? 30.377 1.372 -20.652 1.00 67.75 314 GLN A O 1
ATOM 2286 N N . LEU A 1 315 ? 28.490 0.892 -19.537 1.00 69.69 315 LEU A N 1
ATOM 2287 C CA . LEU A 1 315 ? 28.324 2.228 -18.957 1.00 69.69 315 LEU A CA 1
ATOM 2288 C C . LEU A 1 315 ? 29.447 2.573 -17.965 1.00 69.69 315 LEU A C 1
ATOM 2290 O O . LEU A 1 315 ? 29.900 1.723 -17.189 1.00 69.69 315 LEU A O 1
ATOM 2294 N N . SER A 1 316 ? 29.814 3.854 -17.877 1.00 77.88 316 SER A N 1
ATOM 2295 C CA . SER A 1 316 ? 30.617 4.350 -16.757 1.00 77.88 316 SER A CA 1
ATOM 2296 C C . SER A 1 316 ? 29.836 4.297 -15.436 1.00 77.88 316 SER A C 1
ATOM 2298 O O . SER A 1 316 ? 28.603 4.215 -15.389 1.00 77.88 316 SER A O 1
ATOM 2300 N N . ARG A 1 317 ? 30.554 4.443 -14.313 1.00 73.56 317 ARG A N 1
ATOM 2301 C CA . ARG A 1 317 ? 29.940 4.588 -12.978 1.00 73.56 317 ARG A CA 1
ATOM 2302 C C . ARG A 1 317 ? 29.019 5.812 -12.857 1.00 73.56 317 ARG A C 1
ATOM 2304 O O . ARG A 1 317 ? 28.213 5.838 -11.930 1.00 73.56 317 ARG A O 1
ATOM 2311 N N . LYS A 1 318 ? 29.149 6.812 -13.739 1.00 78.31 318 LYS A N 1
ATOM 2312 C CA . LYS A 1 318 ? 28.280 7.994 -13.777 1.00 78.31 318 LYS A CA 1
ATOM 2313 C C . LYS A 1 318 ? 26.962 7.647 -14.473 1.00 78.31 318 LYS A C 1
ATOM 2315 O O . LYS A 1 318 ? 25.920 7.673 -13.826 1.00 78.31 318 LYS A O 1
ATOM 2320 N N . GLU A 1 319 ? 27.022 7.192 -15.722 1.00 74.00 319 GLU A N 1
ATOM 2321 C CA . GLU A 1 319 ? 25.837 6.830 -16.517 1.00 74.00 319 GLU A CA 1
ATOM 2322 C C . GLU A 1 319 ? 25.012 5.721 -15.847 1.00 74.00 319 GLU A C 1
ATOM 2324 O O . GLU A 1 319 ? 23.790 5.811 -15.792 1.00 74.00 319 GLU A O 1
ATOM 2329 N N . THR A 1 320 ? 25.673 4.735 -15.222 1.00 71.88 320 THR A N 1
ATOM 2330 C CA . THR A 1 320 ? 25.025 3.679 -14.412 1.00 71.88 320 THR A CA 1
ATOM 2331 C C . THR A 1 320 ? 24.146 4.248 -13.285 1.00 71.88 320 THR A C 1
ATOM 2333 O O . THR A 1 320 ? 23.145 3.643 -12.906 1.00 71.88 320 THR A O 1
ATOM 2336 N N . ARG A 1 321 ? 24.520 5.399 -12.707 1.00 74.88 321 ARG A N 1
ATOM 2337 C CA . ARG A 1 321 ? 23.746 6.082 -11.653 1.00 74.88 321 ARG A CA 1
ATOM 2338 C C . ARG A 1 321 ? 22.661 6.985 -12.235 1.00 74.88 321 ARG A C 1
ATOM 2340 O O . ARG A 1 321 ? 21.602 7.113 -11.632 1.00 74.88 321 ARG A O 1
ATOM 2347 N N . GLU A 1 322 ? 22.916 7.600 -13.386 1.00 79.50 322 GLU A N 1
ATOM 2348 C CA . GLU A 1 322 ? 21.990 8.527 -14.047 1.00 79.50 322 GLU A CA 1
ATOM 2349 C C . GLU A 1 322 ? 20.843 7.789 -14.754 1.00 79.50 322 GLU A C 1
ATOM 2351 O O . GLU A 1 322 ? 19.703 8.233 -14.667 1.00 79.50 322 GLU A O 1
ATOM 2356 N N . ARG A 1 323 ? 21.097 6.607 -15.328 1.00 78.31 323 ARG A N 1
ATOM 2357 C CA . ARG A 1 323 ? 20.072 5.641 -15.781 1.00 78.31 323 ARG A CA 1
ATOM 2358 C C . ARG A 1 323 ? 19.452 4.826 -14.629 1.00 78.31 323 ARG A C 1
ATOM 2360 O O . ARG A 1 323 ? 18.676 3.902 -14.858 1.00 78.31 323 ARG A O 1
ATOM 2367 N N . GLY A 1 324 ? 19.811 5.134 -13.380 1.00 77.81 324 GLY A N 1
ATOM 2368 C CA . GLY A 1 324 ? 19.358 4.408 -12.197 1.00 77.81 324 GLY A CA 1
ATOM 2369 C C . GLY A 1 324 ? 17.856 4.567 -11.939 1.00 77.81 324 GLY A C 1
ATOM 2370 O O . GLY A 1 324 ? 17.327 5.677 -11.880 1.00 77.81 324 GLY A O 1
ATOM 2371 N N . VAL A 1 325 ? 17.174 3.440 -11.741 1.00 84.50 325 VAL A N 1
ATOM 2372 C CA . VAL A 1 325 ? 15.734 3.377 -11.466 1.00 84.50 325 VAL A CA 1
ATOM 2373 C C . VAL A 1 325 ? 15.484 3.503 -9.966 1.00 84.50 325 VAL A C 1
ATOM 2375 O O . VAL A 1 325 ? 15.788 2.590 -9.204 1.00 84.50 325 VAL A O 1
ATOM 2378 N N . PHE A 1 326 ? 14.894 4.620 -9.540 1.00 90.25 326 PHE A N 1
ATOM 2379 C CA . PHE A 1 326 ? 14.606 4.890 -8.128 1.00 90.25 326 PHE A CA 1
ATOM 2380 C C . PHE A 1 326 ? 13.127 5.254 -7.948 1.00 90.25 326 PHE A C 1
ATOM 2382 O O . PHE A 1 326 ? 12.743 6.426 -7.945 1.00 90.25 326 PHE A O 1
ATOM 2389 N N . LEU A 1 327 ? 12.281 4.226 -7.853 1.00 92.44 327 LEU A N 1
ATOM 2390 C CA . LEU A 1 327 ? 10.832 4.352 -7.663 1.00 92.44 327 LEU A CA 1
ATOM 2391 C C . LEU A 1 327 ? 10.533 4.826 -6.234 1.00 92.44 327 LEU A C 1
ATOM 2393 O O . LEU A 1 327 ? 10.736 4.076 -5.285 1.00 92.44 327 LEU A O 1
ATOM 2397 N N . SER A 1 328 ? 10.050 6.062 -6.088 1.00 94.69 328 SER A N 1
ATOM 2398 C CA . SER A 1 328 ? 9.755 6.696 -4.794 1.00 94.69 328 SER A CA 1
ATOM 2399 C C . SER A 1 328 ? 8.617 7.706 -4.925 1.00 94.69 328 SER A C 1
ATOM 2401 O O . SER A 1 328 ? 8.462 8.341 -5.967 1.00 94.69 328 SER A O 1
ATOM 2403 N N . GLY A 1 329 ? 7.814 7.858 -3.870 1.00 96.69 329 GLY A N 1
ATOM 2404 C CA . GLY A 1 329 ? 6.801 8.913 -3.768 1.00 96.69 329 GLY A CA 1
ATOM 2405 C C . GLY A 1 329 ? 7.371 10.242 -3.262 1.00 96.69 329 GLY A C 1
ATOM 2406 O O . GLY A 1 329 ? 8.480 10.284 -2.736 1.00 96.69 329 GLY A O 1
ATOM 2407 N N . GLN A 1 330 ? 6.587 11.320 -3.350 1.00 97.31 330 GLN A N 1
ATOM 2408 C CA . GLN A 1 330 ? 6.975 12.657 -2.858 1.00 97.31 330 GLN A CA 1
ATOM 2409 C C . GLN A 1 330 ? 7.225 12.699 -1.346 1.00 97.31 330 GLN A C 1
ATOM 2411 O O . GLN A 1 330 ? 7.994 13.532 -0.877 1.00 97.31 330 GLN A O 1
ATOM 2416 N N . CYS A 1 331 ? 6.648 11.762 -0.588 1.00 96.44 331 CYS A N 1
ATOM 2417 C CA . CYS A 1 331 ? 6.943 11.574 0.831 1.00 96.44 331 CYS A CA 1
ATOM 2418 C C . CYS A 1 331 ? 8.394 11.150 1.132 1.00 96.44 331 CYS A C 1
ATOM 2420 O O . CYS A 1 331 ? 8.755 11.090 2.302 1.00 96.44 331 CYS A O 1
ATOM 2422 N N . ALA A 1 332 ? 9.241 10.910 0.119 1.00 96.12 332 ALA A N 1
ATOM 2423 C CA . ALA A 1 332 ? 10.687 10.793 0.309 1.00 96.12 332 ALA A CA 1
ATOM 2424 C C . ALA A 1 332 ? 11.270 11.996 1.073 1.00 96.12 332 ALA A C 1
ATOM 2426 O O . ALA A 1 332 ? 12.022 11.792 2.015 1.00 96.12 332 ALA A O 1
ATOM 2427 N N . GLY A 1 333 ? 10.830 13.223 0.757 1.00 94.38 333 GLY A N 1
ATOM 2428 C CA . GLY A 1 333 ? 11.269 14.453 1.434 1.00 94.38 333 GLY A CA 1
ATOM 2429 C C . GLY A 1 333 ? 10.852 14.604 2.905 1.00 94.38 333 GLY A C 1
ATOM 2430 O O . GLY A 1 333 ? 11.132 15.636 3.508 1.00 94.38 333 GLY A O 1
ATOM 2431 N N . ALA A 1 334 ? 10.176 13.603 3.478 1.00 95.62 334 ALA A N 1
ATOM 2432 C CA . ALA A 1 334 ? 9.820 13.528 4.894 1.00 95.62 334 ALA A CA 1
ATOM 2433 C C . ALA A 1 334 ? 10.528 12.377 5.641 1.00 95.62 334 ALA A C 1
ATOM 2435 O O . ALA A 1 334 ? 10.233 12.139 6.811 1.00 95.62 334 ALA A O 1
ATOM 2436 N N . ILE A 1 335 ? 11.416 11.630 4.974 1.00 97.25 335 ILE A N 1
ATOM 2437 C CA . ILE A 1 335 ? 12.042 10.413 5.501 1.00 97.25 335 ILE A CA 1
ATOM 2438 C C . ILE A 1 335 ? 13.542 10.655 5.689 1.00 97.25 335 ILE A C 1
ATOM 2440 O O . ILE A 1 335 ? 14.297 10.697 4.724 1.00 97.25 335 ILE A O 1
ATOM 2444 N N . THR A 1 336 ? 13.970 10.791 6.943 1.00 95.69 336 THR A N 1
ATOM 2445 C CA . THR A 1 336 ? 15.345 11.166 7.326 1.00 95.69 336 THR A CA 1
ATOM 2446 C C . THR A 1 336 ? 16.128 10.047 8.022 1.00 95.69 336 THR A C 1
ATOM 2448 O O . THR A 1 336 ? 17.292 10.236 8.369 1.00 95.69 336 THR A O 1
ATOM 2451 N N . ASP A 1 337 ? 15.518 8.875 8.213 1.00 96.88 337 ASP A N 1
ATOM 2452 C CA . ASP A 1 337 ? 16.059 7.732 8.951 1.00 96.88 337 ASP A CA 1
ATOM 2453 C C . ASP A 1 337 ? 15.866 6.392 8.208 1.00 96.88 337 ASP A C 1
ATOM 2455 O O . ASP A 1 337 ? 15.012 6.251 7.328 1.00 96.88 337 ASP A O 1
ATOM 2459 N N . ILE A 1 338 ? 16.662 5.386 8.584 1.00 97.88 338 ILE A N 1
ATOM 2460 C CA . ILE A 1 338 ? 16.405 3.966 8.298 1.00 97.88 338 ILE A CA 1
ATOM 2461 C C . ILE A 1 338 ? 16.065 3.303 9.635 1.00 97.88 338 ILE A C 1
ATOM 2463 O O . ILE A 1 338 ? 16.691 3.616 10.649 1.00 97.88 338 ILE A O 1
ATOM 2467 N N . LYS A 1 339 ? 15.055 2.432 9.635 1.00 97.75 339 LYS A N 1
ATOM 2468 C CA . LYS A 1 339 ? 14.528 1.727 10.813 1.00 97.75 339 LYS A CA 1
ATOM 2469 C C . LYS A 1 339 ? 14.144 0.289 10.452 1.00 97.75 339 LYS A C 1
ATOM 2471 O O . LYS A 1 339 ? 13.800 0.053 9.292 1.00 97.75 339 LYS A O 1
ATOM 2476 N N . PRO A 1 340 ? 14.036 -0.633 11.419 1.00 98.62 340 PRO A N 1
ATOM 2477 C CA . PRO A 1 340 ? 13.358 -1.904 11.199 1.00 98.62 340 PRO A CA 1
ATOM 2478 C C . PRO A 1 340 ? 11.913 -1.665 10.742 1.00 98.62 340 PRO A C 1
ATOM 2480 O O . PRO A 1 340 ? 11.210 -0.810 11.291 1.00 98.62 340 PRO A O 1
ATOM 2483 N N . ALA A 1 341 ? 11.425 -2.428 9.767 1.00 98.69 341 ALA A N 1
ATOM 2484 C CA . ALA A 1 341 ? 10.063 -2.304 9.257 1.00 98.69 341 ALA A CA 1
ATOM 2485 C C . ALA A 1 341 ? 9.012 -2.528 10.355 1.00 98.69 341 ALA A C 1
ATOM 2487 O O . ALA A 1 341 ? 7.954 -1.901 10.326 1.00 98.69 341 ALA A O 1
ATOM 2488 N N . GLY A 1 342 ? 9.319 -3.345 11.367 1.00 98.25 342 GLY A N 1
ATOM 2489 C CA . GLY A 1 342 ? 8.457 -3.487 12.540 1.00 98.25 342 GLY A CA 1
ATOM 2490 C C . GLY A 1 342 ? 8.297 -2.191 13.336 1.00 98.25 342 GLY A C 1
ATOM 2491 O O . GLY A 1 342 ? 7.170 -1.799 13.630 1.00 98.25 342 GLY A O 1
ATOM 2492 N N . GLN A 1 343 ? 9.391 -1.464 13.582 1.00 98.50 343 GLN A N 1
ATOM 2493 C CA . GLN A 1 343 ? 9.340 -0.155 14.240 1.00 98.50 343 GLN A CA 1
ATOM 2494 C C . GLN A 1 343 ? 8.541 0.856 13.407 1.00 98.50 343 GLN A C 1
ATOM 2496 O O . GLN A 1 343 ? 7.748 1.610 13.962 1.00 98.50 343 GLN A O 1
ATOM 2501 N N . ILE A 1 344 ? 8.679 0.834 12.076 1.00 98.75 344 ILE A N 1
ATOM 2502 C CA . ILE A 1 344 ? 7.880 1.680 11.175 1.00 98.75 344 ILE A CA 1
ATOM 2503 C C . ILE A 1 344 ? 6.376 1.390 11.329 1.00 98.75 344 ILE A C 1
ATOM 2505 O O . ILE A 1 344 ? 5.585 2.328 11.430 1.00 98.75 344 ILE A O 1
ATOM 2509 N N . VAL A 1 345 ? 5.962 0.117 11.374 1.00 98.62 345 VAL A N 1
ATOM 2510 C CA . VAL A 1 345 ? 4.550 -0.257 11.591 1.00 98.62 345 VAL A CA 1
ATOM 2511 C C . VAL A 1 345 ? 4.051 0.245 12.951 1.00 98.62 345 VAL A C 1
ATOM 2513 O O . VAL A 1 345 ? 2.956 0.808 13.028 1.00 98.62 345 VAL A O 1
ATOM 2516 N N . GLU A 1 346 ? 4.838 0.072 14.015 1.00 96.62 346 GLU A N 1
ATOM 2517 C CA . GLU A 1 346 ? 4.434 0.470 15.366 1.00 96.62 346 GLU A CA 1
ATOM 2518 C C . GLU A 1 346 ? 4.376 1.995 15.542 1.00 96.62 346 GLU A C 1
ATOM 2520 O O . GLU A 1 346 ? 3.375 2.494 16.056 1.00 96.62 346 GLU A O 1
ATOM 2525 N N . GLU A 1 347 ? 5.354 2.749 15.027 1.00 97.25 347 GLU A N 1
ATOM 2526 C CA . GLU A 1 347 ? 5.339 4.221 15.004 1.00 97.25 347 GLU A CA 1
ATOM 2527 C C . GLU A 1 347 ? 4.156 4.772 14.189 1.00 97.25 347 GLU A C 1
ATOM 2529 O O . GLU A 1 347 ? 3.492 5.720 14.618 1.00 97.25 347 GLU A O 1
ATOM 2534 N N . MET A 1 348 ? 3.837 4.163 13.037 1.00 98.06 348 MET A N 1
ATOM 2535 C CA . MET A 1 348 ? 2.662 4.547 12.248 1.00 98.06 348 MET A CA 1
ATOM 2536 C C . MET A 1 348 ? 1.359 4.339 13.025 1.00 98.06 348 MET A C 1
ATOM 2538 O O . MET A 1 348 ? 0.494 5.214 13.015 1.00 98.06 348 MET A O 1
ATOM 2542 N N . VAL A 1 349 ? 1.195 3.206 13.711 1.00 96.25 349 VAL A N 1
ATOM 2543 C CA . VAL A 1 349 ? -0.036 2.932 14.467 1.00 96.25 349 VAL A CA 1
ATOM 2544 C C . VAL A 1 349 ? -0.117 3.769 15.737 1.00 96.25 349 VAL A C 1
ATOM 2546 O O . VAL A 1 349 ? -1.188 4.301 16.020 1.00 96.25 349 VAL A O 1
ATOM 2549 N N . GLN A 1 350 ? 0.979 3.936 16.480 1.00 93.06 350 GLN A N 1
ATOM 2550 C CA . GLN A 1 350 ? 1.006 4.802 17.658 1.00 93.06 350 GLN A CA 1
ATOM 2551 C C . GLN A 1 350 ? 0.667 6.247 17.278 1.00 93.06 350 GLN A C 1
ATOM 2553 O O . GLN A 1 350 ? -0.292 6.797 17.817 1.00 93.06 350 GLN A O 1
ATOM 2558 N N . GLY A 1 351 ? 1.362 6.823 16.293 1.00 93.25 351 GLY A N 1
ATOM 2559 C CA . GLY A 1 351 ? 1.090 8.189 15.845 1.00 93.25 351 GLY A CA 1
ATOM 2560 C C . GLY A 1 351 ? -0.334 8.364 15.305 1.00 93.25 351 GLY A C 1
ATOM 2561 O O . GLY A 1 351 ? -0.935 9.419 15.488 1.00 93.25 351 GLY A O 1
ATOM 2562 N N . ALA A 1 352 ? -0.925 7.333 14.689 1.00 93.62 352 ALA A N 1
ATOM 2563 C CA . ALA A 1 352 ? -2.325 7.381 14.270 1.00 93.62 352 ALA A CA 1
ATOM 2564 C C . ALA A 1 352 ? -3.298 7.352 15.455 1.00 93.62 352 ALA A C 1
ATOM 2566 O O . ALA A 1 352 ? -4.266 8.110 15.462 1.00 93.62 352 ALA A O 1
ATOM 2567 N N . VAL A 1 353 ? -3.038 6.523 16.472 1.00 86.38 353 VAL A N 1
ATOM 2568 C CA . VAL A 1 353 ? -3.826 6.513 17.713 1.00 86.38 353 VAL A CA 1
ATOM 2569 C C . VAL A 1 353 ? -3.735 7.870 18.417 1.00 86.38 353 VAL A C 1
ATOM 2571 O O . VAL A 1 353 ? -4.766 8.403 18.811 1.00 86.38 353 VAL A O 1
ATOM 2574 N N . GLU A 1 354 ? -2.546 8.467 18.507 1.00 85.69 354 GLU A N 1
ATOM 2575 C CA . GLU A 1 354 ? -2.335 9.799 19.090 1.00 85.69 354 GLU A CA 1
ATOM 2576 C C . GLU A 1 354 ? -3.089 10.892 18.317 1.00 85.69 354 GLU A C 1
ATOM 2578 O O . GLU A 1 354 ? -3.798 11.693 18.923 1.00 85.69 354 GLU A O 1
ATOM 2583 N N . GLN A 1 355 ? -3.009 10.908 16.980 1.00 85.12 355 GLN A N 1
ATOM 2584 C CA . GLN A 1 355 ? -3.725 11.878 16.137 1.00 85.12 355 GLN A CA 1
ATOM 2585 C C . GLN A 1 355 ? -5.249 11.722 16.172 1.00 85.12 355 GLN A C 1
ATOM 2587 O O . GLN A 1 355 ? -5.960 12.715 16.026 1.00 85.12 355 GLN A O 1
ATOM 2592 N N . LEU A 1 356 ? -5.762 10.504 16.366 1.00 80.38 356 LEU A N 1
ATOM 2593 C CA . LEU A 1 356 ? -7.193 10.279 16.565 1.00 80.38 356 LEU A CA 1
ATOM 2594 C C . LEU A 1 356 ? -7.612 10.710 17.978 1.00 80.38 356 LEU A C 1
ATOM 2596 O O . LEU A 1 356 ? -8.527 11.516 18.120 1.00 80.38 356 LEU A O 1
ATOM 2600 N N . GLN A 1 357 ? -6.912 10.257 19.024 1.00 69.62 357 GLN A N 1
ATOM 2601 C CA . GLN A 1 357 ? -7.252 10.557 20.421 1.00 69.62 357 GLN A CA 1
ATOM 2602 C C . GLN A 1 357 ? -7.179 12.053 20.744 1.00 69.62 357 GLN A C 1
ATOM 2604 O O . GLN A 1 357 ? -8.120 12.585 21.327 1.00 69.62 357 GLN A O 1
ATOM 2609 N N . THR A 1 358 ? -6.130 12.756 20.303 1.00 61.47 358 THR A N 1
ATOM 2610 C CA . THR A 1 358 ? -6.009 14.222 20.467 1.00 61.47 358 THR A CA 1
ATOM 2611 C C . THR A 1 358 ? -7.144 14.999 19.794 1.00 61.47 358 THR A C 1
ATOM 2613 O O . THR A 1 358 ? -7.459 16.097 20.236 1.00 61.47 358 THR A O 1
ATOM 2616 N N . ARG A 1 359 ? -7.805 14.420 18.780 1.00 52.44 359 ARG A N 1
ATOM 2617 C CA . ARG A 1 359 ? -8.999 14.975 18.114 1.00 52.44 359 ARG A CA 1
ATOM 2618 C C . ARG A 1 359 ? -10.327 14.391 18.617 1.00 52.44 359 ARG A C 1
ATOM 2620 O O . ARG A 1 359 ? -11.378 14.838 18.181 1.00 52.44 359 ARG A O 1
ATOM 2627 N N . THR A 1 360 ? -10.297 13.406 19.519 1.00 43.25 360 THR A N 1
ATOM 2628 C CA . THR A 1 360 ? -11.500 12.851 20.172 1.00 43.25 360 THR A CA 1
ATOM 2629 C C . THR A 1 360 ? -11.842 13.613 21.461 1.00 43.25 360 THR A C 1
ATOM 2631 O O . THR A 1 360 ? -12.964 13.531 21.949 1.00 43.25 360 THR A O 1
ATOM 2634 N N . PHE A 1 361 ? -10.911 14.405 22.008 1.00 36.97 361 PHE A N 1
ATOM 2635 C CA . PHE A 1 361 ? -11.186 15.325 23.115 1.00 36.97 361 PHE A CA 1
ATOM 2636 C C . PHE A 1 361 ? -11.983 16.556 22.647 1.00 36.97 361 PHE A C 1
ATOM 2638 O O . PHE A 1 361 ? -11.453 17.662 22.554 1.00 36.97 361 PHE A O 1
ATOM 2645 N N . ILE A 1 362 ? -13.283 16.369 22.396 1.00 35.34 362 ILE A N 1
ATOM 2646 C CA . ILE A 1 362 ? -14.245 17.465 22.212 1.00 35.34 362 ILE A CA 1
ATOM 2647 C C . ILE A 1 362 ? -14.449 18.153 23.568 1.00 35.34 362 ILE A C 1
ATOM 2649 O O . ILE A 1 362 ? -15.357 17.826 24.336 1.00 35.34 362 ILE A O 1
ATOM 2653 N N . GLN A 1 363 ? -13.577 19.108 23.895 1.00 36.78 363 GLN A N 1
ATOM 2654 C CA . GLN A 1 363 ? -13.704 19.876 25.126 1.00 36.78 363 GLN A CA 1
ATOM 2655 C C . GLN A 1 363 ? -14.724 21.004 24.953 1.00 36.78 363 GLN A C 1
ATOM 2657 O O . GLN A 1 363 ? -14.400 22.120 24.551 1.00 36.78 363 GLN A O 1
ATOM 2662 N N . LEU A 1 364 ? -15.975 20.691 25.292 1.00 30.09 364 LEU A N 1
ATOM 2663 C CA . LEU A 1 364 ? -17.091 21.631 25.317 1.00 30.09 364 LEU A CA 1
ATOM 2664 C C . LEU A 1 364 ? -16.791 22.852 26.200 1.00 30.09 364 LEU A C 1
ATOM 2666 O O . LEU A 1 364 ? -16.846 22.782 27.432 1.00 30.09 364 LEU A O 1
ATOM 2670 N N . ARG A 1 365 ? -16.583 24.013 25.567 1.00 30.78 365 ARG A N 1
ATOM 2671 C CA . ARG A 1 365 ? -16.796 25.295 26.242 1.00 30.78 365 ARG A CA 1
ATOM 2672 C C . ARG A 1 365 ? -18.297 25.480 26.465 1.00 30.78 365 ARG A C 1
ATOM 2674 O O . ARG A 1 365 ? -19.030 25.909 25.579 1.00 30.78 365 ARG A O 1
ATOM 2681 N N . LEU A 1 366 ? -18.748 25.217 27.690 1.00 31.39 366 LEU A N 1
ATOM 2682 C CA . LEU A 1 366 ? -20.036 25.699 28.198 1.00 31.39 366 LEU A CA 1
ATOM 2683 C C . LEU A 1 366 ? -19.969 27.206 28.496 1.00 31.39 366 LEU A C 1
ATOM 2685 O O . LEU A 1 366 ? -20.164 27.648 29.623 1.00 31.39 366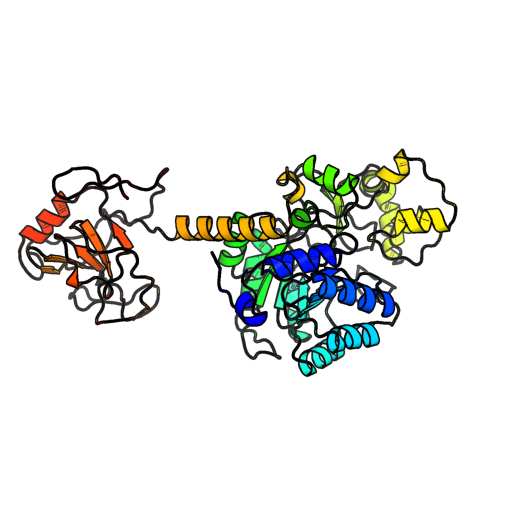 LEU A O 1
ATOM 2689 N N . PHE A 1 367 ? -19.710 27.981 27.445 1.00 33.34 367 PHE A N 1
ATOM 2690 C CA . PHE A 1 367 ? -20.518 29.168 27.202 1.00 33.34 367 PHE A CA 1
ATOM 2691 C C . PHE A 1 367 ? -21.778 28.802 26.385 1.00 33.34 367 PHE A C 1
ATOM 2693 O O . PHE A 1 367 ? -22.632 29.653 26.312 1.00 33.34 367 PHE A O 1
ATOM 2700 N N . ALA A 1 368 ? -21.861 27.568 25.832 1.00 30.31 368 ALA A N 1
ATOM 2701 C CA . ALA A 1 368 ? -22.827 26.858 24.948 1.00 30.31 368 ALA A CA 1
ATOM 2702 C C . ALA A 1 368 ? -24.124 27.519 24.385 1.00 30.31 368 ALA A C 1
ATOM 2704 O O . ALA A 1 368 ? -24.691 28.354 25.062 1.00 30.31 368 ALA A O 1
ATOM 2705 N N . VAL A 1 369 ? -24.677 27.070 23.222 1.00 28.91 369 VAL A N 1
ATOM 2706 C CA . VAL A 1 369 ? -25.936 27.596 22.579 1.00 28.91 369 VAL A CA 1
ATOM 2707 C C . VAL A 1 369 ? -27.141 26.604 22.460 1.00 28.91 369 VAL A C 1
ATOM 2709 O O . VAL A 1 369 ? -26.978 25.547 21.856 1.00 28.91 369 VAL A O 1
ATOM 2712 N N . ALA A 1 370 ? -28.324 26.927 23.050 1.00 30.81 370 ALA A N 1
ATOM 2713 C CA . ALA A 1 370 ? -29.665 26.290 22.963 1.00 30.81 370 ALA A CA 1
ATOM 2714 C C . ALA A 1 370 ? -30.677 26.712 24.081 1.00 30.81 370 ALA A C 1
ATOM 2716 O O . ALA A 1 370 ? -30.318 26.919 25.240 1.00 30.81 370 ALA A O 1
ATOM 2717 N N . GLU A 1 371 ? -31.987 26.687 23.786 1.00 34.34 371 GLU A N 1
ATOM 2718 C CA . GLU A 1 371 ? -33.050 26.711 24.813 1.00 34.34 371 GLU A CA 1
ATOM 2719 C C . GLU A 1 371 ? -33.163 25.346 25.511 1.00 34.34 371 GLU A C 1
ATOM 2721 O O . GLU A 1 371 ? -33.683 24.384 24.947 1.00 34.34 371 GLU A O 1
ATOM 2726 N N . LEU A 1 372 ? -32.657 25.246 26.744 1.00 43.53 372 LEU A N 1
ATOM 2727 C CA . LEU A 1 372 ? -32.577 23.991 27.491 1.00 43.53 372 LEU A CA 1
ATOM 2728 C C . LEU A 1 372 ? -33.113 24.155 28.913 1.00 43.53 372 LEU A C 1
ATOM 2730 O O . LEU A 1 372 ? -32.467 24.748 29.774 1.00 43.53 372 LEU A O 1
ATOM 2734 N N . ARG A 1 373 ? -34.277 23.559 29.201 1.00 46.97 373 ARG A N 1
ATOM 2735 C CA . ARG A 1 373 ? -34.763 23.454 30.583 1.00 46.97 373 ARG A CA 1
ATOM 2736 C C . ARG A 1 373 ? -33.874 22.504 31.369 1.00 46.97 373 ARG A C 1
ATOM 2738 O O . ARG A 1 373 ? -33.946 21.287 31.207 1.00 46.97 373 ARG A O 1
ATOM 2745 N N . PHE A 1 374 ? -33.046 23.073 32.236 1.00 53.19 374 PHE A N 1
ATOM 2746 C CA . PHE A 1 374 ? -32.240 22.289 33.153 1.00 53.19 374 PHE A CA 1
ATOM 2747 C C . PHE A 1 374 ? -33.096 21.568 34.201 1.00 53.19 374 PHE A C 1
ATOM 2749 O O . PHE A 1 374 ? -34.167 22.033 34.598 1.00 53.19 374 PHE A O 1
ATOM 2756 N N . ARG A 1 375 ? -32.565 20.463 34.724 1.00 58.12 375 ARG A N 1
ATOM 2757 C CA . ARG A 1 375 ? -33.026 19.846 35.968 1.00 58.12 375 ARG A CA 1
ATOM 2758 C C . ARG A 1 375 ? -31.900 19.895 37.005 1.00 58.12 375 ARG A C 1
ATOM 2760 O O . ARG A 1 375 ? -30.992 19.065 36.929 1.00 58.12 375 ARG A O 1
ATOM 2767 N N . PRO A 1 376 ? -31.914 20.853 37.949 1.00 55.28 376 PRO A N 1
ATOM 2768 C CA . PRO A 1 376 ? -31.016 20.822 39.091 1.00 55.28 376 PRO A CA 1
ATOM 2769 C C . PRO A 1 376 ? -31.489 19.759 40.086 1.00 55.28 376 PRO A C 1
ATOM 2771 O O . PRO A 1 376 ? -32.652 19.729 40.494 1.00 55.28 376 PRO A O 1
ATOM 2774 N N . LEU A 1 377 ? -30.564 18.896 40.489 1.00 59.69 377 LEU A N 1
ATOM 2775 C CA . LEU A 1 377 ? -30.696 18.017 41.640 1.00 59.69 377 LEU A CA 1
ATOM 2776 C C . LEU A 1 377 ? -29.663 18.502 42.660 1.00 59.69 377 LEU A C 1
ATOM 2778 O O . LEU A 1 377 ? -28.459 18.439 42.408 1.00 59.69 377 LEU A O 1
ATOM 2782 N N . TRP A 1 378 ? -30.155 19.075 43.759 1.00 59.47 378 TRP A N 1
ATOM 2783 C CA . TRP A 1 378 ? -29.341 19.798 44.736 1.00 59.47 378 TRP A CA 1
ATOM 2784 C C . TRP A 1 378 ? -28.299 18.884 45.395 1.00 59.47 378 TRP A C 1
ATOM 2786 O O . TRP A 1 378 ? -28.637 17.787 45.835 1.00 59.47 378 TRP A O 1
ATOM 2796 N N . ASP A 1 379 ? -27.047 19.349 45.440 1.00 72.88 379 ASP A N 1
ATOM 2797 C CA . ASP A 1 379 ? -25.869 18.597 45.893 1.00 72.88 379 ASP A CA 1
ATOM 2798 C C . ASP A 1 379 ? -25.634 17.289 45.106 1.00 72.88 379 ASP A C 1
ATOM 2800 O O . ASP A 1 379 ? -25.168 16.283 45.638 1.00 72.88 379 ASP A O 1
ATOM 2804 N N . PHE A 1 380 ? -25.968 17.296 43.808 1.00 77.81 380 PHE A N 1
ATOM 2805 C CA . PHE A 1 380 ? -25.786 16.155 42.908 1.00 77.81 380 PHE A CA 1
ATOM 2806 C C . PHE A 1 380 ? -25.305 16.565 41.502 1.00 77.81 380 PHE A C 1
ATOM 2808 O O . PHE A 1 380 ? -24.152 16.300 41.134 1.00 77.81 380 PHE A O 1
ATOM 2815 N N . MET A 1 381 ? -26.173 17.193 40.700 1.00 84.38 381 MET A N 1
ATOM 2816 C CA . MET A 1 381 ? -25.894 17.548 39.300 1.00 84.38 381 MET A CA 1
ATOM 2817 C C . MET A 1 381 ? -26.847 18.623 38.751 1.00 84.38 381 MET A C 1
ATOM 2819 O O . MET A 1 381 ? -27.950 18.813 39.266 1.00 84.38 381 MET A O 1
ATOM 2823 N N . ILE A 1 382 ? -26.470 19.246 37.630 1.00 84.38 382 ILE A N 1
ATOM 2824 C CA . ILE A 1 382 ? -27.415 19.923 36.726 1.00 84.38 382 ILE A CA 1
ATOM 282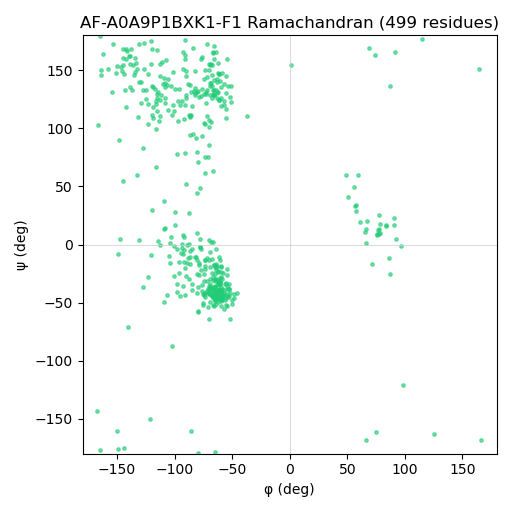5 C C . ILE A 1 382 ? -27.473 19.169 35.388 1.00 84.38 382 ILE A C 1
ATOM 2827 O O . ILE A 1 382 ? -26.442 18.952 34.755 1.00 84.38 382 ILE A O 1
ATOM 2831 N N . GLN A 1 383 ? -28.666 18.743 34.962 1.00 84.25 383 GLN A N 1
ATOM 2832 C CA . GLN A 1 383 ? -28.893 18.004 33.707 1.00 84.25 383 GLN A CA 1
ATOM 2833 C C . GLN A 1 383 ? -29.536 18.903 32.644 1.00 84.25 383 GLN A C 1
ATOM 2835 O O . GLN A 1 383 ? -30.413 19.693 32.981 1.00 84.25 383 GLN A O 1
ATOM 2840 N N . GLY A 1 384 ? -29.147 18.754 31.374 1.00 83.31 384 GLY A N 1
ATOM 2841 C CA . GLY A 1 384 ? -29.693 19.479 30.221 1.00 83.31 384 GLY A CA 1
ATOM 2842 C C . GLY A 1 384 ? -29.638 18.660 28.922 1.00 83.31 384 GLY A C 1
ATOM 2843 O O . GLY A 1 384 ? -29.526 17.435 28.949 1.00 83.31 384 GLY A O 1
ATOM 2844 N N . GLY A 1 385 ? -29.725 19.335 27.771 1.00 78.94 385 GLY A N 1
ATOM 2845 C CA . GLY A 1 385 ? -29.576 18.733 26.434 1.00 78.94 385 GLY A CA 1
ATOM 2846 C C . GLY A 1 385 ? -30.866 18.258 25.744 1.00 78.94 385 GLY A C 1
ATOM 2847 O O . GLY A 1 385 ? -30.806 17.699 24.653 1.00 78.94 385 GLY A O 1
ATOM 2848 N N . ASP A 1 386 ? -32.052 18.488 26.313 1.00 76.69 386 ASP A N 1
ATOM 2849 C CA . ASP A 1 386 ? -33.319 18.323 25.581 1.00 76.69 386 ASP A CA 1
ATOM 2850 C C . ASP A 1 386 ? -33.642 19.532 24.685 1.00 76.69 386 ASP A C 1
ATOM 2852 O O . ASP A 1 386 ? -34.468 20.374 25.031 1.00 76.69 386 ASP A O 1
ATOM 2856 N N . PHE A 1 387 ? -33.003 19.597 23.516 1.00 73.38 387 PHE A N 1
ATOM 2857 C CA . PHE A 1 387 ? -33.311 20.594 22.483 1.00 73.38 387 PHE A CA 1
ATOM 2858 C C . PHE A 1 387 ? -34.428 20.148 21.516 1.00 73.38 387 PHE A C 1
ATOM 2860 O O . PHE A 1 387 ? -34.735 20.860 20.565 1.00 73.38 387 PHE A O 1
ATOM 2867 N N . THR A 1 388 ? -35.006 18.951 21.694 1.00 75.44 388 THR A N 1
ATOM 2868 C CA . THR A 1 388 ? -36.042 18.418 20.784 1.00 75.44 388 THR A CA 1
ATOM 2869 C C . THR A 1 388 ? -37.454 18.754 21.260 1.00 75.44 388 THR A C 1
ATOM 2871 O O . THR A 1 388 ? -38.328 18.986 20.428 1.00 75.44 388 THR A O 1
ATOM 2874 N N . LYS A 1 389 ? -37.688 18.774 22.578 1.00 72.81 389 LYS A N 1
ATOM 2875 C CA . LYS A 1 389 ? -38.999 19.085 23.177 1.00 72.81 389 LYS A CA 1
ATOM 2876 C C . LYS A 1 389 ? -38.950 20.253 24.156 1.00 72.81 389 LYS A C 1
ATOM 2878 O O . LYS A 1 389 ? -39.967 20.908 24.361 1.00 72.81 389 LYS A O 1
ATOM 2883 N N . GLY A 1 390 ? -37.802 20.479 24.799 1.00 69.75 390 GLY A N 1
ATOM 2884 C CA . GLY A 1 390 ? -37.660 21.477 25.861 1.00 69.75 390 GLY A CA 1
ATOM 2885 C C . GLY A 1 390 ? -38.454 21.157 27.136 1.00 69.75 390 GLY A C 1
ATOM 2886 O O . GLY A 1 390 ? -38.605 22.035 27.985 1.00 69.75 390 GLY A O 1
ATOM 2887 N N . ASP A 1 391 ? -38.967 19.930 27.295 1.00 70.62 391 ASP A N 1
ATOM 2888 C CA . ASP A 1 391 ? -39.742 19.501 28.470 1.00 70.62 391 ASP A CA 1
ATOM 2889 C C . ASP A 1 391 ? -38.888 18.773 29.526 1.00 70.62 391 ASP A C 1
ATOM 2891 O O . ASP A 1 391 ? -39.295 18.660 30.683 1.00 70.62 391 ASP A O 1
ATOM 2895 N N . GLY A 1 392 ? -37.676 18.349 29.153 1.00 68.50 392 GLY A N 1
ATOM 2896 C CA . GLY A 1 392 ? -36.731 17.634 30.007 1.00 68.50 392 GLY A CA 1
ATOM 2897 C C . GLY A 1 392 ? -36.772 16.113 29.832 1.00 68.50 392 GLY A C 1
ATOM 2898 O O . GLY A 1 392 ? -35.972 15.416 30.458 1.00 68.50 392 GLY A O 1
ATOM 2899 N N . THR A 1 393 ? -37.647 15.579 28.972 1.00 73.56 393 THR A N 1
ATOM 2900 C CA . THR A 1 393 ? -37.725 14.140 28.658 1.00 73.56 393 THR A CA 1
ATOM 2901 C C . THR A 1 393 ? -36.699 13.692 27.616 1.00 73.56 393 THR A C 1
ATOM 2903 O O . THR A 1 393 ? -36.502 12.490 27.435 1.00 73.56 393 THR A O 1
ATOM 2906 N N . GLY A 1 394 ? -36.021 14.631 26.952 1.00 72.88 394 GLY A N 1
ATOM 2907 C CA . GLY A 1 394 ? -34.884 14.342 26.083 1.00 72.88 394 GLY A CA 1
ATOM 2908 C C . GLY A 1 394 ? -35.245 14.110 24.618 1.00 72.88 394 GLY A C 1
ATOM 2909 O O . GLY A 1 394 ? -36.410 13.915 24.243 1.00 72.88 394 GLY A O 1
ATOM 2910 N N . GLY A 1 395 ? -34.198 14.140 23.793 1.00 77.19 395 GLY A N 1
ATOM 2911 C CA . GLY A 1 395 ? -34.294 14.240 22.346 1.00 77.19 395 GLY A CA 1
ATOM 2912 C C . GLY A 1 395 ? -33.244 13.445 21.574 1.00 77.19 395 GLY A C 1
ATOM 2913 O O . GLY A 1 395 ? -32.438 12.692 22.128 1.00 77.19 395 GLY A O 1
ATOM 2914 N N . LYS A 1 396 ? -33.282 13.629 20.254 1.00 79.69 396 LYS A N 1
ATOM 2915 C CA . LYS A 1 396 ? -32.440 12.932 19.278 1.00 79.69 396 LYS A CA 1
ATOM 2916 C C . LYS A 1 396 ? -31.071 13.612 19.176 1.00 79.69 396 LYS A C 1
ATOM 2918 O O . LYS A 1 396 ? -31.012 14.829 19.053 1.00 79.69 396 LYS A O 1
ATOM 2923 N N . SER A 1 397 ? -29.977 12.852 19.180 1.00 81.12 397 SER A N 1
ATOM 2924 C CA . SER A 1 397 ? -28.631 13.378 18.908 1.00 81.12 397 SER A CA 1
ATOM 2925 C C . SER A 1 397 ? -28.283 13.289 17.413 1.00 81.12 397 SER A C 1
ATOM 2927 O O . SER A 1 397 ? -29.020 12.704 16.613 1.00 81.12 397 SER A O 1
ATOM 2929 N N . ILE A 1 398 ? -27.115 13.813 17.024 1.00 76.88 398 ILE A N 1
ATOM 2930 C CA . ILE A 1 398 ? -26.564 13.629 15.668 1.00 76.88 398 ILE A CA 1
ATOM 2931 C C . ILE A 1 398 ? -26.333 12.149 15.300 1.00 76.88 398 ILE A C 1
ATOM 2933 O O . ILE A 1 398 ? -26.261 11.821 14.119 1.00 76.88 398 ILE A O 1
ATOM 2937 N N . TYR A 1 399 ? -26.272 11.254 16.293 1.00 77.81 399 TYR A N 1
ATOM 2938 C CA . TYR A 1 399 ? -26.080 9.811 16.114 1.00 77.81 399 TYR A CA 1
ATOM 2939 C C . TYR A 1 399 ? -27.393 9.015 16.033 1.00 77.81 399 TYR A C 1
ATOM 2941 O O . TYR A 1 399 ? -27.364 7.827 15.721 1.00 77.81 399 TYR A O 1
ATOM 2949 N N . GLY A 1 400 ? -28.547 9.645 16.284 1.00 81.38 400 GLY A N 1
ATOM 2950 C CA . GLY A 1 400 ? -29.854 8.983 16.316 1.00 81.38 400 GLY A CA 1
ATOM 2951 C C . GLY A 1 400 ? -30.605 9.216 17.626 1.00 81.38 400 GLY A C 1
ATOM 2952 O O . GLY A 1 400 ? -30.309 10.142 18.375 1.00 81.38 400 GLY A O 1
ATOM 2953 N N . GLU A 1 401 ? -31.622 8.398 17.895 1.00 84.19 401 GLU A N 1
ATOM 2954 C CA . GLU A 1 401 ? -32.396 8.492 19.146 1.00 84.19 401 GLU A CA 1
ATOM 2955 C C . GLU A 1 401 ? -31.625 7.942 20.352 1.00 84.19 401 GLU A C 1
ATOM 2957 O O . GLU A 1 401 ? -31.799 8.429 21.467 1.00 84.19 401 GLU A O 1
ATOM 2962 N N . LYS A 1 402 ? -30.769 6.939 20.121 1.00 89.31 402 LYS A N 1
ATOM 2963 C CA . LYS A 1 402 ? -29.886 6.323 21.116 1.00 89.31 402 LYS A CA 1
ATOM 2964 C C . LYS A 1 402 ? -28.550 5.940 20.486 1.00 89.31 402 LYS A C 1
ATOM 2966 O O . LYS A 1 402 ? -28.523 5.528 19.327 1.00 89.31 402 LYS A O 1
ATOM 2971 N N . PHE A 1 403 ? -27.471 6.020 21.259 1.00 88.06 403 PHE A N 1
ATOM 2972 C CA . PHE A 1 403 ? -26.151 5.508 20.896 1.00 88.06 403 PHE A CA 1
ATOM 2973 C C . PHE A 1 403 ? -25.442 4.828 22.081 1.00 88.06 403 PHE A C 1
ATOM 2975 O O . PHE A 1 403 ? -25.830 4.987 23.242 1.00 88.06 403 PHE A O 1
ATOM 2982 N N . ALA A 1 404 ? -24.422 4.028 21.755 1.00 89.31 404 ALA A N 1
ATOM 2983 C CA . ALA A 1 404 ? -23.680 3.186 22.692 1.00 89.31 404 ALA A CA 1
ATOM 2984 C C . ALA A 1 404 ? -22.866 3.986 23.728 1.00 89.31 404 ALA A C 1
ATOM 2986 O O . ALA A 1 404 ? -22.629 5.184 23.561 1.00 89.31 404 ALA A O 1
ATOM 2987 N N . ASP A 1 405 ? -22.414 3.318 24.791 1.00 85.56 405 ASP A N 1
ATOM 2988 C CA . ASP A 1 405 ? -21.413 3.879 25.706 1.00 85.56 405 ASP A CA 1
ATOM 2989 C C . ASP A 1 405 ? -20.002 3.762 25.107 1.00 85.56 405 ASP A C 1
ATOM 2991 O O . ASP A 1 405 ? -19.572 2.668 24.744 1.00 85.56 405 ASP A O 1
ATOM 2995 N N . GLU A 1 406 ? -19.251 4.867 25.030 1.00 84.25 406 GLU A N 1
ATOM 2996 C CA . GLU A 1 406 ? -17.888 4.844 24.477 1.00 84.25 406 GLU A CA 1
ATOM 2997 C C . GLU A 1 406 ? -16.889 4.111 25.383 1.00 84.25 406 GLU A C 1
ATOM 2999 O O . GLU A 1 406 ? -16.272 3.121 24.990 1.00 84.25 406 GLU A O 1
ATOM 3004 N N . ASN A 1 407 ? -16.649 4.643 26.589 1.00 84.19 407 ASN A N 1
ATOM 3005 C CA . ASN A 1 407 ? -15.694 4.087 27.541 1.00 84.19 407 ASN A CA 1
ATOM 3006 C C . ASN A 1 407 ? -15.899 4.650 28.958 1.00 84.19 407 ASN A C 1
ATOM 3008 O O . ASN A 1 407 ? -16.255 5.809 29.137 1.00 84.19 407 ASN A O 1
ATOM 3012 N N . PHE A 1 408 ? -15.575 3.851 29.977 1.00 85.56 408 PHE A N 1
ATOM 3013 C CA . PHE A 1 408 ? -15.667 4.248 31.389 1.00 85.56 408 PHE A CA 1
ATOM 3014 C C . PHE A 1 408 ? -14.284 4.435 32.041 1.00 85.56 408 PHE A C 1
ATOM 3016 O O . PHE A 1 408 ? -14.091 4.036 33.193 1.00 85.56 408 PHE A O 1
ATOM 3023 N N . LYS A 1 409 ? -13.295 4.971 31.304 1.00 78.25 409 LYS A N 1
ATOM 3024 C CA . LYS A 1 409 ? -11.937 5.222 31.837 1.00 78.25 409 LYS A CA 1
ATOM 3025 C C . LYS A 1 409 ? -11.963 6.307 32.913 1.00 78.25 409 LYS A C 1
ATOM 3027 O O . LYS A 1 409 ? -11.464 6.095 34.016 1.00 78.25 409 LYS A O 1
ATOM 3032 N N . LEU A 1 410 ? -12.571 7.446 32.582 1.00 81.12 410 LEU A N 1
ATOM 3033 C CA . LEU A 1 410 ? -12.795 8.552 33.506 1.00 81.12 410 LEU A CA 1
ATOM 3034 C C . LEU A 1 410 ? -13.838 8.170 34.568 1.00 81.12 410 LEU A C 1
ATOM 3036 O O . LEU A 1 410 ? -14.663 7.276 34.363 1.00 81.12 410 LEU A O 1
ATOM 3040 N N . LYS A 1 411 ? -13.752 8.832 35.725 1.00 86.00 411 LYS A N 1
ATOM 3041 C CA . LYS A 1 411 ? -14.546 8.560 36.931 1.00 86.00 411 LYS A CA 1
ATOM 3042 C C . LYS A 1 411 ? -15.077 9.864 37.510 1.00 86.00 411 LYS A C 1
ATOM 3044 O O . LYS A 1 411 ? -14.388 10.882 37.444 1.00 86.00 411 LYS A O 1
ATOM 3049 N N . HIS A 1 412 ? -16.249 9.834 38.132 1.00 88.38 412 HIS A N 1
ATOM 3050 C CA . HIS A 1 412 ? -16.952 11.005 38.663 1.00 88.38 412 HIS A CA 1
ATOM 3051 C C . HIS A 1 412 ? -16.357 11.490 40.007 1.00 88.38 412 HIS A C 1
ATOM 3053 O O . HIS A 1 412 ? -17.067 11.708 40.991 1.00 88.38 412 HIS A O 1
ATOM 3059 N N . LYS A 1 413 ? -15.025 11.648 40.068 1.00 82.88 413 LYS A N 1
ATOM 3060 C CA . LYS A 1 413 ? -14.247 11.943 41.287 1.00 82.88 413 LYS A CA 1
ATOM 3061 C C . LYS A 1 413 ? -14.573 13.300 41.930 1.00 82.88 413 LYS A C 1
ATOM 3063 O O . LYS A 1 413 ? -14.267 13.485 43.106 1.00 82.88 413 LYS A O 1
ATOM 3068 N N . ARG A 1 414 ? -15.183 14.243 41.203 1.00 78.62 414 ARG A N 1
ATOM 3069 C CA . ARG A 1 414 ? -15.496 15.607 41.671 1.00 78.62 414 ARG A CA 1
ATOM 3070 C C . ARG A 1 414 ? -16.694 16.233 40.946 1.00 78.62 414 ARG A C 1
ATOM 3072 O O . ARG A 1 414 ? -17.165 15.709 39.938 1.00 78.62 414 ARG A O 1
ATOM 3079 N N . GLY A 1 415 ? -17.118 17.400 41.435 1.00 82.75 415 GLY A N 1
ATOM 3080 C CA . GLY A 1 415 ? -17.943 18.346 40.678 1.00 82.75 415 GLY A CA 1
ATOM 3081 C C . GLY A 1 415 ? -17.205 18.948 39.471 1.00 82.75 415 GLY A C 1
ATOM 3082 O O . GLY A 1 415 ? -15.973 18.965 39.431 1.00 82.75 415 GLY A O 1
ATOM 3083 N N . GLY A 1 416 ? -17.952 19.470 38.501 1.00 79.81 416 GLY A N 1
ATOM 3084 C CA . GLY A 1 416 ? -17.443 20.094 37.278 1.00 79.81 416 GLY A CA 1
ATOM 3085 C C . GLY A 1 416 ? -17.095 19.110 36.157 1.00 79.81 416 GLY A C 1
ATOM 3086 O O . GLY A 1 416 ? -16.356 19.484 35.250 1.00 79.81 416 GLY A O 1
ATOM 3087 N N . LEU A 1 417 ? -17.572 17.863 36.215 1.00 84.94 417 LEU A N 1
ATOM 3088 C CA . LEU A 1 417 ? -17.387 16.858 35.162 1.00 84.94 417 LEU A CA 1
ATOM 3089 C C . LEU A 1 417 ? -18.651 16.764 34.301 1.00 84.94 417 LEU A C 1
ATOM 3091 O O . LEU A 1 417 ? -19.755 16.699 34.841 1.00 84.94 417 LEU A O 1
ATOM 3095 N N . LEU A 1 418 ? -18.484 16.749 32.978 1.00 88.25 418 LEU A N 1
ATOM 3096 C CA . LEU A 1 418 ? -19.559 16.565 32.001 1.00 88.25 418 LEU A CA 1
ATOM 3097 C C . LEU A 1 418 ? -19.710 15.069 31.707 1.00 88.25 418 LEU A C 1
ATOM 3099 O O . LEU A 1 418 ? -18.719 14.406 31.389 1.00 88.25 418 LEU A O 1
ATOM 3103 N N . SER A 1 419 ? -20.931 14.544 31.795 1.00 91.00 419 SER A N 1
ATOM 3104 C CA . SER A 1 419 ? -21.208 13.112 31.640 1.00 91.00 419 SER A CA 1
ATOM 3105 C C . SER A 1 419 ? -22.560 12.847 30.970 1.00 91.00 419 SER A C 1
ATOM 3107 O O . SER A 1 419 ? -23.485 13.658 31.071 1.00 91.00 419 SER A O 1
ATOM 3109 N N . MET A 1 420 ? -22.673 11.741 30.229 1.00 91.44 420 MET A N 1
ATOM 3110 C CA . MET A 1 420 ? -23.867 11.424 29.434 1.00 91.44 420 MET A CA 1
ATOM 3111 C C . MET A 1 420 ? -25.054 10.991 30.300 1.00 91.44 420 MET A C 1
ATOM 3113 O O . MET A 1 420 ? -24.954 10.054 31.097 1.00 91.44 420 MET A O 1
ATOM 3117 N N . ALA A 1 421 ? -26.216 11.614 30.085 1.00 89.44 421 ALA A N 1
ATOM 3118 C CA . ALA A 1 421 ? -27.468 11.141 30.660 1.00 89.44 421 ALA A CA 1
ATOM 3119 C C . ALA A 1 421 ? -28.034 10.009 29.786 1.00 89.44 421 ALA A C 1
ATOM 3121 O O . ALA A 1 421 ? -28.173 10.150 28.569 1.00 89.44 421 ALA A O 1
ATOM 3122 N N . ASN A 1 422 ? -28.367 8.884 30.415 1.00 90.62 422 ASN A N 1
ATOM 3123 C CA . ASN A 1 422 ? -28.933 7.712 29.755 1.00 90.62 422 ASN A CA 1
ATOM 3124 C C . ASN A 1 422 ? -29.948 7.008 30.669 1.00 90.62 422 ASN A C 1
ATOM 3126 O O . ASN A 1 422 ? -30.042 7.301 31.862 1.00 90.62 422 ASN A O 1
ATOM 3130 N N . ALA A 1 423 ? -30.711 6.078 30.098 1.00 87.75 423 ALA A N 1
ATOM 3131 C CA . ALA A 1 423 ? -31.672 5.231 30.803 1.00 87.75 423 ALA A CA 1
ATOM 3132 C C . ALA A 1 423 ? -31.093 3.828 31.096 1.00 87.75 423 ALA A C 1
ATOM 3134 O O . ALA A 1 423 ? -31.832 2.844 31.144 1.00 87.75 423 ALA A O 1
ATOM 3135 N N . GLY A 1 424 ? -29.766 3.726 31.244 1.00 88.25 424 GLY A N 1
ATOM 3136 C CA . GLY A 1 424 ? -29.011 2.474 31.286 1.00 88.25 424 GLY A CA 1
ATOM 3137 C C . GLY A 1 424 ? -28.056 2.311 30.097 1.00 88.25 424 GLY A C 1
ATOM 3138 O O . GLY A 1 424 ? -28.012 3.148 29.191 1.00 88.25 424 GLY A O 1
ATOM 3139 N N . LYS A 1 425 ? -27.296 1.208 30.113 1.00 90.88 425 LYS A N 1
ATOM 3140 C CA . LYS A 1 425 ? -26.215 0.915 29.157 1.00 90.88 425 LYS A CA 1
ATOM 3141 C C . LYS A 1 425 ? -26.662 1.064 27.697 1.00 90.88 425 LYS A C 1
ATOM 3143 O O . LYS A 1 425 ? -27.722 0.567 27.326 1.00 90.88 425 LYS A O 1
ATOM 3148 N N . ASP A 1 426 ? -25.822 1.696 26.883 1.00 89.19 426 ASP A N 1
ATOM 3149 C CA . ASP A 1 426 ? -26.009 1.934 25.445 1.00 89.19 426 ASP A CA 1
ATOM 3150 C C . ASP A 1 426 ? -27.297 2.705 25.078 1.00 89.19 426 ASP A C 1
ATOM 3152 O O . ASP A 1 426 ? -27.862 2.527 23.996 1.00 89.19 426 ASP A O 1
ATOM 3156 N N . THR A 1 427 ? -27.790 3.568 25.976 1.00 91.31 427 THR A N 1
ATOM 3157 C CA . THR A 1 427 ? -28.983 4.405 25.730 1.00 91.31 427 THR A CA 1
ATOM 3158 C C . THR A 1 427 ? -28.717 5.911 25.802 1.00 91.31 427 THR A C 1
ATOM 3160 O O . THR A 1 427 ? -29.611 6.681 26.155 1.00 91.31 427 THR A O 1
ATOM 3163 N N . ASN A 1 428 ? -27.501 6.344 25.459 1.00 90.50 428 ASN A N 1
ATOM 3164 C CA . ASN A 1 428 ? -27.131 7.761 25.428 1.00 90.50 428 ASN A CA 1
ATOM 3165 C C . ASN A 1 428 ? -27.948 8.506 24.357 1.00 90.50 428 ASN A C 1
ATOM 3167 O O . ASN A 1 428 ? -28.073 8.023 23.233 1.00 90.50 428 ASN A O 1
ATOM 3171 N N . GLY A 1 429 ? -28.514 9.664 24.706 1.00 87.75 429 GLY A N 1
ATOM 3172 C CA . GLY A 1 429 ? -29.339 10.496 23.816 1.00 87.75 429 GLY A CA 1
ATOM 3173 C C . GLY A 1 429 ? -28.761 11.902 23.640 1.00 87.75 429 GLY A C 1
ATOM 3174 O O . GLY A 1 429 ? -27.555 12.101 23.745 1.00 87.75 429 GLY A O 1
ATOM 3175 N N . SER A 1 430 ? -29.611 12.906 23.407 1.00 86.69 430 SER A N 1
ATOM 3176 C CA . SER A 1 430 ? -29.172 14.313 23.371 1.00 86.69 430 SER A CA 1
ATOM 3177 C C . SER A 1 430 ? -28.775 14.895 24.741 1.00 86.69 430 SER A C 1
ATOM 3179 O O . SER A 1 430 ? -28.203 15.982 24.803 1.00 86.69 430 SER A O 1
ATOM 3181 N N . GLN A 1 431 ? -29.113 14.215 25.842 1.00 87.81 431 GLN A N 1
ATOM 3182 C CA . GLN A 1 431 ? -28.988 14.749 27.198 1.00 87.81 431 GLN A CA 1
ATOM 3183 C C . GLN A 1 431 ? -27.634 14.462 27.859 1.00 87.81 431 GLN A C 1
ATOM 3185 O O . GLN A 1 431 ? -27.066 13.378 27.742 1.00 87.81 431 GLN A O 1
ATOM 3190 N N . PHE A 1 432 ? -27.170 15.422 28.653 1.00 89.75 432 PHE A N 1
ATOM 3191 C CA . PHE A 1 432 ? -25.956 15.331 29.464 1.00 89.75 432 PHE A CA 1
ATOM 3192 C C . PHE A 1 432 ? -26.173 16.012 30.818 1.00 89.75 432 PHE A C 1
ATOM 3194 O O . PHE A 1 432 ? -27.134 16.763 31.003 1.00 89.75 432 PHE A O 1
ATOM 3201 N N . PHE A 1 433 ? -25.271 15.778 31.764 1.00 88.19 433 PHE A N 1
ATOM 3202 C CA . PHE A 1 433 ? -25.245 16.481 33.041 1.00 88.19 433 PHE A CA 1
ATOM 3203 C C . PHE A 1 433 ? -23.845 16.966 33.405 1.00 88.19 433 PHE A C 1
ATOM 3205 O O . PHE A 1 433 ? -22.837 16.427 32.946 1.00 88.19 433 PHE A O 1
ATOM 3212 N N . ILE A 1 434 ? -23.799 17.995 34.249 1.00 87.81 434 ILE A N 1
ATOM 3213 C CA . ILE A 1 434 ? -22.590 18.484 34.907 1.00 87.81 434 ILE A CA 1
ATOM 3214 C C . ILE A 1 434 ? -22.698 18.101 36.381 1.00 87.81 434 ILE A C 1
ATOM 3216 O O . ILE A 1 434 ? -23.657 18.490 37.054 1.00 87.81 434 ILE A O 1
ATOM 3220 N N . THR A 1 435 ? -21.733 17.340 36.894 1.00 87.19 435 THR A N 1
ATOM 3221 C CA . THR A 1 435 ? -21.682 17.003 38.322 1.00 87.19 435 THR A CA 1
ATOM 3222 C C . THR A 1 435 ? -21.487 18.265 39.159 1.00 87.19 435 THR A C 1
ATOM 3224 O O . THR A 1 435 ? -20.684 19.132 38.811 1.00 87.19 435 THR A O 1
ATOM 3227 N N . THR A 1 436 ? -22.162 18.378 40.301 1.00 83.12 436 THR A N 1
ATOM 3228 C CA . THR A 1 436 ? -21.856 19.438 41.280 1.00 83.12 436 THR A CA 1
ATOM 3229 C C . THR A 1 436 ? -21.010 18.896 42.433 1.00 83.12 436 THR A C 1
ATOM 3231 O O . THR A 1 436 ? -20.151 19.618 42.946 1.00 83.12 436 THR A O 1
ATOM 3234 N N . VAL A 1 437 ? -21.120 17.595 42.733 1.00 81.00 437 VAL A N 1
ATOM 3235 C CA . VAL A 1 437 ? -20.290 16.863 43.710 1.00 81.00 437 VAL A CA 1
ATOM 3236 C C . VAL A 1 437 ? -19.638 15.601 43.124 1.00 81.00 437 VAL A C 1
ATOM 3238 O O . VAL A 1 437 ? -19.894 15.200 41.989 1.00 81.00 437 VAL A O 1
ATOM 3241 N N . THR A 1 438 ? -18.771 14.962 43.910 1.00 86.19 438 THR A N 1
ATOM 3242 C CA . THR A 1 438 ? -18.237 13.614 43.657 1.00 86.19 438 THR A CA 1
ATOM 3243 C C . THR A 1 438 ? -19.376 12.587 43.633 1.00 86.19 438 THR A C 1
ATOM 3245 O O . THR A 1 438 ? -20.120 12.473 44.602 1.00 86.19 438 THR A O 1
ATOM 3248 N N . THR A 1 439 ? -19.515 11.817 42.550 1.00 86.38 439 THR A N 1
ATOM 3249 C CA . THR A 1 439 ? -20.688 10.950 42.297 1.00 86.38 439 THR A CA 1
ATOM 3250 C C . THR A 1 439 ? -20.308 9.519 41.862 1.00 86.38 439 THR A C 1
ATOM 3252 O O . THR A 1 439 ? -20.717 9.058 40.796 1.00 86.38 439 THR A O 1
ATOM 3255 N N . PRO A 1 440 ? -19.557 8.741 42.676 1.00 90.12 440 PRO A N 1
ATOM 3256 C CA . PRO A 1 440 ? -18.938 7.482 42.230 1.00 90.12 440 PRO A CA 1
ATOM 3257 C C . PRO A 1 440 ? -19.943 6.375 41.878 1.00 90.12 440 PRO A C 1
ATOM 3259 O O . PRO A 1 440 ? -19.615 5.428 41.174 1.00 90.12 440 PRO A O 1
ATOM 3262 N N . HIS A 1 441 ? -21.195 6.490 42.331 1.00 90.19 441 HIS A N 1
ATOM 3263 C CA . HIS A 1 441 ? -22.272 5.557 41.989 1.00 90.19 441 HIS A CA 1
ATOM 3264 C C . HIS A 1 441 ? -22.688 5.615 40.501 1.00 90.19 441 HIS A C 1
ATOM 3266 O O . HIS A 1 441 ? -23.389 4.715 40.035 1.00 90.19 441 HIS A O 1
ATOM 3272 N N . LEU A 1 442 ? -22.247 6.643 39.762 1.00 92.19 442 LEU A N 1
ATOM 3273 C CA . LEU A 1 442 ? -22.430 6.803 38.314 1.00 92.19 442 LEU A CA 1
ATOM 3274 C C . LEU A 1 442 ? -21.301 6.150 37.489 1.00 92.19 442 LEU A C 1
ATOM 3276 O O . LEU A 1 442 ? -21.428 5.997 36.270 1.00 92.19 442 LEU A O 1
ATOM 3280 N N . ASP A 1 443 ? -20.200 5.739 38.130 1.00 91.06 443 ASP A N 1
ATOM 3281 C CA . ASP A 1 443 ? -19.057 5.128 37.450 1.00 91.06 443 ASP A CA 1
ATOM 3282 C C . ASP A 1 443 ? -19.423 3.771 36.836 1.00 91.06 443 ASP A C 1
ATOM 3284 O O . ASP A 1 443 ? -20.037 2.916 37.473 1.00 91.06 443 ASP A O 1
ATOM 3288 N N . GLY A 1 444 ? -19.029 3.566 35.575 1.00 89.19 444 GLY A N 1
ATOM 3289 C CA . GLY A 1 444 ? -19.397 2.361 34.820 1.00 89.19 444 GLY A CA 1
ATOM 3290 C C . GLY A 1 444 ? -20.847 2.341 34.320 1.00 89.19 444 GLY A C 1
ATOM 3291 O O . GLY A 1 444 ? -21.298 1.299 33.853 1.00 89.19 444 GLY A O 1
ATOM 3292 N N . ARG A 1 445 ? -21.578 3.461 34.441 1.00 91.31 445 ARG A N 1
ATOM 3293 C CA . ARG A 1 445 ? -22.970 3.623 33.977 1.00 91.31 445 ARG A CA 1
ATOM 3294 C C . ARG A 1 445 ? -23.152 4.846 33.081 1.00 91.31 445 ARG A C 1
ATOM 3296 O O . ARG A 1 445 ? -23.904 4.787 32.117 1.00 91.31 445 ARG A O 1
ATOM 3303 N N . HIS A 1 446 ? -22.441 5.929 33.394 1.00 92.69 446 HIS A N 1
ATOM 3304 C CA . HIS A 1 446 ? -22.446 7.176 32.633 1.00 92.69 446 HIS A CA 1
ATOM 3305 C C . HIS A 1 446 ? -21.036 7.485 32.121 1.00 92.69 446 HIS A C 1
ATOM 3307 O O . HIS A 1 446 ? -20.047 7.304 32.839 1.00 92.69 446 HIS A O 1
ATOM 3313 N N . VAL A 1 447 ? -20.941 7.903 30.859 1.00 90.19 447 VAL A N 1
ATOM 3314 C CA . VAL A 1 447 ? -19.672 8.227 30.195 1.00 90.19 447 VAL A CA 1
ATOM 3315 C C . VAL A 1 447 ? -19.316 9.682 30.483 1.00 90.19 447 VAL A C 1
ATOM 3317 O O . VAL A 1 447 ? -19.962 10.587 29.958 1.00 90.19 447 VAL A O 1
ATOM 3320 N N . VAL A 1 448 ? -18.273 9.903 31.290 1.00 87.62 448 VAL A N 1
ATOM 3321 C CA . VAL A 1 448 ? -17.657 11.227 31.470 1.00 87.62 448 VAL A CA 1
ATOM 3322 C C . VAL A 1 448 ? -16.874 11.573 30.204 1.00 87.62 448 VAL A C 1
ATOM 3324 O O . VAL A 1 448 ? -15.955 10.840 29.840 1.00 87.62 448 VAL A O 1
ATOM 3327 N N . PHE A 1 449 ? -17.219 12.689 29.563 1.00 83.19 449 PHE A N 1
ATOM 3328 C CA . PHE A 1 449 ? -16.646 13.116 28.279 1.00 83.19 449 PHE A CA 1
ATOM 3329 C C . PHE A 1 449 ? -15.944 14.484 28.330 1.00 83.19 449 PHE A C 1
ATOM 3331 O O . PHE A 1 449 ? -15.263 14.855 27.378 1.00 83.19 449 PHE A O 1
ATOM 3338 N N . GLY A 1 450 ? -16.063 15.242 29.426 1.00 78.38 450 GLY A N 1
ATOM 3339 C CA . GLY A 1 450 ? -15.413 16.550 29.535 1.00 78.38 450 GLY A CA 1
ATOM 3340 C C . GLY A 1 450 ? -15.338 17.113 30.952 1.00 78.38 450 GLY A C 1
ATOM 3341 O O . GLY A 1 450 ? -15.831 16.522 31.913 1.00 78.38 450 GLY A O 1
ATOM 3342 N N . THR A 1 451 ? -14.736 18.296 31.074 1.00 78.75 451 THR A N 1
ATOM 3343 C CA . THR A 1 451 ? -14.692 19.081 32.315 1.00 78.75 451 THR A CA 1
ATOM 3344 C C . THR A 1 451 ? -14.986 20.549 32.047 1.00 78.75 451 THR A C 1
ATOM 3346 O O . THR A 1 451 ? -14.572 21.100 31.027 1.00 78.75 451 THR A O 1
ATOM 3349 N N . VAL A 1 452 ? -15.643 21.187 33.013 1.00 73.69 452 VAL A N 1
ATOM 3350 C CA . VAL A 1 452 ? -15.678 22.642 33.159 1.00 73.69 452 VAL A CA 1
ATOM 3351 C C . VAL A 1 452 ? -14.236 23.133 33.348 1.00 73.69 452 VAL A C 1
ATOM 3353 O O . VAL A 1 452 ? -13.534 22.621 34.218 1.00 73.69 452 VAL A O 1
ATOM 3356 N N . LEU A 1 453 ? -13.797 24.085 32.519 1.00 67.38 453 LEU A N 1
ATOM 3357 C CA . LEU A 1 453 ? -12.483 24.749 32.616 1.00 67.38 453 LEU A CA 1
ATOM 3358 C C . LEU A 1 453 ? -12.548 26.014 33.483 1.00 67.38 453 LEU A C 1
ATOM 3360 O O . LEU A 1 453 ? -11.689 26.274 34.318 1.00 67.38 453 LEU A O 1
ATOM 3364 N N . GLU A 1 454 ? -13.595 26.805 33.268 1.00 64.69 454 GLU A N 1
ATOM 3365 C CA . GLU A 1 454 ? -13.858 28.090 33.909 1.00 64.69 454 GLU A CA 1
ATOM 3366 C C . GLU A 1 454 ? -15.365 28.212 34.174 1.00 64.69 454 GLU A C 1
ATOM 3368 O O . GLU A 1 454 ? -16.163 27.421 33.677 1.00 64.69 454 GLU A O 1
ATOM 3373 N N . GLY A 1 455 ? -15.789 29.202 34.961 1.00 71.31 455 GLY A N 1
ATOM 3374 C CA . GLY A 1 455 ? -17.220 29.490 35.116 1.00 71.31 455 GLY A CA 1
ATOM 3375 C C . GLY A 1 455 ? -17.997 28.556 36.055 1.00 71.31 455 GLY A C 1
ATOM 3376 O O . GLY A 1 455 ? -19.208 28.709 36.165 1.00 71.31 455 GLY A O 1
ATOM 3377 N N . MET A 1 456 ? -17.344 27.673 36.824 1.00 78.25 456 MET A N 1
ATOM 3378 C CA . MET A 1 456 ? -18.009 26.785 37.807 1.00 78.25 456 MET A CA 1
ATOM 3379 C C . MET A 1 456 ? -18.897 27.533 38.834 1.00 78.25 456 MET A C 1
ATOM 3381 O O . MET A 1 456 ? -19.826 26.955 39.397 1.00 78.25 456 MET A O 1
ATOM 3385 N N . LYS A 1 457 ? -18.675 28.842 39.039 1.00 74.38 457 LYS A N 1
ATOM 3386 C CA . LYS A 1 457 ? -19.584 29.725 39.795 1.00 74.38 457 LYS A CA 1
ATOM 3387 C C . LYS A 1 457 ? -21.011 29.753 39.218 1.00 74.38 457 LYS A C 1
ATOM 3389 O O . LYS A 1 457 ? -21.964 29.705 39.985 1.00 74.38 457 LYS A O 1
ATOM 3394 N N . PHE A 1 458 ? -21.156 29.754 37.891 1.00 76.12 458 PHE A N 1
ATOM 3395 C CA . PHE A 1 458 ? -22.445 29.776 37.199 1.00 76.12 458 PHE A CA 1
ATOM 3396 C C . PHE A 1 458 ? -23.165 28.429 37.332 1.00 76.12 458 PHE A C 1
ATOM 3398 O O . PHE A 1 458 ? -24.350 28.402 37.642 1.00 76.12 458 PHE A O 1
ATOM 3405 N N . VAL A 1 459 ? -22.434 27.309 37.236 1.00 77.44 459 VAL A N 1
ATOM 3406 C CA . VAL A 1 459 ? -22.963 25.957 37.518 1.00 77.44 459 VAL A CA 1
ATOM 3407 C C . VAL A 1 459 ? -23.596 25.897 38.917 1.00 77.44 459 VAL A C 1
ATOM 3409 O O . VAL A 1 459 ? -24.698 25.375 39.078 1.00 77.44 459 VAL A O 1
ATOM 3412 N N . ARG A 1 460 ? -22.946 26.502 39.923 1.00 76.19 460 ARG A N 1
ATOM 3413 C CA . ARG A 1 460 ? -23.490 26.613 41.288 1.00 76.19 460 ARG A CA 1
ATOM 3414 C C . ARG A 1 460 ? -24.659 27.598 41.409 1.00 76.19 460 ARG A C 1
ATOM 3416 O O . ARG A 1 460 ? -25.549 27.354 42.216 1.00 76.19 460 ARG A O 1
ATOM 3423 N N . GLN A 1 461 ? -24.706 28.668 40.614 1.00 77.56 461 GLN A N 1
ATOM 3424 C CA . GLN A 1 461 ? -25.866 29.572 40.568 1.00 77.56 461 GLN A CA 1
ATOM 3425 C C . GLN A 1 461 ? -27.108 28.884 39.976 1.00 77.56 461 GLN A C 1
ATOM 3427 O O . GLN A 1 461 ? -28.196 29.064 40.515 1.00 77.56 461 GLN A O 1
ATOM 3432 N N . ILE A 1 462 ? -26.949 28.045 38.944 1.00 77.50 462 ILE A N 1
ATOM 3433 C CA . ILE A 1 462 ? -28.033 27.225 38.368 1.00 77.50 462 ILE A CA 1
ATOM 3434 C C . ILE A 1 462 ? -28.534 26.194 39.397 1.00 77.50 462 ILE A C 1
ATOM 3436 O O . ILE A 1 462 ? -29.736 26.075 39.627 1.00 77.50 462 ILE A O 1
ATOM 3440 N N . GLU A 1 463 ? -27.621 25.485 40.070 1.00 77.75 463 GLU A N 1
ATOM 3441 C CA . GLU A 1 463 ? -27.957 24.535 41.143 1.00 77.75 463 GLU A CA 1
ATOM 3442 C C . GLU A 1 463 ? -28.720 25.200 42.305 1.00 77.75 463 GLU A C 1
ATOM 3444 O O . GLU A 1 463 ? -29.722 24.665 42.786 1.00 77.75 463 GLU A O 1
ATOM 3449 N N . ALA A 1 464 ? -28.282 26.390 42.732 1.00 77.56 464 ALA A N 1
ATOM 3450 C CA . ALA A 1 464 ? -28.854 27.115 43.867 1.00 77.56 464 ALA A CA 1
ATOM 3451 C C . ALA A 1 464 ? -30.317 27.553 43.667 1.00 77.56 464 ALA A C 1
ATOM 3453 O O . ALA A 1 464 ? -31.000 27.850 44.648 1.00 77.56 464 ALA A O 1
ATOM 3454 N N . GLN A 1 465 ? -30.835 27.561 42.433 1.00 75.81 465 GLN A N 1
ATOM 3455 C CA . GLN A 1 465 ? -32.240 27.903 42.178 1.00 75.81 465 GLN A CA 1
ATOM 3456 C C . GLN A 1 465 ? -33.221 26.872 42.757 1.00 75.81 465 GLN A C 1
ATOM 3458 O O . GLN A 1 465 ? -34.342 27.243 43.132 1.00 75.81 465 GLN A O 1
ATOM 3463 N N . ASN A 1 466 ? -32.775 25.612 42.871 1.00 64.25 466 ASN A N 1
ATOM 3464 C CA . ASN A 1 466 ? -33.450 24.502 43.545 1.00 64.25 466 ASN A CA 1
ATOM 3465 C C . ASN A 1 466 ? -34.934 24.334 43.143 1.00 64.25 466 ASN A C 1
ATOM 3467 O O . ASN A 1 466 ? -35.844 24.461 43.964 1.00 64.25 466 ASN A O 1
ATOM 3471 N N . GLY A 1 467 ? -35.176 24.099 41.850 1.00 58.12 467 GLY A N 1
ATOM 3472 C CA . GLY A 1 467 ? -36.500 23.853 41.272 1.00 58.12 467 GLY A CA 1
ATOM 3473 C C . GLY A 1 467 ? -36.396 23.105 39.940 1.00 58.12 467 GLY A C 1
ATOM 3474 O O . GLY A 1 467 ? -35.389 23.217 39.251 1.00 58.12 467 GLY A O 1
ATOM 3475 N N . THR A 1 468 ? -37.411 22.316 39.580 1.00 63.34 468 THR A N 1
ATOM 3476 C CA . THR A 1 468 ? -37.494 21.624 38.278 1.00 63.34 468 THR A CA 1
ATOM 3477 C C . THR A 1 468 ? -38.742 22.105 37.526 1.00 63.34 468 THR A C 1
ATOM 3479 O O . THR A 1 468 ? -39.839 21.719 37.933 1.00 63.34 468 THR A O 1
ATOM 3482 N N . PRO A 1 469 ? -38.620 22.897 36.441 1.00 63.09 469 PRO A N 1
ATOM 3483 C CA . PRO A 1 469 ? -37.403 23.559 35.941 1.00 63.09 469 PRO A CA 1
ATOM 3484 C C . PRO A 1 469 ? -36.868 24.646 36.906 1.00 63.09 469 PRO A C 1
ATOM 3486 O O . PRO A 1 469 ? -37.554 24.981 37.878 1.00 63.09 469 PRO A O 1
ATOM 3489 N N . PRO A 1 470 ? -35.659 25.197 36.666 1.00 64.94 470 PRO A N 1
ATOM 3490 C CA . PRO A 1 470 ? -35.151 26.377 37.372 1.00 64.94 470 PRO A CA 1
ATOM 3491 C C . PRO A 1 470 ? -36.115 27.574 37.297 1.00 64.94 470 PRO A C 1
ATOM 3493 O O . PRO A 1 470 ? -37.003 27.635 36.446 1.00 64.94 470 PRO A O 1
ATOM 3496 N N . LYS A 1 471 ? -35.948 28.516 38.232 1.00 67.50 471 LYS A N 1
ATOM 3497 C CA . LYS A 1 471 ? -36.833 29.681 38.423 1.00 67.50 471 LYS A CA 1
ATOM 3498 C C . LYS A 1 471 ? -36.543 30.797 37.425 1.00 67.50 471 LYS A C 1
ATOM 3500 O O . LYS A 1 471 ? -37.460 31.483 36.989 1.00 67.50 471 LYS A O 1
ATOM 3505 N N . GLU A 1 472 ? -35.270 30.973 37.099 1.00 71.38 472 GLU A N 1
ATOM 3506 C CA . GLU A 1 472 ? -34.787 31.850 36.041 1.00 71.38 472 GLU A CA 1
ATOM 3507 C C . GLU A 1 472 ? -34.447 30.988 34.824 1.00 71.38 472 GLU A C 1
ATOM 3509 O O . GLU A 1 472 ? -34.052 29.825 34.950 1.00 71.38 472 GLU A O 1
ATOM 3514 N N . GLU A 1 473 ? -34.613 31.541 33.626 1.00 70.12 473 GLU A N 1
ATOM 3515 C CA . GLU A 1 473 ? -34.429 30.777 32.399 1.00 70.12 473 GLU A CA 1
ATOM 3516 C C . GLU A 1 473 ? -32.935 30.581 32.100 1.00 70.12 473 GLU A C 1
ATOM 3518 O O . GLU A 1 473 ? -32.282 31.425 31.489 1.00 70.12 473 GLU A O 1
ATOM 3523 N N . CYS A 1 474 ? -32.382 29.455 32.555 1.00 70.06 474 CYS A N 1
ATOM 3524 C CA . CYS A 1 474 ? -30.992 29.066 32.317 1.00 70.06 474 CYS A CA 1
ATOM 3525 C C . CYS A 1 474 ? -30.764 28.672 30.848 1.00 70.06 474 CYS A C 1
ATOM 3527 O O . CYS A 1 474 ? -30.654 27.491 30.521 1.00 70.06 474 CYS A O 1
ATOM 3529 N N . LYS A 1 475 ? -30.702 29.680 29.973 1.00 64.56 475 LYS A N 1
ATOM 3530 C CA . LYS A 1 475 ? -30.224 29.555 28.595 1.00 64.56 475 LYS A CA 1
ATOM 3531 C C . LYS A 1 475 ? -28.700 29.554 28.521 1.00 64.56 475 LYS A C 1
ATOM 3533 O O . LYS A 1 475 ? -27.971 29.563 29.510 1.00 64.56 475 LYS A O 1
ATOM 3538 N N . ILE A 1 476 ? -28.303 29.462 27.269 1.00 69.06 476 ILE A N 1
ATOM 3539 C CA . ILE A 1 476 ? -27.108 28.934 26.656 1.00 69.06 476 ILE A CA 1
ATOM 3540 C C . ILE A 1 476 ? -27.321 29.551 25.230 1.00 69.06 476 ILE A C 1
ATOM 3542 O O . ILE A 1 476 ? -28.316 29.192 24.606 1.00 69.06 476 ILE A O 1
ATOM 3546 N N . GLU A 1 477 ? -26.712 30.619 24.683 1.00 54.69 477 GLU A N 1
ATOM 3547 C CA . GLU A 1 477 ? -25.387 31.290 24.727 1.00 54.69 477 GLU A CA 1
ATOM 3548 C C . GLU A 1 477 ? -24.434 30.925 23.527 1.00 54.69 477 GLU A C 1
ATOM 3550 O O . GLU A 1 477 ? -24.860 31.183 22.402 1.00 54.69 477 GLU A O 1
ATOM 3555 N N . ASP A 1 478 ? -23.210 30.365 23.654 1.00 55.03 478 ASP A N 1
ATOM 3556 C CA . ASP A 1 478 ? -22.269 30.037 22.528 1.00 55.03 478 ASP A CA 1
ATOM 3557 C C . ASP A 1 478 ? -21.443 28.715 22.668 1.00 55.03 478 ASP A C 1
ATOM 3559 O O . ASP A 1 478 ? -20.626 28.598 23.583 1.00 55.03 478 ASP A O 1
ATOM 3563 N N . SER A 1 479 ? -21.590 27.708 21.772 1.00 64.88 479 SER A N 1
ATOM 3564 C CA . SER A 1 479 ? -20.840 26.415 21.836 1.00 64.88 479 SER A CA 1
ATOM 3565 C C . SER A 1 479 ? -19.867 26.152 20.677 1.00 64.88 479 SER A C 1
ATOM 3567 O O . SER A 1 479 ? -20.288 26.086 19.521 1.00 64.88 479 SER A O 1
ATOM 3569 N N . GLY A 1 480 ? -18.616 25.795 20.999 1.00 55.44 480 GLY A N 1
ATOM 3570 C CA . GLY A 1 480 ? -17.612 25.352 20.022 1.00 55.44 480 GLY A CA 1
ATOM 3571 C C . GLY A 1 480 ? -16.383 24.656 20.629 1.00 55.44 480 GLY A C 1
ATOM 3572 O O . GLY A 1 480 ? -16.303 24.438 21.842 1.00 55.44 480 GLY A O 1
ATOM 3573 N N . GLU A 1 481 ? -15.430 24.308 19.760 1.00 57.50 481 GLU A N 1
ATOM 3574 C CA . GLU A 1 481 ? -14.131 23.695 20.085 1.00 57.50 481 GLU A CA 1
ATOM 3575 C C . GLU A 1 481 ? -13.043 24.756 20.330 1.00 57.50 481 GLU A C 1
ATOM 3577 O O . GLU A 1 481 ? -13.045 25.806 19.687 1.00 57.50 481 GLU A O 1
ATOM 3582 N N . ILE A 1 482 ? -12.061 24.465 21.196 1.00 51.91 482 ILE A N 1
ATOM 3583 C CA . ILE A 1 482 ? -10.837 25.273 21.343 1.00 51.91 482 ILE A CA 1
ATOM 3584 C C . ILE A 1 482 ? -9.599 24.369 21.459 1.00 51.91 482 ILE A C 1
ATOM 3586 O O . ILE A 1 482 ? -9.608 23.441 22.270 1.00 51.91 482 ILE A O 1
ATOM 3590 N N . PRO A 1 483 ? -8.512 24.644 20.710 1.00 49.12 483 PRO A N 1
ATOM 3591 C CA . PRO A 1 483 ? -7.248 23.937 20.873 1.00 49.12 483 PRO A CA 1
ATOM 3592 C C . PRO A 1 483 ? -6.543 24.351 22.172 1.00 49.12 483 PRO A C 1
ATOM 3594 O O . PRO A 1 483 ? -6.368 25.538 22.446 1.00 49.12 483 PRO A O 1
ATOM 3597 N N . LEU A 1 484 ? -6.069 23.367 22.937 1.00 52.03 484 LEU A N 1
ATOM 3598 C CA . LEU A 1 484 ? -5.122 23.577 24.033 1.00 52.03 484 LEU A CA 1
ATOM 3599 C C . LEU A 1 484 ? -3.716 23.157 23.593 1.00 52.03 484 LEU A C 1
ATOM 3601 O O . LEU A 1 484 ? -3.536 22.086 23.017 1.00 52.03 484 LEU A O 1
ATOM 3605 N N . GLU A 1 485 ? -2.702 23.961 23.917 1.00 47.78 485 GLU A N 1
ATOM 3606 C CA . GLU A 1 485 ? -1.294 23.629 23.632 1.00 47.78 485 GLU A CA 1
ATOM 3607 C C . GLU A 1 485 ? -0.760 22.465 24.488 1.00 47.78 485 GLU A C 1
ATOM 3609 O O . GLU A 1 485 ? 0.268 21.868 24.166 1.00 47.78 485 GLU A O 1
ATOM 3614 N N . LYS A 1 486 ? -1.429 22.166 25.609 1.00 52.03 486 LYS A N 1
ATOM 3615 C CA . LYS A 1 486 ? -1.074 21.124 26.584 1.00 52.03 486 LYS A CA 1
ATOM 3616 C C . LYS A 1 486 ? -2.352 20.527 27.190 1.00 52.03 486 LYS A C 1
ATOM 3618 O O . LYS A 1 486 ? -3.344 21.250 27.286 1.00 52.03 486 LYS A O 1
ATOM 3623 N N . PRO A 1 487 ? -2.342 19.262 27.651 1.00 54.25 487 PRO A N 1
ATOM 3624 C CA . PRO A 1 487 ? -3.435 18.714 28.451 1.00 54.25 487 PRO A CA 1
ATOM 3625 C C . PRO A 1 487 ? -3.731 19.602 29.667 1.00 54.25 487 PRO A C 1
ATOM 3627 O O . PRO A 1 487 ? -2.806 20.072 30.335 1.00 54.25 487 PRO A O 1
ATOM 3630 N N . TYR A 1 488 ? -5.011 19.842 29.951 1.00 49.84 488 TYR A N 1
ATOM 3631 C CA . TYR A 1 488 ? -5.422 20.658 31.092 1.00 49.84 488 TYR A CA 1
ATOM 3632 C C . TYR A 1 488 ? -5.214 19.892 32.405 1.00 49.84 488 TYR A C 1
ATOM 3634 O O . TYR A 1 488 ? -6.010 19.015 32.742 1.00 49.84 488 TYR A O 1
ATOM 3642 N N . LYS A 1 489 ? -4.154 20.243 33.146 1.00 49.62 489 LYS A N 1
ATOM 3643 C CA . LYS A 1 489 ? -4.012 19.868 34.559 1.00 49.62 489 LYS A CA 1
ATOM 3644 C C . LYS A 1 489 ? -5.038 20.630 35.395 1.00 49.62 489 LYS A C 1
ATOM 3646 O O . LYS A 1 489 ? -5.288 21.812 35.166 1.00 49.62 489 LYS A O 1
ATOM 3651 N N . ASP A 1 490 ? -5.632 19.927 36.345 1.00 53.44 490 ASP A N 1
ATOM 3652 C CA . ASP A 1 490 ? -6.953 20.241 36.881 1.00 53.44 490 ASP A CA 1
ATOM 3653 C C . ASP A 1 490 ? -6.918 20.708 38.345 1.00 53.44 490 ASP A C 1
ATOM 3655 O O . ASP A 1 490 ? -6.001 20.390 39.105 1.00 53.44 490 ASP A O 1
ATOM 3659 N N . ALA A 1 491 ? -7.937 21.470 38.751 1.00 43.72 491 ALA A N 1
ATOM 3660 C CA . ALA A 1 491 ? -8.066 22.002 40.102 1.00 43.72 491 ALA A CA 1
ATOM 3661 C C . ALA A 1 491 ? -9.146 21.244 40.888 1.00 43.72 491 ALA A C 1
ATOM 3663 O O . ALA A 1 491 ? -10.342 21.314 40.590 1.00 43.72 491 ALA A O 1
ATOM 3664 N N . THR A 1 492 ? -8.737 20.551 41.950 1.00 43.19 492 THR A N 1
ATOM 3665 C CA . THR A 1 492 ? -9.645 19.834 42.846 1.00 43.19 492 THR A CA 1
ATOM 3666 C C . THR A 1 492 ? -10.597 20.790 43.567 1.00 43.19 492 THR A C 1
ATOM 3668 O O . THR A 1 492 ? -10.383 22.001 43.663 1.00 43.19 492 THR A O 1
ATOM 3671 N N . TYR A 1 493 ? -11.643 20.232 44.177 1.00 37.69 493 TYR A N 1
ATOM 3672 C CA . TYR A 1 493 ? -12.572 20.978 45.025 1.00 37.69 493 TYR A CA 1
ATOM 3673 C C . TYR A 1 493 ? -11.815 21.806 46.088 1.00 37.69 493 TYR A C 1
ATOM 3675 O O . TYR A 1 493 ? -11.053 21.249 46.878 1.00 37.69 493 TYR A O 1
ATOM 3683 N N . ARG A 1 494 ? -12.040 23.132 46.096 1.00 35.69 494 ARG A N 1
ATOM 3684 C CA . ARG A 1 494 ? -11.295 24.179 46.845 1.00 35.69 494 ARG A CA 1
ATOM 3685 C C . ARG A 1 494 ? -9.934 24.630 46.272 1.00 35.69 494 ARG A C 1
ATOM 3687 O O . ARG A 1 494 ? -9.182 25.286 46.986 1.00 35.69 494 ARG A O 1
ATOM 3694 N N . GLY A 1 495 ? -9.638 24.370 44.999 1.00 39.00 495 GLY A N 1
ATOM 3695 C CA . GLY A 1 495 ? -8.569 25.065 44.266 1.00 39.00 495 GLY A CA 1
ATOM 3696 C C . GLY A 1 495 ? -7.141 24.603 44.567 1.00 39.00 495 GLY A C 1
ATOM 3697 O O . GLY A 1 495 ? -6.206 25.380 44.390 1.00 39.00 495 GLY A O 1
ATOM 3698 N N . LYS A 1 496 ? -6.954 23.356 45.015 1.00 37.50 496 LYS A N 1
ATOM 3699 C CA . LYS A 1 496 ? -5.636 22.706 44.973 1.00 37.50 496 LYS A CA 1
ATOM 3700 C C . LYS A 1 496 ? -5.459 22.041 43.610 1.00 37.50 496 LYS A C 1
ATOM 3702 O O . LYS A 1 496 ? -6.396 21.425 43.118 1.00 37.50 496 LYS A O 1
ATOM 3707 N N . LEU A 1 497 ? -4.282 22.175 43.009 1.00 38.72 497 LEU A N 1
ATOM 3708 C CA . LEU A 1 497 ? -3.932 21.434 41.796 1.00 38.72 497 LEU A CA 1
ATOM 3709 C C . LEU A 1 497 ? -3.845 19.935 42.106 1.00 38.72 497 LEU A C 1
ATOM 3711 O O . LEU A 1 497 ? -3.352 19.559 43.172 1.00 38.72 497 LEU A O 1
ATOM 3715 N N . ASP A 1 498 ? -4.311 19.107 41.175 1.00 44.03 498 ASP A N 1
ATOM 3716 C CA . ASP A 1 498 ? -3.977 17.684 41.126 1.00 44.03 498 ASP A CA 1
ATOM 3717 C C . ASP A 1 498 ? -2.763 17.505 40.200 1.00 44.03 498 ASP A C 1
ATOM 3719 O O . ASP A 1 498 ? -2.775 17.957 39.052 1.00 44.03 498 ASP A O 1
ATOM 3723 N N . GLU A 1 499 ? -1.688 16.898 40.703 1.00 38.88 499 GLU A N 1
ATOM 3724 C CA . GLU A 1 499 ? -0.464 16.679 39.922 1.00 38.88 499 GLU A CA 1
ATOM 3725 C C . GLU A 1 499 ? -0.457 15.320 39.199 1.00 38.88 499 GLU A C 1
ATOM 3727 O O . GLU A 1 499 ? 0.328 15.158 38.259 1.00 38.88 499 GLU A O 1
ATOM 3732 N N . GLU A 1 500 ? -1.351 14.385 39.562 1.00 40.19 500 GLU A N 1
ATOM 3733 C CA . GLU A 1 500 ? -1.430 13.021 39.002 1.00 40.19 500 GLU A CA 1
ATOM 3734 C C . GLU A 1 500 ? -2.282 12.907 37.716 1.00 40.19 500 GLU A C 1
ATOM 3736 O O . GLU A 1 500 ? -2.316 11.839 37.097 1.00 40.19 500 GLU A O 1
ATOM 3741 N N . LEU A 1 501 ? -2.950 13.992 37.299 1.00 40.88 501 LEU A N 1
ATOM 3742 C CA . LEU A 1 501 ? -3.696 14.128 36.031 1.00 40.88 501 LEU A CA 1
ATOM 3743 C C . LEU A 1 501 ? -2.885 14.862 34.961 1.00 40.88 501 LEU A C 1
ATOM 3745 O O . LEU A 1 501 ? -2.906 14.436 33.789 1.00 40.88 501 LEU A O 1
#

Solvent-accessible surface area (backbone atoms only — not comparable to full-atom values): 26198 Å² total; per-residue (Å²): 140,73,54,90,33,73,48,12,63,72,61,70,34,53,34,42,42,29,46,34,47,37,41,59,26,25,33,35,60,30,18,15,38,26,22,63,60,22,24,35,8,16,35,18,46,68,59,48,48,61,71,53,46,53,52,41,52,53,51,18,55,67,65,29,77,58,82,80,58,44,34,29,44,27,38,53,46,46,64,60,51,65,82,98,59,31,28,88,56,63,52,48,76,83,43,56,68,59,43,53,49,49,45,57,77,70,60,40,56,28,43,33,28,29,74,39,60,63,58,49,70,57,45,53,54,32,43,74,70,74,26,50,37,31,34,41,36,39,51,63,87,49,50,62,61,37,52,74,38,50,37,31,30,37,34,36,29,6,33,36,17,40,32,77,36,27,77,49,46,34,91,61,41,40,42,50,40,37,61,72,39,61,93,37,61,10,77,81,74,74,42,70,39,42,34,30,32,20,30,53,44,69,45,9,64,43,46,37,51,28,44,75,37,56,21,39,24,32,39,36,50,50,51,51,42,34,18,68,54,19,54,43,53,71,70,51,36,47,52,29,52,74,36,46,62,73,50,44,43,76,44,38,45,84,62,46,47,46,26,18,20,51,70,35,69,53,55,49,42,44,72,68,75,38,41,68,60,37,50,57,31,34,76,73,40,38,35,39,58,45,80,84,45,86,83,70,94,77,54,77,62,70,32,60,79,56,49,38,52,75,70,68,54,82,67,51,83,61,55,55,55,34,71,48,82,41,71,28,18,33,42,27,40,75,39,78,64,72,44,52,44,36,56,54,55,50,51,24,50,50,40,16,51,50,59,46,52,72,68,64,64,64,53,62,43,85,56,23,60,49,70,31,49,38,42,37,42,77,91,43,31,42,32,37,43,10,74,69,73,47,79,59,85,49,23,63,36,100,81,37,67,50,35,69,72,88,57,59,84,57,68,39,79,39,44,44,34,30,28,44,40,55,90,49,84,50,36,35,37,33,25,33,31,35,27,61,32,60,43,65,90,42,50,81,64,36,39,52,66,39,55,64,89,69,66,65,68,56,61,50,55,57,34,68,53,67,31,81,55,47,83,62,87,65,63,37,73,51,63,56,83,73,92,66,99,58,84,83,68,45,67,43,96,90,70,47,74,46,86,93,106

InterPro domains:
  IPR002130 Cyclophilin-type peptidyl-prolyl cis-trans isomerase domain [PF00160] (378-478)
  IPR002130 Cyclophilin-type peptidyl-prolyl cis-trans isomerase domain [PR00153] (373-385)
  IPR002130 Cyclophilin-type peptidyl-prolyl cis-trans isomerase domain [PR00153] (416-431)
  IPR002130 Cyclophilin-type peptidyl-prolyl cis-trans isomerase domain [PR00153] (431-443)
  IPR002130 Cyclophilin-type peptidyl-prolyl cis-trans isomerase domain [PR00153] (444-459)
  IPR002130 Cyclophilin-type peptidyl-prolyl cis-trans isomerase domain [PS50072] (375-481)
  IPR004136 Nitronate monooxygenase [cd04730] (13-261)
  IPR013785 Aldolase-type TIM barrel [G3DSA:3.20.20.70] (1-363)
  IPR029000 Cyclophilin-like domain superfamily [G3DSA:2.40.100.10] (366-487)
  IPR029000 Cyclophilin-like domain superfamily [SSF50891] (375-482)

pLDDT: mean 84.44, std 17.6, range [28.91, 98.88]

Organism: NCBI:txid2562237

Radius of gyration: 28.39 Å; Cα contacts (8 Å, |Δi|>4): 1084; chains: 1; bounding box: 70×55×78 Å

Mean predicted aligned error: 13.53 Å

Foldseek 3Di:
DFDDFVCCVLQVFRYQEEEAQQALFLFLLLQLLCLLLRYEREHNQFLNDLVNLLVRLVSNCVSHPPSSRAYEYEYEAADADDDLFHAVDGRHNPCVVSSLVSCLVSVHQEYEYENHADALVSCVSCLVSLHAYEYEDQALVCLVRNVVSQHQEYEHAYPLWWFFHHPHGQLGGLLSNLVSQVPPHRPNPRHGRAYAGHHLDQAQVSFLSSVVSRHRHYHDYFNSSLAPSTSNDPVLNVCLQPDALPQWDFACQQQSGTGIFGAFPVRVCCVPVVVVVCSVCSVVNHRNCCVVADDDPDDDNPVRLVSCVVVVNDDDPRVCVRPDTRTGGSCSNVHNHYYHSSVSSVRNRVSNVVVVVLVQQQAKDVLFAAQWQWDADAQWKIKTQARPPNQRPADADPVGQWAAADDQPDAQQFFFWKKFDAPWGRGGGRMIITTHTRDRVCRPTIHGRYGDPDDVVVRVVCNVQPDRRRPDRPGHHHIDGDDDPDPDQDAHDPGDTDPVD